Protein AF-A0A7J3CV57-F1 (afdb_monomer_lite)

Radius of gyration: 37.85 Å; chains: 1; bounding box: 70×86×144 Å

Sequence (594 aa):
MTIKAKEKAKQGALEFSAATLVAVILGALFLIFGILLLSGLLKFPLEKEKPAPLFDYTRVFPEQGRPGTIFSIRFYSTSNTSYIVHATILNETGEVGKIMLYDDGAHGDEKASDGFYANVWDSSGRGEGPYYVNINIELPQTTQSYEKAAEFEIYKENCIALIRNGKPDERIDITFLGVGYNETSSLAEDVAEYIDYYGKGGGLFSVSPYKENRERFNFYFVNESADLGCGLGYGEIASVVRCDDNKVMELASQCPSDQVIVLIKSEEFCGSASSYAKICTGKAGKDVLLHELGHTLAGLGDEYEYDKVYPGFSVVATNYQFPNCDVAQCKKWQGIEGTACFKGCGLSELFRPTKNSCIMYGYTHKFCPVCARTILNLITKYKKGKANETLMRPAPVPPTEKSYLVSLDKERNTLAFKDVFVTTASAPDRKIVRRVDYSAALLAFDGSTLYKFDFEMPDMLFPFYEEGKEKVSPFILEKSSQTIVIPYFRNAKTLEIYEKNRTILRIDLGYFAKVCGDNICEPHENWFECPADCPLAAPDNICAYLKDNVCDPDCPERDPDCMPEKSLIFGILVSGIAVLVIIVAILISRKHKI

pLDDT: mean 81.16, std 16.44, range [33.03, 97.94]

Foldseek 3Di:
DDDDDDDDDDDDDDDDDPVVVVVVVVVVVVVVVVVCVVVVVPDDPPPPDPPDFQFDAKDWPPLEFAQFWKIKIKTATPALDDWFKKKFKADPVGTPDMATWAQCCDQPQNHHSPRMTIHIDTNHPPDWDKMFIKMWTDDPPDIDIDGRRDMGGHHYLQKWWQKDLDDLLFAAEEEEEEAPDPFLVVVSVLQCLQPVLQLDNLHDLVEPPCVVQVSRYTYMYRSDHDQQQWDACPPNFRQEIDGNQLSQQVSRQQDAHPAYEYEYADQDRHWWEFCHIYAYSHDCRRLRCVQRCLCNFLVAFAQAEQCVQAPPDDDPDDPRPHLFKAAPPPPSQVPQPQFDWAAGTNHRRITGGHPQCASSNHDNSYHDSRSSVSNVVLSVVGHGGDPVPMDNHTDDDGQPFKKKWWKWKDQQHAIDTDDIIIHRGHAHSQSGDNDFQKKKFFAFPVRDTPDIHGDDFGQWMDGDDDPPDDGHHTDGCSMGMHTHIGGDAQGTFWMFMDGPNHTRDIDGCQSVHWDDDCVTHHVSDACVNPCVTNPQQDDPCDDPQDDDLRQRPNCLPRRPNSDDDPPVVVVVVVVVVVVVVVVVVVVVVVVVVD

Structure (mmCIF, N/CA/C/O backbone):
data_AF-A0A7J3CV57-F1
#
_entry.id   AF-A0A7J3CV57-F1
#
loop_
_atom_site.group_PDB
_atom_site.id
_atom_site.type_symbol
_atom_site.label_atom_id
_atom_site.label_alt_id
_atom_site.label_comp_id
_atom_site.label_asym_id
_atom_site.label_entity_id
_atom_site.label_seq_id
_atom_site.pdbx_PDB_ins_code
_atom_site.Cartn_x
_atom_site.Cartn_y
_atom_site.Cartn_z
_atom_site.occupancy
_atom_site.B_iso_or_equiv
_atom_site.auth_seq_id
_atom_site.auth_comp_id
_atom_site.auth_asym_id
_atom_site.auth_atom_id
_atom_site.pdbx_PDB_model_num
ATOM 1 N N . MET A 1 1 ? -19.614 -63.883 112.502 1.00 34.78 1 MET A N 1
ATOM 2 C CA . MET A 1 1 ? -19.776 -63.493 111.079 1.00 34.78 1 MET A CA 1
ATOM 3 C C . MET A 1 1 ? -20.580 -62.201 111.026 1.00 34.78 1 MET A C 1
ATOM 5 O O . MET A 1 1 ? -21.409 -62.075 111.911 1.00 34.78 1 MET A O 1
ATOM 9 N N . THR A 1 2 ? -20.362 -61.338 110.013 1.00 33.78 2 THR A N 1
ATOM 10 C CA . THR A 1 2 ? -21.317 -60.335 109.440 1.00 33.78 2 THR A CA 1
ATOM 11 C C . THR A 1 2 ? -22.023 -59.323 110.386 1.00 33.78 2 THR A C 1
ATOM 13 O O . THR A 1 2 ? -22.443 -59.671 111.473 1.00 33.78 2 THR A O 1
ATOM 16 N N . ILE A 1 3 ? -22.276 -58.052 110.043 1.00 36.03 3 ILE A N 1
ATOM 17 C CA . ILE A 1 3 ? -21.944 -57.228 108.863 1.00 36.03 3 ILE A CA 1
ATOM 18 C C . ILE A 1 3 ? -21.887 -55.735 109.287 1.00 36.03 3 ILE A C 1
ATOM 20 O O . ILE A 1 3 ? -22.187 -55.394 110.428 1.00 36.03 3 ILE A O 1
ATOM 24 N N . LYS A 1 4 ? -21.462 -54.846 108.379 1.00 39.69 4 LYS A N 1
ATOM 25 C CA . LYS A 1 4 ? -21.387 -53.382 108.571 1.00 39.69 4 LYS A CA 1
ATOM 26 C C . LYS A 1 4 ? -22.732 -52.746 108.971 1.00 39.69 4 LYS A C 1
ATOM 28 O O . LYS A 1 4 ? -23.745 -53.073 108.365 1.00 39.69 4 LYS A O 1
ATOM 33 N N . ALA A 1 5 ? -22.666 -51.658 109.741 1.00 36.53 5 ALA A N 1
ATOM 34 C CA . ALA A 1 5 ? -23.359 -50.410 109.397 1.00 36.53 5 ALA A CA 1
ATOM 35 C C . ALA A 1 5 ? -22.594 -49.194 109.962 1.00 36.53 5 ALA A C 1
ATOM 37 O O . ALA A 1 5 ? -22.255 -49.154 111.141 1.00 36.53 5 ALA A O 1
ATOM 38 N N . LYS A 1 6 ? -22.316 -48.200 109.111 1.00 40.84 6 LYS A N 1
ATOM 39 C CA . LYS A 1 6 ? -22.027 -46.815 109.514 1.00 40.84 6 LYS A CA 1
ATOM 40 C C . LYS A 1 6 ? -23.248 -46.002 109.119 1.00 40.84 6 LYS A C 1
ATOM 42 O O . LYS A 1 6 ? -23.700 -46.175 107.993 1.00 40.84 6 LYS A O 1
ATOM 47 N N . GLU A 1 7 ? -23.607 -44.999 109.910 1.00 36.09 7 GLU A N 1
ATOM 48 C CA . GLU A 1 7 ? -24.120 -43.768 109.315 1.00 36.09 7 GLU A CA 1
ATOM 49 C C . GLU A 1 7 ? -23.699 -42.544 110.134 1.00 36.09 7 GLU A C 1
ATOM 51 O O . GLU A 1 7 ? -23.757 -42.534 111.363 1.00 36.09 7 GLU A O 1
ATOM 56 N N . LYS A 1 8 ? -23.189 -41.525 109.439 1.00 34.38 8 LYS A N 1
ATOM 57 C CA . LYS A 1 8 ? -22.967 -40.179 109.971 1.00 34.38 8 LYS A CA 1
ATOM 58 C C . LYS A 1 8 ? -22.904 -39.229 108.782 1.00 34.38 8 LYS A C 1
ATOM 60 O O . LYS A 1 8 ? -22.087 -39.431 107.885 1.00 34.38 8 LYS A O 1
ATOM 65 N N . ALA A 1 9 ? -23.790 -38.240 108.761 1.00 43.75 9 ALA A N 1
ATOM 66 C CA . ALA A 1 9 ? -23.946 -37.341 107.624 1.00 43.75 9 ALA A CA 1
ATOM 67 C C . ALA A 1 9 ? -22.697 -36.480 107.371 1.00 43.75 9 ALA A C 1
ATOM 69 O O . ALA A 1 9 ? -21.973 -36.115 108.303 1.00 43.75 9 ALA A O 1
ATOM 70 N N . LYS A 1 10 ? -22.495 -36.088 106.110 1.00 35.84 10 LYS A N 1
ATOM 71 C CA . LYS A 1 10 ? -21.664 -34.940 105.742 1.00 35.84 10 LYS A CA 1
ATOM 72 C C . LYS A 1 10 ? -22.196 -34.306 104.459 1.00 35.84 10 LYS A C 1
ATOM 74 O O . LYS A 1 10 ? -22.587 -35.018 103.540 1.00 35.84 10 LYS A O 1
ATOM 79 N N . GLN A 1 11 ? -22.207 -32.978 104.412 1.00 42.25 11 GLN A N 1
ATOM 80 C CA . GLN A 1 11 ? -22.513 -32.221 103.198 1.00 42.25 11 GLN A CA 1
ATOM 81 C C . GLN A 1 11 ? -21.379 -32.404 102.178 1.00 42.25 11 GLN A C 1
ATOM 83 O O . GLN A 1 11 ? -20.210 -32.457 102.564 1.00 42.25 11 GLN A O 1
ATOM 88 N N . GLY A 1 12 ? -21.725 -32.476 100.893 1.00 33.03 12 GLY A N 1
ATOM 89 C CA . GLY A 1 12 ? -20.773 -32.426 99.785 1.00 33.03 12 GLY A CA 1
ATOM 90 C C . GLY A 1 12 ? -20.910 -31.107 99.032 1.00 33.03 12 GLY A C 1
ATOM 91 O O . GLY A 1 12 ? -21.997 -30.791 98.556 1.00 33.03 12 GLY A O 1
ATOM 92 N N . ALA A 1 13 ? -19.821 -30.348 98.928 1.00 37.56 13 ALA A N 1
ATOM 93 C CA . ALA A 1 13 ? -19.703 -29.262 97.960 1.00 37.56 13 ALA A CA 1
ATOM 94 C C . ALA A 1 13 ? -19.179 -29.826 96.628 1.00 37.56 13 ALA A C 1
ATOM 96 O O . ALA A 1 13 ? -18.423 -30.799 96.630 1.00 37.56 13 ALA A O 1
ATOM 97 N N . LEU A 1 14 ? -19.559 -29.220 95.500 1.00 39.41 14 LEU A N 1
ATOM 98 C CA . LEU A 1 14 ? -18.911 -29.495 94.215 1.00 39.41 14 LEU A CA 1
ATOM 99 C C . LEU A 1 14 ? -17.607 -28.695 94.133 1.00 39.41 14 LEU A C 1
ATOM 101 O O . LEU A 1 14 ? -17.642 -27.466 94.112 1.00 39.41 14 LEU A O 1
ATOM 105 N N . GLU A 1 15 ? -16.475 -29.386 94.025 1.00 40.97 15 GLU A N 1
ATOM 106 C CA . GLU A 1 15 ? -15.220 -28.773 93.590 1.00 40.97 15 GLU A CA 1
ATOM 107 C C . GLU A 1 15 ? -15.134 -28.822 92.058 1.00 40.97 15 GLU A C 1
ATOM 109 O O . GLU A 1 15 ? -15.203 -29.892 91.451 1.00 40.97 15 GLU A O 1
ATOM 114 N N . PHE A 1 16 ? -14.981 -27.658 91.424 1.00 50.66 16 PHE A N 1
ATOM 115 C CA . PHE A 1 16 ? -14.676 -27.555 89.998 1.00 50.66 16 PHE A CA 1
ATOM 116 C C . PHE A 1 16 ? -13.162 -27.492 89.782 1.00 50.66 16 PHE A C 1
ATOM 118 O O . PHE A 1 16 ? -12.453 -26.765 90.476 1.00 50.66 16 PHE A O 1
ATOM 125 N N . SER A 1 17 ? -12.666 -28.214 88.774 1.00 58.47 17 SER A N 1
ATOM 126 C CA . SER A 1 17 ? -11.265 -28.121 88.357 1.00 58.47 17 SER A CA 1
ATOM 127 C C . SER A 1 17 ? -10.952 -26.731 87.795 1.00 58.47 17 SER A C 1
ATOM 129 O O . SER A 1 17 ? -11.759 -26.144 87.068 1.00 58.47 17 SER A O 1
ATOM 131 N N . ALA A 1 18 ? -9.744 -26.226 88.063 1.00 53.53 18 ALA A N 1
ATOM 132 C CA . ALA A 1 18 ? -9.270 -24.946 87.536 1.00 53.53 18 ALA A CA 1
ATOM 133 C C . ALA A 1 18 ? -9.335 -24.877 85.996 1.00 53.53 18 ALA A C 1
ATOM 135 O O . ALA A 1 18 ? -9.648 -23.827 85.441 1.00 53.53 18 ALA A O 1
ATOM 136 N N . ALA A 1 19 ? -9.130 -26.004 85.302 1.00 51.31 19 ALA A N 1
ATOM 137 C CA . ALA A 1 19 ? -9.280 -26.083 83.848 1.00 51.31 19 ALA A CA 1
ATOM 138 C C . ALA A 1 19 ? -10.728 -25.818 83.391 1.00 51.31 19 ALA A C 1
ATOM 140 O O . ALA A 1 19 ? -10.949 -25.161 82.375 1.00 51.31 19 ALA A O 1
ATOM 141 N N . THR A 1 20 ? -11.722 -26.275 84.160 1.00 55.41 20 THR A N 1
ATOM 142 C CA . THR A 1 20 ? -13.142 -26.017 83.883 1.00 55.41 20 THR A CA 1
ATOM 143 C C . THR A 1 20 ? -13.482 -24.543 84.099 1.00 55.41 20 THR A C 1
ATOM 145 O O . THR A 1 20 ? -14.205 -23.962 83.296 1.00 55.41 20 THR A O 1
ATOM 148 N N . LEU A 1 21 ? -12.915 -23.914 85.136 1.00 54.16 21 LEU A N 1
ATOM 149 C CA . LEU A 1 21 ? -13.105 -22.487 85.404 1.00 54.16 21 LEU A CA 1
ATOM 150 C C . LEU A 1 21 ? -12.515 -21.613 84.281 1.00 54.16 21 LEU A C 1
ATOM 152 O O . LEU A 1 21 ? -13.184 -20.702 83.798 1.00 54.16 21 LEU A O 1
ATOM 156 N N . VAL A 1 22 ? -11.304 -21.931 83.809 1.00 59.38 22 VAL A N 1
ATOM 157 C CA . VAL A 1 22 ? -10.662 -21.240 82.674 1.00 59.38 22 VAL A CA 1
ATOM 158 C C . VAL A 1 22 ? -11.472 -21.402 81.383 1.00 59.38 22 VAL A C 1
ATOM 160 O O . VAL A 1 22 ? -11.681 -20.419 80.675 1.00 59.38 22 VAL A O 1
ATOM 163 N N . ALA A 1 23 ? -11.993 -22.601 81.098 1.00 55.19 23 ALA A N 1
ATOM 164 C CA . ALA A 1 23 ? -12.847 -22.836 79.931 1.00 55.19 23 ALA A CA 1
ATOM 165 C C . ALA A 1 23 ? -14.151 -22.013 79.974 1.00 55.19 23 ALA A C 1
ATOM 167 O O . ALA A 1 23 ? -14.552 -21.445 78.959 1.00 55.19 23 ALA A O 1
ATOM 168 N N . VAL A 1 24 ? -14.785 -21.893 81.148 1.00 63.53 24 VAL A N 1
ATOM 169 C CA . VAL A 1 24 ? -15.990 -21.063 81.340 1.00 63.53 24 VAL A CA 1
ATOM 170 C C . VAL A 1 24 ? -15.681 -19.572 81.164 1.00 63.53 24 VAL A C 1
ATOM 172 O O . VAL A 1 24 ? -16.445 -18.871 80.504 1.00 63.53 24 VAL A O 1
ATOM 175 N N . ILE A 1 25 ? -14.550 -19.085 81.688 1.00 66.69 25 ILE A N 1
ATOM 176 C CA . ILE A 1 25 ? -14.125 -17.681 81.537 1.00 66.69 25 ILE A CA 1
ATOM 177 C C . ILE A 1 25 ? -13.819 -17.349 80.068 1.00 66.69 25 ILE A C 1
ATOM 179 O O . ILE A 1 25 ? -14.286 -16.328 79.566 1.00 66.69 25 ILE A O 1
ATOM 183 N N . LEU A 1 26 ? -13.096 -18.218 79.352 1.00 60.81 26 LEU A N 1
ATOM 184 C CA . LEU A 1 26 ? -12.820 -18.039 77.921 1.00 60.81 26 LEU A CA 1
ATOM 185 C C . LEU A 1 26 ? -14.102 -18.091 77.078 1.00 60.81 26 LEU A C 1
ATOM 187 O O . LEU A 1 26 ? -14.280 -17.254 76.194 1.00 60.81 26 LEU A O 1
ATOM 191 N N . GLY A 1 27 ? -15.021 -19.013 77.382 1.00 66.25 27 GLY A N 1
ATOM 192 C CA . GLY A 1 27 ? -16.330 -19.085 76.729 1.00 66.25 27 GLY A CA 1
ATOM 193 C C . GLY A 1 27 ? -17.162 -17.817 76.936 1.00 66.25 27 GLY A C 1
ATOM 194 O O . GLY A 1 27 ? -17.723 -17.290 75.977 1.00 66.25 27 GLY A O 1
ATOM 195 N N . ALA A 1 28 ? -17.187 -17.276 78.159 1.00 64.81 28 ALA A N 1
ATOM 196 C CA . ALA A 1 28 ? -17.870 -16.020 78.468 1.00 64.81 28 ALA A CA 1
ATOM 197 C C . ALA A 1 28 ? -17.243 -14.816 77.741 1.00 64.81 28 ALA A C 1
ATOM 199 O O . ALA A 1 28 ? -17.972 -13.990 77.195 1.00 64.81 28 ALA A O 1
ATOM 200 N N . LEU A 1 29 ? -15.908 -14.735 77.673 1.00 66.56 29 LEU A N 1
ATOM 201 C CA . LEU A 1 29 ? -15.200 -13.685 76.931 1.00 66.56 29 LEU A CA 1
ATOM 202 C C . LEU A 1 29 ? -15.498 -13.739 75.425 1.00 66.56 29 LEU A C 1
ATOM 204 O O . LEU A 1 29 ? -15.776 -12.699 74.832 1.00 66.56 29 LEU A O 1
ATOM 208 N N . PHE A 1 30 ? -15.522 -14.931 74.818 1.00 65.25 30 PHE A N 1
ATOM 209 C CA . PHE A 1 30 ? -15.926 -15.101 73.416 1.00 65.25 30 PHE A CA 1
ATOM 210 C C . PHE A 1 30 ? -17.385 -14.695 73.171 1.00 65.25 30 PHE A C 1
ATOM 212 O O . PHE A 1 30 ? -17.677 -14.045 72.168 1.00 65.25 30 PHE A O 1
ATOM 219 N N . LEU A 1 31 ? -18.296 -15.021 74.094 1.00 63.78 31 LEU A N 1
ATOM 220 C CA . LEU A 1 31 ? -19.703 -14.616 74.010 1.00 63.78 31 LEU A CA 1
ATOM 221 C C . LEU A 1 31 ? -19.865 -13.091 74.099 1.00 63.78 31 LEU A C 1
ATOM 223 O O . LEU A 1 31 ? -20.579 -12.504 73.291 1.00 63.78 31 LEU A O 1
ATOM 227 N N . ILE A 1 32 ? -19.156 -12.439 75.025 1.00 68.62 32 ILE A N 1
ATOM 228 C CA . ILE A 1 32 ? -19.140 -10.974 75.163 1.00 68.62 32 ILE A CA 1
ATOM 229 C C . ILE A 1 32 ? -18.556 -10.313 73.906 1.00 68.62 32 ILE A C 1
ATOM 231 O O . ILE A 1 32 ? -19.129 -9.349 73.404 1.00 68.62 32 ILE A O 1
ATOM 235 N N . PHE A 1 33 ? -17.464 -10.848 73.351 1.00 64.69 33 PHE A N 1
ATOM 236 C CA . PHE A 1 33 ? -16.854 -10.334 72.121 1.00 64.69 33 PHE A CA 1
ATOM 237 C C . PHE A 1 33 ? -17.787 -10.481 70.904 1.00 64.69 33 PHE A C 1
ATOM 239 O O . PHE A 1 33 ? -17.968 -9.530 70.144 1.00 64.69 33 PHE A O 1
ATOM 246 N N . GLY A 1 34 ? -18.463 -11.628 70.768 1.00 59.16 34 GLY A N 1
ATOM 247 C CA . GLY A 1 34 ? -19.486 -11.849 69.741 1.00 59.16 34 GLY A CA 1
ATOM 248 C C . GLY A 1 34 ? -20.689 -10.907 69.872 1.00 59.16 34 GLY A C 1
ATOM 249 O O . GLY A 1 34 ? -21.163 -10.374 68.871 1.00 59.16 34 GLY A O 1
ATOM 250 N N . ILE A 1 35 ? -21.144 -10.630 71.098 1.00 67.38 35 ILE A N 1
ATOM 251 C CA . ILE A 1 35 ? -22.218 -9.660 71.370 1.00 67.38 35 ILE A CA 1
ATOM 252 C C . ILE A 1 35 ? -21.769 -8.223 71.052 1.00 67.38 35 ILE A C 1
ATOM 254 O O . ILE A 1 35 ? -22.555 -7.453 70.501 1.00 67.38 35 ILE A O 1
ATOM 258 N N . LEU A 1 36 ? -20.519 -7.844 71.337 1.00 57.56 36 LEU A N 1
ATOM 259 C CA . LEU A 1 36 ? -19.973 -6.517 71.004 1.00 57.56 36 LEU A CA 1
ATOM 260 C C . LEU A 1 36 ? -19.800 -6.296 69.490 1.00 57.56 36 LEU A C 1
ATOM 262 O O . LEU A 1 36 ? -19.972 -5.170 69.020 1.00 57.56 36 LEU A O 1
ATOM 266 N N . LEU A 1 37 ? -19.524 -7.362 68.731 1.00 54.12 37 LEU A N 1
ATOM 267 C CA . LEU A 1 37 ? -19.561 -7.354 67.265 1.00 54.12 37 LEU A CA 1
ATOM 268 C C . LEU A 1 37 ? -21.001 -7.227 66.737 1.00 54.12 37 LEU A C 1
ATOM 270 O O . LEU A 1 37 ? -21.291 -6.314 65.967 1.00 54.12 37 LEU A O 1
ATOM 274 N N . LEU A 1 38 ? -21.923 -8.083 67.194 1.00 53.44 38 LEU A N 1
ATOM 275 C CA . LEU A 1 38 ? -23.324 -8.100 66.740 1.00 53.44 38 LEU A CA 1
ATOM 276 C C . LEU A 1 38 ? -24.132 -6.850 67.133 1.00 53.44 38 LEU A C 1
ATOM 278 O O . LEU A 1 38 ? -25.105 -6.520 66.463 1.00 53.44 38 LEU A O 1
ATOM 282 N N . SER A 1 39 ? -23.739 -6.143 68.196 1.00 54.03 39 SER A N 1
ATOM 283 C CA . SER A 1 39 ? -24.378 -4.888 68.630 1.00 54.03 39 SER A CA 1
ATOM 284 C C . SER A 1 39 ? -23.801 -3.626 67.974 1.00 54.03 39 SER A C 1
ATOM 286 O O . SER A 1 39 ? -24.286 -2.528 68.244 1.00 54.03 39 SER A O 1
ATOM 288 N N . GLY A 1 40 ? -22.772 -3.745 67.125 1.00 50.44 40 GLY A N 1
ATOM 289 C CA . GLY A 1 40 ? -22.186 -2.608 66.403 1.00 50.44 40 GLY A CA 1
ATOM 290 C C . GLY A 1 40 ? -21.486 -1.565 67.287 1.00 50.44 40 GLY A C 1
ATOM 291 O O . GLY A 1 40 ? -21.224 -0.452 66.825 1.00 50.44 40 GLY A O 1
ATOM 292 N N . LEU A 1 41 ? -21.188 -1.903 68.549 1.00 52.53 41 LEU A N 1
ATOM 293 C CA . LEU A 1 41 ? -20.508 -1.021 69.506 1.00 52.53 41 LEU A CA 1
ATOM 294 C C . LEU A 1 41 ? -18.989 -0.958 69.274 1.00 52.53 41 LEU A C 1
ATOM 296 O O . LEU A 1 41 ? -18.368 0.061 69.573 1.00 52.53 41 LEU A O 1
ATOM 300 N N . LEU A 1 42 ? -18.390 -1.998 68.683 1.00 43.66 42 LEU A N 1
ATOM 301 C CA . LEU A 1 42 ? -16.999 -1.984 68.217 1.00 43.66 42 LEU A CA 1
ATOM 302 C C . LEU A 1 42 ? -16.879 -1.347 66.822 1.00 43.66 42 LEU A C 1
ATOM 304 O O . LEU A 1 42 ? -16.665 -2.028 65.820 1.00 43.66 42 LEU A O 1
ATOM 308 N N . LYS A 1 43 ? -16.985 -0.016 66.758 1.00 45.38 43 LYS A N 1
ATOM 309 C CA . LYS A 1 43 ? -16.630 0.750 65.553 1.00 45.38 43 LYS A CA 1
ATOM 310 C C . LYS A 1 43 ? -15.131 1.031 65.521 1.00 45.38 43 LYS A C 1
ATOM 312 O O . LYS A 1 43 ? -14.676 2.040 66.054 1.00 45.38 43 LYS A O 1
ATOM 317 N N . PHE A 1 44 ? -14.374 0.160 64.861 1.00 46.44 44 PHE A N 1
ATOM 318 C CA . PHE A 1 44 ? -13.026 0.513 64.423 1.00 46.44 44 PHE A CA 1
ATOM 319 C C . PHE A 1 44 ? -13.117 1.601 63.343 1.00 46.44 44 PHE A C 1
ATOM 321 O O . PHE A 1 44 ? -13.837 1.404 62.359 1.00 46.44 44 PHE A O 1
ATOM 328 N N . PRO A 1 45 ? -12.400 2.731 63.477 1.00 39.66 45 PRO A N 1
ATOM 329 C CA . PRO A 1 45 ? -12.185 3.632 62.362 1.00 39.66 45 PRO A CA 1
ATOM 330 C C . PRO A 1 45 ? -11.189 2.966 61.408 1.00 39.66 45 PRO A C 1
ATOM 332 O O . PRO A 1 45 ? -9.982 3.167 61.514 1.00 39.66 45 PRO A O 1
ATOM 335 N N . LEU A 1 46 ? -11.700 2.157 60.476 1.00 39.00 46 LEU A N 1
ATOM 336 C CA . LEU A 1 46 ? -10.989 1.942 59.221 1.00 39.00 46 LEU A CA 1
ATOM 337 C C . LEU A 1 46 ? -10.969 3.293 58.512 1.00 39.00 46 LEU A C 1
ATOM 339 O O . LEU A 1 46 ? -11.973 3.735 57.948 1.00 39.00 46 LEU A O 1
ATOM 343 N N . GLU A 1 47 ? -9.834 3.973 58.625 1.00 41.41 47 GLU A N 1
ATOM 344 C CA . GLU A 1 47 ? -9.519 5.124 57.800 1.00 41.41 47 GLU A CA 1
ATOM 345 C C . GLU A 1 47 ? -9.670 4.687 56.342 1.00 41.41 47 GLU A C 1
ATOM 347 O O . GLU A 1 47 ? -9.097 3.678 55.925 1.00 41.41 47 GLU A O 1
ATOM 352 N N . LYS A 1 48 ? -10.526 5.383 55.583 1.00 43.25 48 LYS A N 1
ATOM 353 C CA . LYS A 1 48 ? -10.685 5.101 54.157 1.00 43.25 48 LYS A CA 1
ATOM 354 C C . LYS A 1 48 ? -9.406 5.543 53.459 1.00 43.25 48 LYS A C 1
ATOM 356 O O . LYS A 1 48 ? -9.321 6.683 53.000 1.00 43.25 48 LYS A O 1
ATOM 361 N N . GLU A 1 49 ? -8.444 4.630 53.352 1.00 40.88 49 GLU A N 1
ATOM 362 C CA . GLU A 1 49 ? -7.450 4.687 52.289 1.00 40.88 49 GLU A CA 1
ATOM 363 C C . GLU A 1 49 ? -8.209 4.977 50.992 1.00 40.88 49 GLU A C 1
ATOM 365 O O . GLU A 1 49 ? -9.174 4.283 50.647 1.00 40.88 49 GLU A O 1
ATOM 370 N N . LYS A 1 50 ? -7.832 6.055 50.297 1.00 38.75 50 LYS A N 1
ATOM 371 C CA . LYS A 1 50 ? -8.295 6.226 48.922 1.00 38.75 50 LYS A CA 1
ATOM 372 C C . LYS A 1 50 ? -7.782 5.001 48.164 1.00 38.75 50 LYS A C 1
ATOM 374 O O . LYS A 1 50 ? -6.571 4.775 48.228 1.00 38.75 50 LYS A O 1
ATOM 379 N N . PRO A 1 51 ? -8.642 4.224 47.480 1.00 51.78 51 PRO A N 1
ATOM 380 C CA . PRO A 1 51 ? -8.151 3.131 46.657 1.00 51.78 51 PRO A CA 1
ATOM 381 C C . PRO A 1 51 ? -7.116 3.691 45.679 1.00 51.78 51 PRO A C 1
ATOM 383 O O . PRO A 1 51 ? -7.272 4.811 45.177 1.00 51.78 51 PRO A O 1
ATOM 386 N N . ALA A 1 52 ? -6.042 2.933 45.455 1.00 52.41 52 ALA A N 1
ATOM 387 C CA . ALA A 1 52 ? -5.057 3.279 44.441 1.00 52.41 52 ALA A CA 1
ATOM 388 C C . ALA A 1 52 ? -5.775 3.493 43.091 1.00 52.41 52 ALA A C 1
ATOM 390 O O . ALA A 1 52 ? -6.775 2.816 42.832 1.00 52.41 52 ALA A O 1
ATOM 391 N N . PRO A 1 53 ? -5.330 4.447 42.253 1.00 58.81 53 PRO A N 1
ATOM 392 C CA . PRO A 1 53 ? -6.010 4.739 40.998 1.00 58.81 53 PRO A CA 1
ATOM 393 C C . PRO A 1 53 ? -6.098 3.477 40.133 1.00 58.81 53 PRO A C 1
ATOM 395 O O . PRO A 1 53 ? -5.081 2.855 39.830 1.00 58.81 53 PRO A O 1
ATOM 398 N N . LEU A 1 54 ? -7.319 3.134 39.717 1.00 69.31 54 LEU A N 1
ATOM 399 C CA . LEU A 1 54 ? -7.657 1.943 38.922 1.00 69.31 54 LEU A CA 1
ATOM 400 C C . LEU A 1 54 ? -7.246 2.060 37.441 1.00 69.31 54 LEU A C 1
ATOM 402 O O . LEU A 1 54 ? -7.763 1.342 36.593 1.00 69.31 54 LEU A O 1
ATOM 406 N N . PHE A 1 55 ? -6.340 2.984 37.129 1.00 75.56 55 PHE A N 1
ATOM 407 C CA . PHE A 1 55 ? -5.952 3.432 35.795 1.00 75.56 55 PHE A CA 1
ATOM 408 C C . PHE A 1 55 ? -4.432 3.397 35.708 1.00 75.56 55 PHE A C 1
ATOM 410 O O . PHE A 1 55 ? -3.766 3.972 36.572 1.00 75.56 55 PHE A O 1
ATOM 417 N N . ASP A 1 56 ? -3.912 2.757 34.665 1.00 81.50 56 ASP A N 1
ATOM 418 C CA . ASP A 1 56 ? -2.509 2.852 34.263 1.00 81.50 56 ASP A CA 1
ATOM 419 C C . ASP A 1 56 ? -2.382 3.854 33.102 1.00 81.50 56 ASP A C 1
ATOM 421 O O . ASP A 1 56 ? -1.848 4.952 33.274 1.00 81.50 56 ASP A O 1
ATOM 425 N N . TYR A 1 57 ? -2.976 3.538 31.944 1.00 89.00 57 TYR A N 1
ATOM 426 C CA . TYR A 1 57 ? -3.058 4.443 30.791 1.00 89.00 57 TYR A CA 1
ATOM 427 C C . TYR A 1 57 ? -4.196 4.073 29.822 1.00 89.00 57 TYR A C 1
ATOM 429 O O . TYR A 1 57 ? -4.839 3.030 29.935 1.00 89.00 57 TYR A O 1
ATOM 437 N N . THR A 1 58 ? -4.443 4.945 28.842 1.00 92.94 58 THR A N 1
ATOM 438 C CA . THR A 1 58 ? -5.341 4.713 27.695 1.00 92.94 58 THR A CA 1
ATOM 439 C C . THR A 1 58 ? -4.570 4.955 26.396 1.00 92.94 58 THR A C 1
ATOM 441 O O . THR A 1 58 ? -3.631 5.750 26.382 1.00 92.94 58 THR A O 1
ATOM 444 N N . ARG A 1 59 ? -4.927 4.269 25.306 1.00 94.44 59 ARG A N 1
ATOM 445 C CA . ARG A 1 59 ? -4.423 4.524 23.945 1.00 94.44 59 ARG A CA 1
ATOM 446 C C . ARG A 1 59 ? -5.550 4.443 22.925 1.00 94.44 59 ARG A C 1
ATOM 448 O O . ARG A 1 59 ? -6.558 3.776 23.152 1.00 94.44 59 ARG A O 1
ATOM 455 N N . VAL A 1 60 ? -5.326 5.079 21.782 1.00 95.81 60 VAL A N 1
ATOM 456 C CA . VAL A 1 60 ? -6.127 4.914 20.569 1.00 95.81 60 VAL A CA 1
ATOM 457 C C . VAL A 1 60 ? -5.200 4.399 19.471 1.00 95.81 60 VAL A C 1
ATOM 459 O O . VAL A 1 60 ? -4.060 4.849 19.377 1.00 95.81 60 VAL A O 1
ATOM 462 N N . PHE A 1 61 ? -5.652 3.425 18.682 1.00 93.25 61 PHE A N 1
ATOM 463 C CA . PHE A 1 61 ? -4.892 2.881 17.557 1.00 93.25 61 PHE A CA 1
ATOM 464 C C . PHE A 1 61 ? -5.758 2.794 16.286 1.00 93.25 61 PHE A C 1
ATOM 466 O O . PHE A 1 61 ? -6.830 2.184 16.343 1.00 93.25 61 PHE A O 1
ATOM 473 N N . PRO A 1 62 ? -5.313 3.336 15.136 1.00 92.81 62 PRO A N 1
ATOM 474 C CA . PRO A 1 62 ? -4.110 4.159 14.960 1.00 92.81 62 PRO A CA 1
ATOM 475 C C . PRO A 1 62 ? -4.217 5.500 15.713 1.00 92.81 62 PRO A C 1
ATOM 477 O O . PRO A 1 62 ? -5.310 5.935 16.060 1.00 92.81 62 PRO A O 1
ATOM 480 N N . GLU A 1 63 ? -3.088 6.162 15.976 1.00 91.75 63 GLU A N 1
ATOM 481 C CA . GLU A 1 63 ? -3.056 7.467 16.676 1.00 91.75 63 GLU A CA 1
ATOM 482 C C . GLU A 1 63 ? -3.611 8.619 15.807 1.00 91.75 63 GLU A C 1
ATOM 484 O O . GLU A 1 63 ? -3.978 9.682 16.305 1.00 91.75 63 GLU A O 1
ATOM 489 N N . GLN A 1 64 ? -3.720 8.388 14.497 1.00 90.88 64 GLN A N 1
ATOM 490 C CA . GLN A 1 64 ? -4.293 9.292 13.503 1.00 90.88 64 GLN A CA 1
ATOM 491 C C . GLN A 1 64 ? -5.043 8.482 12.434 1.00 90.88 64 GLN A C 1
ATOM 493 O O . GLN A 1 64 ? -4.672 7.346 12.140 1.00 90.88 64 GLN A O 1
ATOM 498 N N . GLY A 1 65 ? -6.079 9.047 11.818 1.00 89.44 65 GLY A N 1
ATOM 499 C CA . GLY A 1 65 ? -6.858 8.361 10.785 1.00 89.44 65 GLY A CA 1
ATOM 500 C C . GLY A 1 65 ? -7.657 9.302 9.889 1.00 89.44 65 GLY A C 1
ATOM 501 O O . GLY A 1 65 ? -7.596 10.516 10.018 1.00 89.44 65 GLY A O 1
ATOM 502 N N . ARG A 1 66 ? -8.424 8.728 8.967 1.00 89.81 66 ARG A N 1
ATOM 503 C CA . ARG A 1 66 ? -9.306 9.424 8.016 1.00 89.81 66 ARG A CA 1
ATOM 504 C C . ARG A 1 66 ? -10.765 9.301 8.486 1.00 89.81 66 ARG A C 1
ATOM 506 O O . ARG A 1 66 ? -11.066 8.440 9.319 1.00 89.81 66 ARG A O 1
ATOM 513 N N . PRO A 1 67 ? -11.711 10.105 7.974 1.00 90.00 67 PRO A N 1
ATOM 514 C CA . PRO A 1 67 ? -13.135 9.872 8.208 1.00 90.00 67 PRO A CA 1
ATOM 515 C C . PRO A 1 67 ? -13.547 8.466 7.738 1.00 90.00 67 PRO A C 1
ATOM 517 O O . PRO A 1 67 ? -13.439 8.137 6.562 1.00 90.00 67 PRO A O 1
ATOM 520 N N . GLY A 1 68 ? -14.026 7.619 8.651 1.00 89.25 68 GLY A N 1
ATOM 521 C CA . GLY A 1 68 ? -14.281 6.197 8.387 1.00 89.25 68 GLY A CA 1
ATOM 522 C C . GLY A 1 68 ? -13.156 5.241 8.802 1.00 89.25 68 GLY A C 1
ATOM 523 O O . GLY A 1 68 ? -13.259 4.043 8.524 1.00 89.25 68 GLY A O 1
ATOM 524 N N . THR A 1 69 ? -12.115 5.713 9.492 1.00 93.44 69 THR A N 1
ATOM 525 C CA . THR A 1 69 ? -11.224 4.851 10.283 1.00 93.44 69 THR A CA 1
ATOM 526 C C . THR A 1 69 ? -11.977 4.216 11.450 1.00 93.44 69 THR A C 1
ATOM 528 O O . THR A 1 69 ? -12.760 4.873 12.133 1.00 93.44 69 THR A O 1
ATOM 531 N N . ILE A 1 70 ? -11.738 2.925 11.679 1.00 93.88 70 ILE A N 1
ATOM 532 C CA . ILE A 1 70 ? -12.196 2.210 12.869 1.00 93.88 70 ILE A CA 1
ATOM 533 C C . ILE A 1 70 ? -11.045 2.233 13.875 1.00 93.88 70 ILE A C 1
ATOM 535 O O . ILE A 1 70 ? -10.052 1.522 13.714 1.00 93.88 70 ILE A O 1
ATOM 539 N N . PHE A 1 71 ? -11.172 3.096 14.878 1.00 94.56 71 PHE A N 1
ATOM 540 C CA . PHE A 1 71 ? -10.175 3.316 15.917 1.00 94.56 71 PHE A CA 1
ATOM 541 C C . PHE A 1 71 ? -10.374 2.322 17.065 1.00 94.56 71 PHE A C 1
ATOM 543 O O . PHE A 1 71 ? -11.438 2.291 17.677 1.00 94.56 71 PHE A O 1
ATOM 550 N N . SER A 1 72 ? -9.354 1.530 17.390 1.00 93.50 72 SER A N 1
ATOM 551 C CA . SER A 1 72 ? -9.328 0.694 18.594 1.00 93.50 72 SER A CA 1
ATOM 552 C C . SER A 1 72 ? -9.025 1.571 19.809 1.00 93.50 72 SER A C 1
ATOM 554 O O . SER A 1 72 ? -7.960 2.185 19.873 1.00 93.50 72 SER A O 1
ATOM 556 N N . ILE A 1 73 ? -9.951 1.633 20.767 1.00 94.81 73 ILE A N 1
ATOM 557 C CA . ILE A 1 73 ? -9.777 2.333 22.044 1.00 94.81 73 ILE A CA 1
ATOM 558 C C . ILE A 1 73 ? -9.397 1.296 23.100 1.00 94.81 73 ILE A C 1
ATOM 560 O O . ILE A 1 73 ? -10.074 0.281 23.258 1.00 94.81 73 ILE A O 1
ATOM 564 N N . ARG A 1 74 ? -8.286 1.543 23.799 1.00 93.62 74 ARG A N 1
ATOM 565 C CA . ARG A 1 74 ? -7.625 0.582 24.690 1.00 93.62 74 ARG A CA 1
ATOM 566 C C . ARG A 1 74 ? -7.360 1.216 26.045 1.00 93.62 74 ARG A C 1
ATOM 568 O O . ARG A 1 74 ? -6.671 2.231 26.113 1.00 93.62 74 ARG A O 1
ATOM 575 N N . PHE A 1 75 ? -7.867 0.620 27.114 1.00 92.81 75 PHE A N 1
ATOM 576 C CA . PHE A 1 75 ? -7.698 1.075 28.492 1.00 92.81 75 PHE A CA 1
ATOM 577 C C . PHE A 1 75 ? -7.028 -0.021 29.327 1.00 92.81 75 PHE A C 1
ATOM 579 O O . PHE A 1 75 ? -7.424 -1.177 29.258 1.00 92.81 75 PHE A O 1
ATOM 586 N N . TYR A 1 76 ? -6.030 0.341 30.130 1.00 90.75 76 TYR A N 1
ATOM 587 C CA . TYR A 1 76 ? -5.337 -0.590 31.019 1.00 90.75 76 TYR A CA 1
ATOM 588 C C . TYR A 1 76 ? -5.627 -0.232 32.476 1.00 90.75 76 TYR A C 1
ATOM 590 O O . TYR A 1 76 ? -5.306 0.869 32.940 1.00 90.75 76 TYR A O 1
ATOM 598 N N . SER A 1 77 ? -6.238 -1.172 33.198 1.00 85.81 77 SER A N 1
ATOM 599 C CA . SER A 1 77 ? -6.508 -1.052 34.626 1.00 85.81 77 SER A CA 1
ATOM 600 C C . SER A 1 77 ? -5.384 -1.655 35.464 1.00 85.81 77 SER A C 1
ATOM 602 O O . SER A 1 77 ? -4.763 -2.651 35.105 1.00 85.81 77 SER A O 1
ATOM 604 N N . THR A 1 78 ? -5.167 -1.088 36.648 1.00 80.75 78 THR A N 1
ATOM 605 C CA . THR A 1 78 ? -4.263 -1.636 37.671 1.00 80.75 78 THR A CA 1
ATOM 606 C C . THR A 1 78 ? -4.904 -2.767 38.494 1.00 80.75 78 THR A C 1
ATOM 608 O O . THR A 1 78 ? -4.316 -3.214 39.482 1.00 80.75 78 THR A O 1
ATOM 611 N N . SER A 1 79 ? -6.109 -3.230 38.131 1.00 69.44 79 SER A N 1
ATOM 612 C CA . SER A 1 79 ? -6.840 -4.277 38.850 1.00 69.44 79 SER A CA 1
ATOM 613 C C . SER A 1 79 ? -7.590 -5.236 37.920 1.00 69.44 79 SER A C 1
ATOM 615 O O . SER A 1 79 ? -8.448 -4.816 37.152 1.00 69.44 79 SER A O 1
ATOM 617 N N . ASN A 1 80 ? -7.348 -6.541 38.083 1.00 64.81 80 ASN A N 1
ATOM 618 C CA . ASN A 1 80 ? -8.044 -7.660 37.420 1.00 64.81 80 ASN A CA 1
ATOM 619 C C . ASN A 1 80 ? -9.488 -7.877 37.926 1.00 64.81 80 ASN A C 1
ATOM 621 O O . ASN A 1 80 ? -9.915 -9.007 38.169 1.00 64.81 80 ASN A O 1
ATOM 625 N N . THR A 1 81 ? -10.228 -6.800 38.180 1.00 65.50 81 THR A N 1
ATOM 626 C CA . THR A 1 81 ? -11.647 -6.867 38.538 1.00 65.50 81 THR A CA 1
ATOM 627 C C . THR A 1 81 ? -12.469 -6.339 37.378 1.00 65.50 81 THR A C 1
ATOM 629 O O . THR A 1 81 ? -12.221 -5.236 36.904 1.00 65.50 81 THR A O 1
ATOM 632 N N . SER A 1 82 ? -13.439 -7.138 36.927 1.00 68.56 82 SER A N 1
ATOM 633 C CA . SER A 1 82 ? -14.374 -6.734 35.879 1.00 68.56 82 SER A CA 1
ATOM 634 C C . SER A 1 82 ? -15.190 -5.527 36.353 1.00 68.56 82 SER A C 1
ATOM 636 O O . SER A 1 82 ? -15.949 -5.612 37.325 1.00 68.56 82 SER A O 1
ATOM 638 N N . TYR A 1 83 ? -14.992 -4.398 35.679 1.00 78.12 83 TYR A N 1
ATOM 639 C CA . TYR A 1 83 ? -15.735 -3.156 35.842 1.00 78.12 83 TYR A CA 1
ATOM 640 C C . TYR A 1 83 ? -16.505 -2.850 34.559 1.00 78.12 83 TYR A C 1
ATOM 642 O O . TYR A 1 83 ? -16.074 -3.208 33.466 1.00 78.12 83 TYR A O 1
ATOM 650 N N . ILE A 1 84 ? -17.603 -2.102 34.673 1.00 81.81 84 ILE A N 1
ATOM 651 C CA . ILE A 1 84 ? -18.209 -1.472 33.497 1.00 81.81 84 ILE A CA 1
ATOM 652 C C . ILE A 1 84 ? -17.342 -0.259 33.152 1.00 81.81 84 ILE A C 1
ATOM 654 O O . ILE A 1 84 ? -17.278 0.706 33.920 1.00 81.81 84 ILE A O 1
ATOM 658 N N . VAL A 1 85 ? -16.645 -0.327 32.019 1.00 88.56 85 VAL A N 1
ATOM 659 C CA . VAL A 1 85 ? -15.773 0.743 31.523 1.00 88.56 85 VAL A CA 1
ATOM 660 C C . VAL A 1 85 ? -16.385 1.351 30.270 1.00 88.56 85 VAL A C 1
ATOM 662 O O . VAL A 1 85 ? -16.713 0.655 29.315 1.00 88.56 85 VAL A O 1
ATOM 665 N N . HIS A 1 86 ? -16.502 2.673 30.256 1.00 89.94 86 HIS A N 1
ATOM 666 C CA . HIS A 1 86 ? -17.004 3.438 29.128 1.00 89.94 86 HIS A CA 1
ATOM 667 C C . HIS A 1 86 ? -15.953 4.400 28.586 1.00 89.94 86 HIS A C 1
ATOM 669 O O . HIS A 1 86 ? -15.391 5.195 29.341 1.00 89.94 86 HIS A O 1
ATOM 675 N N . ALA A 1 87 ? -15.772 4.401 27.268 1.00 94.44 87 ALA A N 1
ATOM 676 C CA . ALA A 1 87 ? -15.040 5.442 26.561 1.00 94.44 87 ALA A CA 1
ATOM 677 C C . ALA A 1 87 ? -16.032 6.438 25.947 1.00 94.44 87 ALA A C 1
ATOM 679 O O . ALA A 1 87 ? -16.867 6.064 25.126 1.00 94.44 87 ALA A O 1
ATOM 680 N N . THR A 1 88 ? -15.934 7.708 26.335 1.00 96.31 88 THR A N 1
ATOM 681 C CA . THR A 1 88 ? -16.635 8.824 25.686 1.00 96.31 88 THR A CA 1
ATOM 682 C C . THR A 1 88 ? -15.662 9.515 24.738 1.00 96.31 88 THR A C 1
ATOM 684 O O . THR A 1 88 ? -14.574 9.908 25.155 1.00 96.31 88 THR A O 1
ATOM 687 N N . ILE A 1 89 ? -16.047 9.667 23.473 1.00 97.25 89 ILE A N 1
ATOM 688 C CA . ILE A 1 89 ? -15.262 10.308 22.419 1.00 97.25 89 ILE A CA 1
ATOM 689 C C . ILE A 1 89 ? -15.775 11.739 22.233 1.00 97.25 89 ILE A C 1
ATOM 691 O O . ILE A 1 89 ? -16.978 11.959 22.066 1.00 97.25 89 ILE A O 1
ATOM 695 N N . LEU A 1 90 ? -14.866 12.713 22.237 1.00 97.12 90 LEU A N 1
ATOM 696 C CA . LEU A 1 90 ? -15.162 14.142 22.124 1.00 97.12 90 LEU A CA 1
ATOM 697 C C . LEU A 1 90 ? -14.321 14.806 21.028 1.00 97.12 90 LEU A C 1
ATOM 699 O O . LEU A 1 90 ? -13.231 14.340 20.712 1.00 97.12 90 LEU A O 1
ATOM 703 N N . ASN A 1 91 ? -14.793 15.935 20.506 1.00 95.00 91 ASN A N 1
ATOM 704 C CA . ASN A 1 91 ? -14.006 16.886 19.713 1.00 95.00 91 ASN A CA 1
ATOM 705 C C . ASN A 1 91 ? -14.245 18.325 20.214 1.00 95.00 91 ASN A C 1
ATOM 707 O O . ASN A 1 91 ? -14.869 18.527 21.257 1.00 95.00 91 ASN A O 1
ATOM 711 N N . GLU A 1 92 ? -13.786 19.338 19.473 1.00 91.56 92 GLU A N 1
ATOM 712 C CA . GLU A 1 92 ? -13.978 20.759 19.827 1.00 91.56 92 GLU A CA 1
ATOM 713 C C . GLU A 1 92 ? -15.448 21.181 20.036 1.00 91.56 92 GLU A C 1
ATOM 715 O O . GLU A 1 92 ? -15.712 22.167 20.723 1.00 91.56 92 GLU A O 1
ATOM 720 N N . THR A 1 93 ? -16.413 20.448 19.466 1.00 91.75 93 THR A N 1
ATOM 721 C CA . THR A 1 93 ? -17.853 20.745 19.584 1.00 91.75 93 THR A CA 1
ATOM 722 C C . THR A 1 93 ? -18.551 20.028 20.745 1.00 91.75 93 THR A C 1
ATOM 724 O O . THR A 1 93 ? -19.686 20.379 21.070 1.00 91.75 93 THR A O 1
ATOM 727 N N . GLY A 1 94 ? -17.884 19.069 21.398 1.00 93.12 94 GLY A N 1
ATOM 728 C CA . GLY A 1 94 ? -18.417 18.284 22.516 1.00 93.12 94 GLY A CA 1
ATOM 729 C C . GLY A 1 94 ? -18.331 16.772 22.294 1.00 93.12 94 GLY A C 1
ATOM 730 O O . GLY A 1 94 ? -17.499 16.288 21.529 1.00 93.12 94 GLY A O 1
ATOM 731 N N . GLU A 1 95 ? -19.186 16.020 22.989 1.00 95.38 95 GLU A N 1
ATOM 732 C CA . GLU A 1 95 ? -19.312 14.565 22.837 1.00 95.38 95 GLU A CA 1
ATOM 733 C C . GLU A 1 95 ? -19.852 14.194 21.446 1.00 95.38 95 GLU A C 1
ATOM 735 O O . GLU A 1 95 ? -20.870 14.721 20.994 1.00 95.38 95 GLU A O 1
ATOM 740 N N . VAL A 1 96 ? -19.174 13.259 20.775 1.00 93.88 96 VAL A N 1
ATOM 741 C CA . VAL A 1 96 ? -19.551 12.740 19.450 1.00 93.88 96 VAL A CA 1
ATOM 742 C C . VAL A 1 96 ? -19.985 11.271 19.483 1.00 93.88 96 VAL A C 1
ATOM 744 O O . VAL A 1 96 ? -20.640 10.808 18.544 1.00 93.88 96 VAL A O 1
ATOM 747 N N . GLY A 1 97 ? -19.654 10.537 20.545 1.00 88.81 97 GLY A N 1
ATOM 748 C CA . GLY A 1 97 ? -20.092 9.161 20.768 1.00 88.81 97 GLY A CA 1
ATOM 749 C C . GLY A 1 97 ? -19.599 8.606 22.102 1.00 88.81 97 GLY A C 1
ATOM 750 O O . GLY A 1 97 ? -18.691 9.160 22.716 1.00 88.81 97 GLY A O 1
ATOM 751 N N . LYS A 1 98 ? -20.180 7.484 22.525 1.00 88.19 98 LYS A N 1
ATOM 752 C CA . LYS A 1 98 ? -19.805 6.746 23.733 1.00 88.19 98 LYS A CA 1
ATOM 753 C C . LYS A 1 98 ? -19.906 5.249 23.441 1.00 88.19 98 LYS A C 1
ATOM 755 O O . LYS A 1 98 ? -20.893 4.831 22.844 1.00 88.19 98 LYS A O 1
ATOM 760 N N . ILE A 1 99 ? -18.917 4.470 23.870 1.00 85.06 99 ILE A N 1
ATOM 761 C CA . ILE A 1 99 ? -18.880 3.001 23.752 1.00 85.06 99 ILE A CA 1
ATOM 762 C C . ILE A 1 99 ? -18.613 2.358 25.123 1.00 85.06 99 ILE A C 1
ATOM 764 O O . ILE A 1 99 ? -18.208 3.042 26.072 1.00 85.06 99 ILE A O 1
ATOM 768 N N . MET A 1 100 ? -18.855 1.054 25.257 1.00 85.06 100 MET A N 1
ATOM 769 C CA . MET A 1 100 ? -18.325 0.238 26.359 1.00 85.06 100 MET A CA 1
ATOM 770 C C . MET A 1 100 ? -16.989 -0.393 25.929 1.00 85.06 100 MET A C 1
ATOM 772 O O . MET A 1 100 ? -16.743 -0.534 24.732 1.00 85.06 100 MET A O 1
ATOM 776 N N . LEU A 1 101 ? -16.109 -0.712 26.880 1.00 86.56 101 LEU A N 1
ATOM 777 C CA . LEU A 1 101 ? -14.869 -1.465 26.657 1.00 86.56 101 LEU A CA 1
ATOM 778 C C . LEU A 1 101 ? -14.923 -2.791 27.433 1.00 86.56 101 LEU A C 1
ATOM 780 O O . LEU A 1 101 ? -15.463 -2.817 28.541 1.00 86.56 101 LEU A O 1
ATOM 784 N N . TYR A 1 102 ? -14.321 -3.848 26.884 1.00 83.94 102 TYR A N 1
ATOM 785 C CA . TYR A 1 102 ? -14.421 -5.224 27.386 1.00 83.94 102 TYR A CA 1
ATOM 786 C C . TYR A 1 102 ? -13.056 -5.834 27.724 1.00 83.94 102 TYR A C 1
ATOM 788 O O . TYR A 1 102 ? -12.081 -5.553 27.035 1.00 83.94 102 TYR A O 1
ATOM 796 N N . ASP A 1 103 ? -13.031 -6.632 28.796 1.00 84.00 103 ASP A N 1
ATOM 797 C CA . ASP A 1 103 ? -11.909 -7.431 29.334 1.00 84.00 103 ASP A CA 1
ATOM 798 C C . ASP A 1 103 ? -12.380 -8.906 29.355 1.00 84.00 103 ASP A C 1
ATOM 800 O O . ASP A 1 103 ? -12.566 -9.531 30.409 1.00 84.00 103 ASP A O 1
ATOM 804 N N . ASP A 1 104 ? -12.736 -9.410 28.168 1.00 75.88 104 ASP A N 1
ATOM 805 C CA . ASP A 1 104 ? -13.513 -10.629 27.902 1.00 75.88 104 ASP A CA 1
ATOM 806 C C . ASP A 1 104 ? -12.829 -11.653 26.974 1.00 75.88 104 ASP A C 1
ATOM 808 O O . ASP A 1 104 ? -13.311 -12.783 26.850 1.00 75.88 104 ASP A O 1
ATOM 812 N N . GLY A 1 105 ? -11.669 -11.328 26.397 1.00 73.81 105 GLY A N 1
ATOM 813 C CA . GLY A 1 105 ? -10.951 -12.180 25.442 1.00 73.81 105 GLY A CA 1
ATOM 814 C C . GLY A 1 105 ? -11.332 -11.932 23.980 1.00 73.81 105 GLY A C 1
ATOM 815 O O . GLY A 1 105 ? -10.839 -12.642 23.098 1.00 73.81 105 GLY A O 1
ATOM 816 N N . ALA A 1 106 ? -12.218 -10.969 23.720 1.00 71.06 106 ALA A N 1
ATOM 817 C CA . ALA A 1 106 ? -12.652 -10.527 22.404 1.00 71.06 106 ALA A CA 1
ATOM 818 C C . ALA A 1 106 ? -12.352 -9.022 22.242 1.00 71.06 106 ALA A C 1
ATOM 820 O O . ALA A 1 106 ? -11.384 -8.517 22.803 1.00 71.06 106 ALA A O 1
ATOM 821 N N . HIS A 1 107 ? -13.086 -8.314 21.373 1.00 74.75 107 HIS A N 1
ATOM 822 C CA . HIS A 1 107 ? -13.079 -6.841 21.218 1.00 74.75 107 HIS A CA 1
ATOM 823 C C . HIS A 1 107 ? -11.716 -6.126 20.979 1.00 74.75 107 HIS A C 1
ATOM 825 O O . HIS A 1 107 ? -11.671 -4.903 20.822 1.00 74.75 107 HIS A O 1
ATOM 831 N N . GLY A 1 108 ? -10.612 -6.873 20.862 1.00 78.06 108 GLY A N 1
ATOM 832 C CA . GLY A 1 108 ? -9.239 -6.386 20.714 1.00 78.06 108 GLY A CA 1
ATOM 833 C C . GLY A 1 108 ? -8.348 -6.482 21.968 1.00 78.06 108 GLY A C 1
ATOM 834 O O . GLY A 1 108 ? -7.281 -5.865 21.952 1.00 78.06 108 GLY A O 1
ATOM 835 N N . ASP A 1 109 ? -8.749 -7.212 23.022 1.00 79.31 109 ASP A N 1
ATOM 836 C CA . ASP A 1 109 ? -8.027 -7.318 24.313 1.00 79.31 109 ASP A CA 1
ATOM 837 C C . ASP A 1 109 ? -7.032 -8.507 24.433 1.00 79.31 109 ASP A C 1
ATOM 839 O O . ASP A 1 109 ? -6.175 -8.541 25.314 1.00 79.31 109 ASP A O 1
ATOM 843 N N . GLU A 1 110 ? -7.123 -9.488 23.530 1.00 78.81 110 GLU A N 1
ATOM 844 C CA . GLU A 1 110 ? -6.443 -10.798 23.553 1.00 78.81 110 GLU A CA 1
ATOM 845 C C . GLU A 1 110 ? -6.815 -11.778 24.692 1.00 78.81 110 GLU A C 1
ATOM 847 O O . GLU A 1 110 ? -6.660 -12.988 24.489 1.00 78.81 110 GLU A O 1
ATOM 852 N N . LYS A 1 111 ? -7.215 -11.324 25.891 1.00 83.69 111 LYS A N 1
ATOM 853 C CA . LYS A 1 111 ? -7.424 -12.177 27.083 1.00 83.69 111 LYS A CA 1
ATOM 854 C C . LYS A 1 111 ? -8.459 -11.616 28.063 1.00 83.69 111 LYS A C 1
ATOM 856 O O . LYS A 1 111 ? -8.318 -10.505 28.547 1.00 83.69 111 LYS A O 1
ATOM 861 N N . ALA A 1 112 ? -9.372 -12.487 28.495 1.00 83.94 112 ALA A N 1
ATOM 862 C CA . ALA A 1 112 ? -10.376 -12.187 29.512 1.00 83.94 112 ALA A CA 1
ATOM 863 C C . ALA A 1 112 ? -9.804 -11.994 30.930 1.00 83.94 112 ALA A C 1
ATOM 865 O O . ALA A 1 112 ? -9.034 -12.831 31.417 1.00 83.94 112 ALA A O 1
ATOM 866 N N . SER A 1 113 ? -10.322 -10.990 31.641 1.00 82.31 113 SER A N 1
ATOM 867 C CA . SER A 1 113 ? -10.030 -10.671 33.049 1.00 82.31 113 SER A CA 1
ATOM 868 C C . SER A 1 113 ? -8.544 -10.422 33.364 1.00 82.31 113 SER A C 1
ATOM 870 O O . SER A 1 113 ? -8.090 -10.653 34.495 1.00 82.31 113 SER A O 1
ATOM 872 N N . ASP A 1 114 ? -7.769 -9.956 32.382 1.00 84.44 114 ASP A N 1
ATOM 873 C CA . ASP A 1 114 ? -6.348 -9.624 32.545 1.00 84.44 114 ASP A CA 1
ATOM 874 C C . ASP A 1 114 ? -6.106 -8.142 32.910 1.00 84.44 114 ASP A C 1
ATOM 876 O O . ASP A 1 114 ? -5.036 -7.804 33.426 1.00 84.44 114 ASP A O 1
ATOM 880 N N . GLY A 1 115 ? -7.159 -7.315 32.837 1.00 85.50 115 GLY A N 1
ATOM 881 C CA . GLY A 1 115 ? -7.165 -5.893 33.193 1.00 85.50 115 GLY A CA 1
ATOM 882 C C . GLY A 1 115 ? -6.971 -4.959 31.994 1.00 85.50 115 GLY A C 1
ATOM 883 O O . GLY A 1 115 ? -7.027 -3.734 32.155 1.00 85.50 115 GLY A O 1
ATOM 884 N N . PHE A 1 116 ? -6.754 -5.515 30.802 1.00 89.31 116 PHE A N 1
ATOM 885 C CA . PHE A 1 116 ? -6.793 -4.807 29.529 1.00 89.31 116 PHE A CA 1
ATOM 886 C C . PHE A 1 116 ? -8.233 -4.785 28.996 1.00 89.31 116 PHE A C 1
ATOM 888 O O . PHE A 1 116 ? -8.832 -5.819 28.744 1.00 89.31 116 PHE A O 1
ATOM 895 N N . TYR A 1 117 ? -8.775 -3.583 28.812 1.00 90.31 117 TYR A N 1
ATOM 896 C CA . TYR A 1 117 ? -10.090 -3.344 28.232 1.00 90.31 117 TYR A CA 1
ATOM 897 C C . TYR A 1 117 ? -9.959 -2.792 26.808 1.00 90.31 117 TYR A C 1
ATOM 899 O O . TYR A 1 117 ? -9.257 -1.795 26.593 1.00 90.31 117 TYR A O 1
ATOM 907 N N . ALA A 1 118 ? -10.677 -3.365 25.844 1.00 90.44 118 ALA A N 1
ATOM 908 C CA . ALA A 1 118 ? -10.695 -2.908 24.454 1.00 90.44 118 ALA A CA 1
ATOM 909 C C . ALA A 1 118 ? -12.114 -2.809 23.875 1.00 90.44 118 ALA A C 1
ATOM 911 O O . ALA A 1 118 ? -13.025 -3.519 24.294 1.00 90.44 118 ALA A O 1
ATOM 912 N N . ASN A 1 119 ? -12.290 -1.911 22.902 1.00 89.00 119 ASN A N 1
ATOM 913 C CA . ASN A 1 119 ? -13.345 -1.967 21.884 1.00 89.00 119 ASN A CA 1
ATOM 914 C C . ASN A 1 119 ? -12.951 -1.063 20.693 1.00 89.00 119 ASN A C 1
ATOM 916 O O . ASN A 1 119 ? -11.840 -0.517 20.651 1.00 89.00 119 ASN A O 1
ATOM 920 N N . VAL A 1 120 ? -13.842 -0.878 19.720 1.00 90.56 120 VAL A N 1
ATOM 921 C CA . VAL A 1 120 ? -13.627 -0.063 18.516 1.00 90.56 120 VAL A CA 1
ATOM 922 C C . VAL A 1 120 ? -14.648 1.069 18.358 1.00 90.56 120 VAL A C 1
ATOM 924 O O . VAL A 1 120 ? -15.782 0.982 18.817 1.00 90.56 120 VAL A O 1
ATOM 927 N N . TRP A 1 121 ? -14.253 2.142 17.668 1.00 90.88 121 TRP A N 1
ATOM 928 C CA . TRP A 1 121 ? -15.117 3.268 17.306 1.00 90.88 121 TRP A CA 1
ATOM 929 C C . TRP A 1 121 ? -14.975 3.624 15.821 1.00 90.88 121 TRP A C 1
ATOM 931 O O . TRP A 1 121 ? -13.879 3.921 15.344 1.00 90.88 121 TRP A O 1
ATOM 941 N N . ASP A 1 122 ? -16.086 3.604 15.082 1.00 90.94 122 ASP A N 1
ATOM 942 C CA . ASP A 1 122 ? -16.122 3.917 13.650 1.00 90.94 122 ASP A CA 1
ATOM 943 C C . ASP A 1 122 ? -16.295 5.431 13.414 1.00 90.94 122 ASP A C 1
ATOM 945 O O . ASP A 1 122 ? -17.340 6.014 13.714 1.00 90.94 122 ASP A O 1
ATOM 949 N N . SER A 1 123 ? -15.277 6.083 12.844 1.00 92.12 123 SER A N 1
ATOM 950 C CA . SER A 1 123 ? -15.293 7.524 12.562 1.00 92.12 123 SER A CA 1
ATOM 951 C C . SER A 1 123 ? -16.041 7.908 11.274 1.00 92.12 123 SER A C 1
ATOM 953 O O . SER A 1 123 ? -15.918 9.035 10.782 1.00 92.12 123 SER A O 1
ATOM 955 N N . SER A 1 124 ? -16.830 6.998 10.693 1.00 87.56 124 SER A N 1
ATOM 956 C CA . SER A 1 124 ? -17.674 7.295 9.533 1.00 87.56 124 SER A CA 1
ATOM 957 C C . SER A 1 124 ? -18.598 8.497 9.789 1.00 87.56 124 SER A C 1
ATOM 959 O O . SER A 1 124 ? -19.311 8.572 10.788 1.00 87.56 124 SER A O 1
ATOM 961 N N . GLY A 1 125 ? -18.575 9.464 8.865 1.00 86.94 125 GLY A N 1
ATOM 962 C CA . GLY A 1 125 ? -19.367 10.698 8.955 1.00 86.94 125 GLY A CA 1
ATOM 963 C C . GLY A 1 125 ? -18.853 11.740 9.959 1.00 86.94 125 GLY A C 1
ATOM 964 O O . GLY A 1 125 ? -19.556 12.716 10.216 1.00 86.94 125 GLY A O 1
ATOM 965 N N . ARG A 1 126 ? -17.657 11.559 10.537 1.00 91.31 126 ARG A N 1
ATOM 966 C CA . ARG A 1 126 ? -17.033 12.522 11.461 1.00 91.31 126 ARG A CA 1
ATOM 967 C C . ARG A 1 126 ? -16.130 13.512 10.718 1.00 91.31 126 ARG A C 1
ATOM 969 O O . ARG A 1 126 ? -15.675 13.240 9.610 1.00 91.31 126 ARG A O 1
ATOM 976 N N . GLY A 1 127 ? -15.938 14.690 11.310 1.00 90.56 127 GLY A N 1
ATOM 977 C CA . GLY A 1 127 ? -15.172 15.788 10.713 1.00 90.56 127 GLY A CA 1
ATOM 978 C C . GLY A 1 127 ? -13.670 15.705 10.986 1.00 90.56 127 GLY A C 1
ATOM 979 O O . GLY A 1 127 ? -13.240 15.003 11.899 1.00 90.56 127 GLY A O 1
ATOM 980 N N . GLU A 1 128 ? -12.899 16.465 10.213 1.00 93.44 128 GLU A N 1
ATOM 981 C CA . GLU A 1 128 ? -11.460 16.688 10.412 1.00 93.44 128 GLU A CA 1
ATOM 982 C C . GLU A 1 128 ? -11.173 17.402 11.754 1.00 93.44 128 GLU A C 1
ATOM 984 O O . GLU A 1 128 ? -11.994 18.204 12.209 1.00 93.44 128 GLU A O 1
ATOM 989 N N . GLY A 1 129 ? -10.014 17.140 12.369 1.00 94.44 129 GLY A N 1
ATOM 990 C CA . GLY A 1 129 ? -9.529 17.800 13.592 1.00 94.44 129 GLY A CA 1
ATOM 991 C C . GLY A 1 129 ? -9.112 16.843 14.724 1.00 94.44 129 GLY A C 1
ATOM 992 O O . GLY A 1 129 ? -9.137 15.622 14.542 1.00 94.44 129 GLY A O 1
ATOM 993 N N . PRO A 1 130 ? -8.728 17.383 15.899 1.00 96.75 130 PRO A N 1
ATOM 994 C CA . PRO A 1 130 ? -8.345 16.599 17.072 1.00 96.75 130 PRO A CA 1
ATOM 995 C C . PRO A 1 130 ? -9.561 16.044 17.832 1.00 96.75 130 PRO A C 1
ATOM 997 O O . PRO A 1 130 ? -10.587 16.713 17.997 1.00 96.75 130 PRO A O 1
ATOM 1000 N N . TYR A 1 131 ? -9.410 14.824 18.343 1.00 97.62 131 TYR A N 1
ATOM 1001 C CA . TYR A 1 131 ? -10.396 14.098 19.140 1.00 97.62 131 TYR A CA 1
ATOM 1002 C C . TYR A 1 131 ? -9.785 13.619 20.460 1.00 97.62 131 TYR A C 1
ATOM 1004 O O . TYR A 1 131 ? -8.591 13.347 20.566 1.00 97.62 131 TYR A O 1
ATOM 1012 N N . TYR A 1 132 ? -10.632 13.496 21.477 1.00 97.19 132 TYR A N 1
ATOM 1013 C CA . TYR A 1 132 ? -10.263 13.128 22.842 1.00 97.19 132 TYR A CA 1
ATOM 1014 C C . TYR A 1 132 ? -11.078 11.932 23.315 1.00 97.19 132 TYR A C 1
ATOM 1016 O O . TYR A 1 132 ? -12.259 11.819 22.990 1.00 97.19 132 TYR A O 1
ATOM 1024 N N . VAL A 1 133 ? -10.467 11.078 24.135 1.00 97.69 133 VAL A N 1
ATOM 1025 C CA . VAL A 1 133 ? -11.161 10.000 24.846 1.00 97.69 133 VAL A CA 1
ATOM 1026 C C . VAL A 1 133 ? -11.181 10.306 26.339 1.00 97.69 133 VAL A C 1
ATOM 1028 O O . VAL A 1 133 ? -10.127 10.469 26.955 1.00 97.69 133 VAL A O 1
ATOM 1031 N N . ASN A 1 134 ? -12.374 10.328 26.926 1.00 96.69 134 ASN A N 1
ATOM 1032 C CA . ASN A 1 134 ? -12.576 10.286 28.371 1.00 96.69 134 ASN A CA 1
ATOM 1033 C C . ASN A 1 134 ? -12.927 8.851 28.785 1.00 96.69 134 ASN A C 1
ATOM 1035 O O . ASN A 1 134 ? -13.809 8.243 28.177 1.00 96.69 134 ASN A O 1
ATOM 1039 N N . ILE A 1 135 ? -12.295 8.323 29.836 1.00 95.38 135 ILE A N 1
ATOM 1040 C CA . ILE A 1 135 ? -12.635 7.004 30.400 1.00 95.38 135 ILE A CA 1
ATOM 1041 C C . ILE A 1 135 ? -13.488 7.180 31.657 1.00 95.38 135 ILE A C 1
ATOM 1043 O O . ILE A 1 135 ? -13.133 7.942 32.553 1.00 95.38 135 ILE A O 1
ATOM 1047 N N . ASN A 1 136 ? -14.600 6.454 31.740 1.00 91.94 136 ASN A N 1
ATOM 1048 C CA . ASN A 1 136 ? -15.509 6.426 32.881 1.00 91.94 136 ASN A CA 1
ATOM 1049 C C . ASN A 1 136 ? -15.647 4.985 33.384 1.00 91.94 136 ASN A C 1
ATOM 1051 O O . ASN A 1 136 ? -16.133 4.127 32.654 1.00 91.94 136 ASN A O 1
ATOM 1055 N N . ILE A 1 137 ? -15.230 4.726 34.623 1.00 89.69 137 ILE A N 1
ATOM 1056 C CA . ILE A 1 137 ? -15.309 3.411 35.273 1.00 89.69 137 ILE A CA 1
ATOM 1057 C C . ILE A 1 137 ? -16.463 3.440 36.276 1.00 89.69 137 ILE A C 1
ATOM 1059 O O . ILE A 1 137 ? -16.472 4.282 37.178 1.00 89.69 137 ILE A O 1
ATOM 1063 N N . GLU A 1 138 ? -17.435 2.540 36.149 1.00 85.50 138 GLU A N 1
ATOM 1064 C CA . GLU A 1 138 ? -18.539 2.436 37.106 1.00 85.50 138 GLU A CA 1
ATOM 1065 C C . GLU A 1 138 ? -18.167 1.493 38.258 1.00 85.50 138 GLU A C 1
ATOM 1067 O O . GLU A 1 138 ? -17.933 0.299 38.073 1.00 85.50 138 GLU A O 1
ATOM 1072 N N . LEU A 1 139 ? -18.110 2.042 39.475 1.00 80.81 139 LEU A N 1
ATOM 1073 C CA . LEU A 1 139 ? -17.854 1.301 40.710 1.00 80.81 139 LEU A CA 1
ATOM 1074 C C . LEU A 1 139 ? -19.161 1.211 41.523 1.00 80.81 139 LEU A C 1
ATOM 1076 O O . LEU A 1 139 ? -19.986 2.124 41.439 1.00 80.81 139 LEU A O 1
ATOM 1080 N N . PRO A 1 140 ? -19.350 0.208 42.408 1.00 76.88 140 PRO A N 1
ATOM 1081 C CA . PRO A 1 140 ? -20.632 -0.045 43.095 1.00 76.88 140 PRO A CA 1
ATOM 1082 C C . PRO A 1 140 ? -21.213 1.083 43.976 1.00 76.88 140 PRO A C 1
ATOM 1084 O O . PRO A 1 140 ? -22.255 0.893 44.603 1.00 76.88 140 PRO A O 1
ATOM 1087 N N . GLN A 1 141 ? -20.518 2.219 44.114 1.00 78.69 141 GLN A N 1
ATOM 1088 C CA . GLN A 1 141 ? -20.919 3.381 44.921 1.00 78.69 141 GLN A CA 1
ATOM 1089 C C . GLN A 1 141 ? -20.563 4.741 44.274 1.00 78.69 141 GLN A C 1
ATOM 1091 O O . GLN A 1 141 ? -20.859 5.775 44.870 1.00 78.69 141 GLN A O 1
ATOM 1096 N N . THR A 1 142 ? -19.894 4.770 43.111 1.00 84.31 142 THR A N 1
ATOM 1097 C CA . THR A 1 142 ? -19.449 5.999 42.420 1.00 84.31 142 THR A CA 1
ATOM 1098 C C . THR A 1 142 ? -18.973 5.678 41.003 1.00 84.31 142 THR A C 1
ATOM 1100 O O . THR A 1 142 ? -18.417 4.610 40.775 1.00 84.31 142 THR A O 1
ATOM 1103 N N . THR A 1 143 ? -19.076 6.622 40.072 1.00 85.69 143 THR A N 1
ATOM 1104 C CA . THR A 1 143 ? -18.266 6.596 38.842 1.00 85.69 143 THR A CA 1
ATOM 1105 C C . THR A 1 143 ? -16.884 7.189 39.140 1.00 85.69 143 THR A C 1
ATOM 1107 O O . THR A 1 143 ? -16.763 8.056 40.013 1.00 85.69 143 THR A O 1
ATOM 1110 N N . GLN A 1 144 ? -15.846 6.740 38.437 1.00 88.25 144 GLN A N 1
ATOM 1111 C CA . GLN A 1 144 ? -14.526 7.371 38.408 1.00 88.25 144 GLN A CA 1
ATOM 1112 C C . GLN A 1 144 ? -14.184 7.771 36.967 1.00 88.25 144 GLN A C 1
ATOM 1114 O O . GLN A 1 144 ? -14.142 6.920 36.083 1.00 88.25 144 GLN A O 1
ATOM 1119 N N . SER A 1 145 ? -13.953 9.065 36.744 1.00 90.75 145 SER A N 1
ATOM 1120 C CA . SER A 1 145 ? -13.782 9.657 35.411 1.00 90.75 145 SER A CA 1
ATOM 1121 C C . SER A 1 145 ? -12.360 10.174 35.190 1.00 90.75 145 SER A C 1
ATOM 1123 O O . SER A 1 145 ? -11.766 10.785 36.082 1.00 90.75 145 SER A O 1
ATOM 1125 N N . TYR A 1 146 ? -11.848 9.960 33.982 1.00 92.38 146 TYR A N 1
ATOM 1126 C CA . TYR A 1 146 ? -10.528 10.365 33.509 1.00 92.38 146 TYR A CA 1
ATOM 1127 C C . TYR A 1 146 ? -10.692 11.188 32.227 1.00 92.38 146 TYR A C 1
ATOM 1129 O O . TYR A 1 146 ? -10.887 10.640 31.143 1.00 92.38 146 TYR A O 1
ATOM 1137 N N . GLU A 1 147 ? -10.645 12.511 32.373 1.00 94.06 147 GLU A N 1
ATOM 1138 C CA . GLU A 1 147 ? -10.762 13.477 31.275 1.00 94.06 147 GLU A CA 1
ATOM 1139 C C . GLU A 1 147 ? -9.496 13.493 30.406 1.00 94.06 147 GLU A C 1
ATOM 1141 O O . GLU A 1 147 ? -8.389 13.543 30.943 1.00 94.06 147 GLU A O 1
ATOM 1146 N N . LYS A 1 148 ? -9.655 13.496 29.074 1.00 92.56 148 LYS A N 1
ATOM 1147 C CA . LYS A 1 148 ? -8.563 13.459 28.080 1.00 92.56 148 LYS A CA 1
ATOM 1148 C C . LYS A 1 148 ? -7.517 12.370 28.370 1.00 92.56 148 LYS A C 1
ATOM 1150 O O . LYS A 1 148 ? -6.314 12.612 28.325 1.00 92.56 148 LYS A O 1
ATOM 1155 N N . ALA A 1 149 ? -7.994 11.161 28.659 1.00 94.75 149 ALA A N 1
ATOM 1156 C CA . ALA A 1 149 ? -7.170 9.979 28.895 1.00 94.75 149 ALA A CA 1
ATOM 1157 C C . ALA A 1 149 ? -6.343 9.561 27.662 1.00 94.75 149 ALA A C 1
ATOM 1159 O O . ALA A 1 149 ? -5.276 8.968 27.819 1.00 94.75 149 ALA A O 1
ATOM 1160 N N . ALA A 1 150 ? -6.820 9.887 26.456 1.00 96.62 150 ALA A N 1
ATOM 1161 C CA . ALA A 1 150 ? -6.062 9.834 25.207 1.00 96.62 150 ALA A CA 1
ATOM 1162 C C . ALA A 1 150 ? -6.511 10.946 24.234 1.00 96.62 150 ALA A C 1
ATOM 1164 O O . ALA A 1 150 ? -7.601 11.508 24.376 1.00 96.62 150 ALA A O 1
ATOM 1165 N N . GLU A 1 151 ? -5.674 11.233 23.237 1.00 96.62 151 GLU A N 1
ATOM 1166 C CA . GLU A 1 151 ? -5.905 12.162 22.121 1.00 96.62 151 GLU A CA 1
ATOM 1167 C C . GLU A 1 151 ? -5.543 11.449 20.806 1.00 96.62 151 GLU A C 1
ATOM 1169 O O . GLU A 1 151 ? -4.656 10.595 20.801 1.00 96.62 151 GLU A O 1
ATOM 1174 N N . PHE A 1 152 ? -6.258 11.753 19.722 1.00 96.75 152 PHE A N 1
ATOM 1175 C CA . PHE A 1 152 ? -6.027 11.211 18.376 1.00 96.75 152 PHE A CA 1
ATOM 1176 C C . PHE A 1 152 ? -6.541 12.186 17.305 1.00 96.75 152 PHE A C 1
ATOM 1178 O O . PHE A 1 152 ? -7.379 13.040 17.600 1.00 96.75 152 PHE A O 1
ATOM 1185 N N . GLU A 1 153 ? -6.068 12.078 16.062 1.00 95.12 153 GLU A N 1
ATOM 1186 C CA . GLU A 1 153 ? -6.445 13.008 14.980 1.00 95.12 153 GLU A CA 1
ATOM 1187 C C . GLU A 1 153 ? -7.275 12.344 13.868 1.00 95.12 153 GLU A C 1
ATOM 1189 O O . GLU A 1 153 ? -7.003 11.216 13.452 1.00 95.12 153 GLU A O 1
ATOM 1194 N N . ILE A 1 154 ? -8.264 13.074 13.336 1.00 94.50 154 ILE A N 1
ATOM 1195 C CA . ILE A 1 154 ? -8.889 12.761 12.045 1.00 94.50 154 ILE A CA 1
ATOM 1196 C C . ILE A 1 154 ? -8.399 13.770 11.000 1.00 94.50 154 ILE A C 1
ATOM 1198 O O . ILE A 1 154 ? -8.782 14.939 11.030 1.00 94.50 154 ILE A O 1
ATOM 1202 N N . TYR A 1 155 ? -7.583 13.308 10.055 1.00 89.00 155 TYR A N 1
ATOM 1203 C CA . TYR A 1 155 ? -7.006 14.103 8.972 1.00 89.00 155 TYR A CA 1
ATOM 1204 C C . TYR A 1 155 ? -7.721 13.873 7.632 1.00 89.00 155 TYR A C 1
ATOM 1206 O O . TYR A 1 155 ? -8.452 12.901 7.430 1.00 89.00 155 TYR A O 1
ATOM 1214 N N . LYS A 1 156 ? -7.514 14.797 6.688 1.00 84.62 156 LYS A N 1
ATOM 1215 C CA . LYS A 1 156 ? -8.140 14.770 5.360 1.00 84.62 156 LYS A CA 1
ATOM 1216 C C . LYS A 1 156 ? -7.396 13.858 4.384 1.00 84.62 156 LYS A C 1
ATOM 1218 O O . LYS A 1 156 ? -6.173 13.883 4.310 1.00 84.62 156 LYS A O 1
ATOM 1223 N N . GLU A 1 157 ? -8.137 13.147 3.542 1.00 83.00 157 GLU A N 1
ATOM 1224 C CA . GLU A 1 157 ? -7.574 12.450 2.384 1.00 83.00 157 GLU A CA 1
ATOM 1225 C C . GLU A 1 157 ? -7.008 13.443 1.354 1.00 83.00 157 GLU A C 1
ATOM 1227 O O . GLU A 1 157 ? -7.729 14.261 0.777 1.00 83.00 157 GLU A O 1
ATOM 1232 N N . ASN A 1 158 ? -5.710 13.324 1.086 1.00 88.69 158 ASN A N 1
ATOM 1233 C CA . ASN A 1 158 ? -4.934 14.168 0.182 1.00 88.69 158 ASN A CA 1
ATOM 1234 C C . ASN A 1 158 ? -4.687 13.509 -1.192 1.00 88.69 158 ASN A C 1
ATOM 1236 O O . ASN A 1 158 ? -3.860 13.997 -1.962 1.00 88.69 158 ASN A O 1
ATOM 1240 N N . CYS A 1 159 ? -5.381 12.414 -1.539 1.00 92.56 159 CYS A N 1
ATOM 1241 C CA . CYS A 1 159 ? -5.193 11.752 -2.836 1.00 92.56 159 CYS A CA 1
ATOM 1242 C C . CYS A 1 159 ? -5.712 12.582 -4.021 1.00 92.56 159 CYS A C 1
ATOM 1244 O O . CYS A 1 159 ? -6.913 12.842 -4.155 1.00 92.56 159 CYS A O 1
ATOM 1246 N N . ILE A 1 160 ? -4.808 12.912 -4.944 1.00 92.81 160 ILE A N 1
ATOM 1247 C CA . ILE A 1 160 ? -5.085 13.633 -6.184 1.00 92.81 160 ILE A CA 1
ATOM 1248 C C . ILE A 1 160 ? -4.766 12.741 -7.388 1.00 92.81 160 ILE A C 1
ATOM 1250 O O . ILE A 1 160 ? -3.632 12.306 -7.578 1.00 92.81 160 ILE A O 1
ATOM 1254 N N . ALA A 1 161 ? -5.742 12.537 -8.274 1.00 92.62 161 ALA A N 1
ATOM 1255 C CA . ALA A 1 161 ? -5.477 12.037 -9.619 1.00 92.62 161 ALA A CA 1
ATOM 1256 C C . ALA A 1 161 ? -4.882 13.166 -10.472 1.00 92.62 161 ALA A C 1
ATOM 1258 O O . ALA A 1 161 ? -5.547 14.173 -10.724 1.00 92.62 161 ALA A O 1
ATOM 1259 N N . LEU A 1 162 ? -3.641 12.997 -10.933 1.00 91.88 162 LEU A N 1
ATOM 1260 C CA . LEU A 1 162 ? -2.978 13.924 -11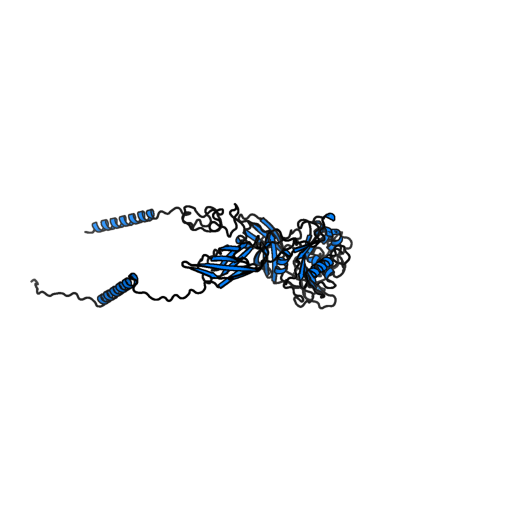.855 1.00 91.88 162 LEU A CA 1
ATOM 1261 C C . LEU A 1 162 ? -3.348 13.609 -13.311 1.00 91.88 162 LEU A C 1
ATOM 1263 O O . LEU A 1 162 ? -3.607 14.516 -14.106 1.00 91.88 162 LEU A O 1
ATOM 1267 N N . ILE A 1 163 ? -3.393 12.315 -13.650 1.00 91.38 163 ILE A N 1
ATOM 1268 C CA . ILE A 1 163 ? -3.788 11.816 -14.971 1.00 91.38 163 ILE A CA 1
ATOM 1269 C C . ILE A 1 163 ? -4.671 10.583 -14.793 1.00 91.38 163 ILE A C 1
ATOM 1271 O O . ILE A 1 163 ? -4.208 9.552 -14.312 1.00 91.38 163 ILE A O 1
ATOM 1275 N N . ARG A 1 164 ? -5.923 10.648 -15.248 1.00 90.62 164 ARG A N 1
ATOM 1276 C CA . ARG A 1 164 ? -6.848 9.507 -15.209 1.00 90.62 164 ARG A CA 1
ATOM 1277 C C . ARG A 1 164 ? -7.310 9.138 -16.615 1.00 90.62 164 ARG A C 1
ATOM 1279 O O . ARG A 1 164 ? -8.016 9.912 -17.253 1.00 90.62 164 ARG A O 1
ATOM 1286 N N . ASN A 1 165 ? -6.918 7.954 -17.090 1.00 90.12 165 ASN A N 1
ATOM 1287 C CA . ASN A 1 165 ? -7.312 7.383 -18.385 1.00 90.12 165 ASN A CA 1
ATOM 1288 C C . ASN A 1 165 ? -8.422 6.319 -18.259 1.00 90.12 165 ASN A C 1
ATOM 1290 O O . ASN A 1 165 ? -8.835 5.743 -19.270 1.00 90.12 165 ASN A O 1
ATOM 1294 N N . GLY A 1 166 ? -8.885 6.005 -17.044 1.00 87.62 166 GLY A N 1
ATOM 1295 C CA . GLY A 1 166 ? -9.976 5.057 -16.809 1.00 87.62 166 GLY A CA 1
ATOM 1296 C C . GLY A 1 166 ? -10.366 4.876 -15.344 1.00 87.62 166 GLY A C 1
ATOM 1297 O O . GLY A 1 166 ? -10.077 5.710 -14.482 1.00 87.62 166 GLY A O 1
ATOM 1298 N N . LYS A 1 167 ? -11.032 3.756 -15.058 1.00 88.00 167 LYS A N 1
ATOM 1299 C CA . LYS A 1 167 ? -11.177 3.253 -13.689 1.00 88.00 167 LYS A CA 1
ATOM 1300 C C . LYS A 1 167 ? -9.897 2.529 -13.234 1.00 88.00 167 LYS A C 1
ATOM 1302 O O . LYS A 1 167 ? -9.204 2.005 -14.110 1.00 88.00 167 LYS A O 1
ATOM 1307 N N . PRO A 1 168 ? -9.648 2.444 -11.915 1.00 88.81 168 PRO A N 1
ATOM 1308 C CA . PRO A 1 168 ? -8.633 1.574 -11.321 1.00 88.81 168 PRO A CA 1
ATOM 1309 C C . PRO A 1 168 ? -8.638 0.144 -11.866 1.00 88.81 168 PRO A C 1
ATOM 1311 O O . PRO A 1 168 ? -7.687 -0.285 -12.505 1.00 88.81 168 PRO A O 1
ATOM 1314 N N . ASP A 1 169 ? -9.782 -0.550 -11.794 1.00 86.75 169 ASP A N 1
ATOM 1315 C CA . ASP A 1 169 ? -9.940 -1.961 -12.190 1.00 86.75 169 ASP A CA 1
ATOM 1316 C C . ASP A 1 169 ? -9.645 -2.274 -13.675 1.00 86.75 169 ASP A C 1
ATOM 1318 O O . ASP A 1 169 ? -9.678 -3.435 -14.100 1.00 86.75 169 ASP A O 1
ATOM 1322 N N . GLU A 1 170 ? -9.339 -1.255 -14.476 1.00 90.38 170 GLU A N 1
ATOM 1323 C CA . GLU A 1 170 ? -9.062 -1.350 -15.898 1.00 90.38 170 GLU A CA 1
ATOM 1324 C C . GLU A 1 170 ? -7.715 -0.758 -16.356 1.00 90.38 170 GLU A C 1
ATOM 1326 O O . GLU A 1 170 ? -7.444 -0.787 -17.567 1.00 90.38 170 GLU A O 1
ATOM 1331 N N . ARG A 1 171 ? -6.911 -0.168 -15.465 1.00 92.94 171 ARG A N 1
ATOM 1332 C CA . ARG A 1 171 ? -5.645 0.527 -15.773 1.00 92.94 171 ARG A CA 1
ATOM 1333 C C . ARG A 1 171 ? -4.566 0.110 -14.770 1.00 92.94 171 ARG A C 1
ATOM 1335 O O . ARG A 1 171 ? -4.902 -0.398 -13.718 1.00 92.94 171 ARG A O 1
ATOM 1342 N N . ILE A 1 172 ? -3.296 0.331 -15.105 1.00 95.44 172 ILE A N 1
ATOM 1343 C CA . ILE A 1 172 ? -2.211 0.241 -14.121 1.00 95.44 172 ILE A CA 1
ATOM 1344 C C . ILE A 1 172 ? -2.211 1.539 -13.321 1.00 95.44 172 ILE A C 1
ATOM 1346 O O . ILE A 1 172 ? -1.971 2.604 -13.900 1.00 95.44 172 ILE A O 1
ATOM 1350 N N . ASP A 1 173 ? -2.465 1.461 -12.022 1.00 95.62 173 ASP A N 1
ATOM 1351 C CA . ASP A 1 173 ? -2.476 2.637 -11.154 1.00 95.62 173 ASP A CA 1
ATOM 1352 C C . ASP A 1 173 ? -1.104 2.863 -10.505 1.00 95.62 173 ASP A C 1
ATOM 1354 O O . ASP A 1 173 ? -0.559 1.975 -9.846 1.00 95.62 173 ASP A O 1
ATOM 1358 N N . ILE A 1 174 ? -0.532 4.056 -10.683 1.00 97.38 174 ILE A N 1
ATOM 1359 C CA . ILE A 1 174 ? 0.776 4.418 -10.121 1.00 97.38 174 ILE A CA 1
ATOM 1360 C C . ILE A 1 174 ? 0.633 5.646 -9.217 1.00 97.38 174 ILE A C 1
ATOM 1362 O O . ILE A 1 174 ? 0.242 6.720 -9.683 1.00 97.38 174 ILE A O 1
ATOM 1366 N N . THR A 1 175 ? 0.991 5.491 -7.941 1.00 97.50 175 THR A N 1
ATOM 1367 C CA . THR A 1 175 ? 0.912 6.541 -6.914 1.00 97.50 175 THR A CA 1
ATOM 1368 C C . THR A 1 175 ? 2.293 7.056 -6.537 1.00 97.50 175 THR A C 1
ATOM 1370 O O . THR A 1 175 ? 3.179 6.285 -6.167 1.00 97.50 175 THR A O 1
ATOM 1373 N N . PHE A 1 176 ? 2.461 8.376 -6.581 1.00 97.88 176 PHE A N 1
ATOM 1374 C CA . PHE A 1 176 ? 3.651 9.069 -6.098 1.00 97.88 176 PHE A CA 1
ATOM 1375 C C . PHE A 1 176 ? 3.449 9.622 -4.680 1.00 97.88 176 PHE A C 1
ATOM 1377 O O . PHE A 1 176 ? 2.412 10.213 -4.375 1.00 97.88 176 PHE A O 1
ATOM 1384 N N . LEU A 1 177 ? 4.467 9.478 -3.831 1.00 97.94 177 LEU A N 1
ATOM 1385 C CA . LEU A 1 177 ? 4.563 10.117 -2.516 1.00 97.94 177 LEU A CA 1
ATOM 1386 C C . LEU A 1 177 ? 5.761 11.070 -2.497 1.00 97.94 177 LEU A C 1
ATOM 1388 O O . LEU A 1 177 ? 6.837 10.702 -2.969 1.00 97.94 177 LEU A O 1
ATOM 1392 N N . GLY A 1 178 ? 5.590 12.272 -1.944 1.00 96.75 178 GLY A N 1
ATOM 1393 C CA . GLY A 1 178 ? 6.665 13.255 -1.809 1.00 96.75 178 GLY A CA 1
ATOM 1394 C C . GLY A 1 178 ? 7.370 13.192 -0.457 1.00 96.75 178 GLY A C 1
ATOM 1395 O O . GLY A 1 178 ? 6.724 13.061 0.580 1.00 96.75 178 GLY A O 1
ATOM 1396 N N . VAL A 1 179 ? 8.695 13.350 -0.468 1.00 96.81 179 VAL A N 1
ATOM 1397 C CA . VAL A 1 179 ? 9.520 13.545 0.734 1.00 96.81 179 VAL A CA 1
ATOM 1398 C C . VAL A 1 179 ? 10.500 14.696 0.498 1.00 96.81 179 VAL A C 1
ATOM 1400 O O . VAL A 1 179 ? 11.174 14.743 -0.531 1.00 96.81 179 VAL A O 1
ATOM 1403 N N . GLY A 1 180 ? 10.599 15.618 1.458 1.00 95.31 180 GLY A N 1
ATOM 1404 C CA . GLY A 1 180 ? 11.507 16.773 1.393 1.00 95.31 180 GLY A CA 1
ATOM 1405 C C . GLY A 1 180 ? 10.993 17.964 0.571 1.00 95.31 180 GLY A C 1
ATOM 1406 O O . GLY A 1 180 ? 11.775 18.853 0.240 1.00 95.31 180 GLY A O 1
ATOM 1407 N N . TYR A 1 181 ? 9.701 18.007 0.233 1.00 95.44 181 TYR A N 1
ATOM 1408 C CA . TYR A 1 181 ? 9.102 19.125 -0.500 1.00 95.44 181 TYR A CA 1
ATOM 1409 C C . TYR A 1 181 ? 8.561 20.194 0.454 1.00 95.44 181 TYR A C 1
ATOM 1411 O O . TYR A 1 181 ? 7.733 19.909 1.314 1.00 95.44 181 TYR A O 1
ATOM 1419 N N . ASN A 1 182 ? 8.966 21.449 0.242 1.00 92.50 182 ASN A N 1
ATOM 1420 C CA . ASN A 1 182 ? 8.422 22.599 0.978 1.00 92.50 182 ASN A CA 1
ATOM 1421 C C . ASN A 1 182 ? 6.998 22.975 0.528 1.00 92.50 182 ASN A C 1
ATOM 1423 O O . ASN A 1 182 ? 6.240 23.548 1.304 1.00 92.50 182 ASN A O 1
ATOM 1427 N N . GLU A 1 183 ? 6.639 22.671 -0.723 1.00 91.31 183 GLU A N 1
ATOM 1428 C CA . GLU A 1 183 ? 5.315 22.925 -1.293 1.00 91.31 183 GLU A CA 1
ATOM 1429 C C . GLU A 1 183 ? 4.867 21.741 -2.164 1.00 91.31 183 GLU A C 1
ATOM 1431 O O . GLU A 1 183 ? 5.655 21.192 -2.940 1.00 91.31 183 GLU A O 1
ATOM 1436 N N . THR A 1 184 ? 3.585 21.371 -2.094 1.00 89.88 184 THR A N 1
ATOM 1437 C CA . THR A 1 184 ? 3.027 20.254 -2.882 1.00 89.88 184 THR A CA 1
ATOM 1438 C C . THR A 1 184 ? 2.800 20.613 -4.357 1.00 89.88 184 THR A C 1
ATOM 1440 O O . THR A 1 184 ? 2.653 19.725 -5.195 1.00 89.88 184 THR A O 1
ATOM 1443 N N . SER A 1 185 ? 2.851 21.908 -4.691 1.00 92.00 185 SER A N 1
ATOM 1444 C CA . SER A 1 185 ? 2.977 22.445 -6.053 1.00 92.00 185 SER A CA 1
ATOM 1445 C C . SER A 1 185 ? 4.194 21.842 -6.768 1.00 92.00 185 SER A C 1
ATOM 1447 O O . SER A 1 185 ? 4.043 21.200 -7.804 1.00 92.00 185 SER A O 1
ATOM 1449 N N . SER A 1 186 ? 5.382 21.955 -6.163 1.00 94.56 186 SER A N 1
ATOM 1450 C CA . SER A 1 186 ? 6.631 21.414 -6.712 1.00 94.56 186 SER A CA 1
ATOM 1451 C C . SER A 1 186 ? 6.633 19.884 -6.775 1.00 94.56 186 SER A C 1
ATOM 1453 O O . SER A 1 186 ? 7.245 19.329 -7.685 1.00 94.56 186 SER A O 1
ATOM 1455 N N . LEU A 1 187 ? 5.930 19.194 -5.868 1.00 95.44 187 LEU A N 1
ATOM 1456 C CA . LEU A 1 187 ? 5.723 17.745 -5.974 1.00 95.44 187 LEU A CA 1
ATOM 1457 C C . LEU A 1 187 ? 4.896 17.400 -7.220 1.00 95.44 187 LEU A C 1
ATOM 1459 O O . LEU A 1 187 ? 5.287 16.529 -7.992 1.00 95.44 187 LEU A O 1
ATOM 1463 N N . ALA A 1 188 ? 3.778 18.093 -7.448 1.00 94.31 188 ALA A N 1
ATOM 1464 C CA . ALA A 1 188 ? 2.931 17.862 -8.618 1.00 94.31 188 ALA A CA 1
ATOM 1465 C C . ALA A 1 188 ? 3.652 18.180 -9.945 1.00 94.31 188 ALA A C 1
ATOM 1467 O O . ALA A 1 188 ? 3.437 17.485 -10.941 1.00 94.31 188 ALA A O 1
ATOM 1468 N N . GLU A 1 189 ? 4.517 19.200 -9.957 1.00 95.06 189 GLU A N 1
ATOM 1469 C CA . GLU A 1 189 ? 5.366 19.554 -11.102 1.00 95.06 189 GLU A CA 1
ATOM 1470 C C . GLU A 1 189 ? 6.432 18.486 -11.385 1.00 95.06 189 GLU A C 1
ATOM 1472 O O . GLU A 1 189 ? 6.490 17.979 -12.509 1.00 95.06 189 GLU A O 1
ATOM 1477 N N . ASP A 1 190 ? 7.210 18.073 -10.377 1.00 95.94 190 ASP A N 1
ATOM 1478 C CA . ASP A 1 190 ? 8.210 17.008 -10.523 1.00 95.94 190 ASP A CA 1
ATOM 1479 C C . ASP A 1 190 ? 7.553 15.690 -10.981 1.00 95.94 190 ASP A C 1
ATOM 1481 O O . ASP A 1 190 ? 8.029 15.044 -11.915 1.00 95.94 190 ASP A O 1
ATOM 1485 N N . VAL A 1 191 ? 6.422 15.296 -10.380 1.00 96.75 191 VAL A N 1
ATOM 1486 C CA . VAL A 1 191 ? 5.679 14.083 -10.767 1.00 96.75 191 VAL A CA 1
ATOM 1487 C C . VAL A 1 191 ? 5.213 14.164 -12.227 1.00 96.75 191 VAL A C 1
ATOM 1489 O O . VAL A 1 191 ? 5.356 13.192 -12.974 1.00 96.75 191 VAL A O 1
ATOM 1492 N N . ALA A 1 192 ? 4.724 15.322 -12.684 1.00 95.88 192 ALA A N 1
ATOM 1493 C CA . ALA A 1 192 ? 4.370 15.525 -14.089 1.00 95.88 192 ALA A CA 1
ATOM 1494 C C . ALA A 1 192 ? 5.588 15.415 -15.031 1.00 95.88 192 ALA A C 1
ATOM 1496 O O . ALA A 1 192 ? 5.469 14.844 -16.122 1.00 95.88 192 ALA A O 1
ATOM 1497 N N . GLU A 1 193 ? 6.760 15.911 -14.616 1.00 95.75 193 GLU A N 1
ATOM 1498 C CA . GLU A 1 193 ? 8.008 15.808 -15.383 1.00 95.75 193 GLU A CA 1
ATOM 1499 C C . GLU A 1 193 ? 8.541 14.365 -15.450 1.00 95.75 193 GLU A C 1
ATOM 1501 O O . GLU A 1 193 ? 9.040 13.934 -16.492 1.00 95.75 193 GLU A O 1
ATOM 1506 N N . TYR A 1 194 ? 8.404 13.596 -14.368 1.00 97.19 194 TYR A N 1
ATOM 1507 C CA . TYR A 1 194 ? 8.843 12.199 -14.296 1.00 97.19 194 TYR A CA 1
ATOM 1508 C C . TYR A 1 194 ? 7.922 11.250 -15.079 1.00 97.19 194 TYR A C 1
ATOM 1510 O O . TYR A 1 194 ? 8.405 10.291 -15.688 1.00 97.19 194 TYR A O 1
ATOM 1518 N N . ILE A 1 195 ? 6.618 11.542 -15.156 1.00 96.94 195 ILE A N 1
ATOM 1519 C CA . ILE A 1 195 ? 5.687 10.836 -16.054 1.00 96.94 195 ILE A CA 1
ATOM 1520 C C . ILE A 1 195 ? 5.976 11.178 -17.527 1.00 96.94 195 ILE A C 1
ATOM 1522 O O . ILE A 1 195 ? 5.933 10.288 -18.379 1.00 96.94 195 ILE A O 1
ATOM 1526 N N . ASP A 1 196 ? 6.274 12.450 -17.834 1.00 96.06 196 ASP A N 1
ATOM 1527 C CA . ASP A 1 196 ? 6.559 12.955 -19.189 1.00 96.06 196 ASP A CA 1
ATOM 1528 C C . ASP A 1 196 ? 5.515 12.492 -20.219 1.00 96.06 196 ASP A C 1
ATOM 1530 O O . ASP A 1 196 ? 5.831 11.844 -21.218 1.00 96.06 196 ASP A O 1
ATOM 1534 N N . TYR A 1 197 ? 4.232 12.786 -19.970 1.00 93.69 197 TYR A N 1
ATOM 1535 C CA . TYR A 1 197 ? 3.124 12.131 -20.686 1.00 93.69 197 TYR A CA 1
ATOM 1536 C C . TYR A 1 197 ? 3.200 12.238 -22.225 1.00 93.69 197 TYR A C 1
ATOM 1538 O O . TYR A 1 197 ? 2.722 11.366 -22.959 1.00 93.69 197 TYR A O 1
ATOM 1546 N N . TYR A 1 198 ? 3.808 13.316 -22.725 1.00 91.81 198 TYR A N 1
ATOM 1547 C CA . TYR A 1 198 ? 3.965 13.593 -24.153 1.00 91.81 198 TYR A CA 1
ATOM 1548 C C . TYR A 1 198 ? 5.271 13.059 -24.767 1.00 91.81 198 TYR A C 1
ATOM 1550 O O . TYR A 1 198 ? 5.442 13.189 -25.980 1.00 91.81 198 TYR A O 1
ATOM 1558 N N . GLY A 1 199 ? 6.161 12.457 -23.972 1.00 91.88 199 GLY A N 1
ATOM 1559 C CA . GLY A 1 199 ? 7.404 11.826 -24.419 1.00 91.88 199 GLY A CA 1
ATOM 1560 C C . GLY A 1 199 ? 8.418 12.812 -25.002 1.00 91.88 199 GLY A C 1
ATOM 1561 O O . GLY A 1 199 ? 8.857 12.636 -26.142 1.00 91.88 199 GLY A O 1
ATOM 1562 N N . LYS A 1 200 ? 8.726 13.877 -24.250 1.00 89.88 200 LYS A N 1
ATOM 1563 C CA . LYS A 1 200 ? 9.629 14.976 -24.647 1.00 89.88 200 LYS A CA 1
ATOM 1564 C C . LYS A 1 200 ? 10.739 15.272 -23.634 1.00 89.88 200 LYS A C 1
ATOM 1566 O O . LYS A 1 200 ? 11.771 15.802 -24.032 1.00 89.88 200 LYS A O 1
ATOM 1571 N N . GLY A 1 201 ? 10.509 14.997 -22.352 1.00 90.00 201 GLY A N 1
ATOM 1572 C CA . GLY A 1 201 ? 11.392 15.340 -21.233 1.00 90.00 201 GLY A CA 1
ATOM 1573 C C . GLY A 1 201 ? 12.283 14.199 -20.732 1.00 90.00 201 GLY A C 1
ATOM 1574 O O . GLY A 1 201 ? 12.952 14.377 -19.714 1.00 90.00 201 GLY A O 1
ATOM 1575 N N . GLY A 1 202 ? 12.281 13.037 -21.394 1.00 90.50 202 GLY A N 1
ATOM 1576 C CA . GLY A 1 202 ? 13.039 11.858 -20.963 1.00 90.50 202 GLY A CA 1
ATOM 1577 C C . GLY A 1 202 ? 12.475 11.187 -19.706 1.00 90.50 202 GLY A C 1
ATOM 1578 O O . GLY A 1 202 ? 13.241 10.626 -18.933 1.00 90.50 202 GLY A O 1
ATOM 1579 N N . GLY A 1 203 ? 11.165 11.291 -19.458 1.00 94.69 203 GLY A N 1
ATOM 1580 C CA . GLY A 1 203 ? 10.485 10.574 -18.371 1.00 94.69 203 GLY A CA 1
ATOM 1581 C C . GLY A 1 203 ? 9.847 9.262 -18.839 1.00 94.69 203 GLY A C 1
ATOM 1582 O O . GLY A 1 203 ? 10.136 8.760 -19.930 1.00 94.69 203 GLY A O 1
ATOM 1583 N N . LEU A 1 204 ? 8.940 8.712 -18.030 1.00 96.94 204 LEU A N 1
ATOM 1584 C CA . LEU A 1 204 ? 8.355 7.381 -18.221 1.00 96.94 204 LEU A CA 1
ATOM 1585 C C . LEU A 1 204 ? 7.780 7.158 -19.634 1.00 96.94 204 LEU A C 1
ATOM 1587 O O . LEU A 1 204 ? 8.075 6.142 -20.266 1.00 96.94 204 LEU A O 1
ATOM 1591 N N . PHE A 1 205 ? 7.008 8.109 -20.174 1.00 97.00 205 PHE A N 1
ATOM 1592 C CA . PHE A 1 205 ? 6.403 7.987 -21.512 1.00 97.00 205 PHE A CA 1
ATOM 1593 C C . PHE A 1 205 ? 7.273 8.517 -22.667 1.00 97.00 205 PHE A C 1
ATOM 1595 O O . PHE A 1 205 ? 6.833 8.502 -23.821 1.00 97.00 205 PHE A O 1
ATOM 1602 N N . SER A 1 206 ? 8.544 8.861 -22.420 1.00 96.31 206 SER A N 1
ATOM 1603 C CA . SER A 1 206 ? 9.550 8.926 -23.495 1.00 96.31 206 SER A CA 1
ATOM 1604 C C . SER A 1 206 ? 9.984 7.538 -23.988 1.00 96.31 206 SER A C 1
ATOM 1606 O O . SER A 1 206 ? 10.366 7.416 -25.160 1.00 96.31 206 SER A O 1
ATOM 1608 N N . VAL A 1 207 ? 9.876 6.499 -23.147 1.00 96.69 207 VAL A N 1
ATOM 1609 C CA . VAL A 1 207 ? 10.483 5.172 -23.361 1.00 96.69 207 VAL A CA 1
ATOM 1610 C C . VAL A 1 207 ? 9.454 4.089 -23.712 1.00 96.69 207 VAL A C 1
ATOM 1612 O O . VAL A 1 207 ? 8.416 3.939 -23.069 1.00 96.69 207 VAL A O 1
ATOM 1615 N N . SER A 1 208 ? 9.749 3.290 -24.739 1.00 96.38 208 SER A N 1
ATOM 1616 C CA . SER A 1 208 ? 8.950 2.120 -25.133 1.00 96.38 208 SER A CA 1
ATOM 1617 C C . SER A 1 208 ? 9.205 0.936 -24.177 1.00 96.38 208 SER A C 1
ATOM 1619 O O . SER A 1 208 ? 10.359 0.705 -23.809 1.00 96.38 208 SER A O 1
ATOM 1621 N N . PRO A 1 209 ? 8.185 0.148 -23.778 1.00 96.94 209 PRO A N 1
ATOM 1622 C CA . PRO A 1 209 ? 6.829 0.089 -24.338 1.00 96.94 209 PRO A CA 1
ATOM 1623 C C . PRO A 1 209 ? 5.808 1.036 -23.678 1.00 96.94 209 PRO A C 1
ATOM 1625 O O . PRO A 1 209 ? 4.631 1.004 -24.047 1.00 96.94 209 PRO A O 1
ATOM 1628 N N . TYR A 1 210 ? 6.202 1.823 -22.670 1.00 97.31 210 TYR A N 1
ATOM 1629 C CA . TYR A 1 210 ? 5.283 2.696 -21.929 1.00 97.31 210 TYR A CA 1
ATOM 1630 C C . TYR A 1 210 ? 4.707 3.802 -22.826 1.00 97.31 210 TYR A C 1
ATOM 1632 O O . TYR A 1 210 ? 3.495 4.018 -22.857 1.00 97.31 210 TYR A O 1
ATOM 1640 N N . LYS A 1 211 ? 5.572 4.424 -23.635 1.00 95.88 211 LYS A N 1
ATOM 1641 C CA . LYS A 1 211 ? 5.268 5.435 -24.658 1.00 95.88 211 LYS A CA 1
ATOM 1642 C C . LYS A 1 211 ? 4.060 5.096 -25.539 1.00 95.88 211 LYS A C 1
ATOM 1644 O O . LYS A 1 211 ? 3.170 5.925 -25.726 1.00 95.88 211 LYS A O 1
ATOM 1649 N N . GLU A 1 212 ? 3.997 3.872 -26.060 1.00 95.69 212 GLU A N 1
ATOM 1650 C CA . GLU A 1 212 ? 2.932 3.398 -26.958 1.00 95.69 212 GLU A CA 1
ATOM 1651 C C . GLU A 1 212 ? 1.647 2.985 -26.211 1.00 95.69 212 GLU A C 1
ATOM 1653 O O . GLU A 1 212 ? 0.636 2.648 -26.831 1.00 95.69 212 GLU A O 1
ATOM 1658 N N . ASN A 1 213 ? 1.684 2.985 -24.875 1.00 95.44 213 ASN A N 1
ATOM 1659 C CA . ASN A 1 213 ? 0.672 2.395 -24.001 1.00 95.44 213 ASN A CA 1
ATOM 1660 C C . ASN A 1 213 ? 0.165 3.334 -22.890 1.00 95.44 213 ASN A C 1
ATOM 1662 O O . ASN A 1 213 ? -0.618 2.893 -22.052 1.00 95.44 213 ASN A O 1
ATOM 1666 N N . ARG A 1 214 ? 0.535 4.621 -22.905 1.00 93.12 214 ARG A N 1
ATOM 1667 C CA . ARG A 1 214 ? 0.155 5.646 -21.909 1.00 93.12 214 ARG A CA 1
ATOM 1668 C C . ARG A 1 214 ? -1.318 5.661 -21.474 1.00 93.12 214 ARG A C 1
ATOM 1670 O O . ARG A 1 214 ? -1.618 5.880 -20.308 1.00 93.12 214 ARG A O 1
ATOM 1677 N N . GLU A 1 215 ? -2.240 5.366 -22.392 1.00 92.81 215 GLU A N 1
ATOM 1678 C CA . GLU A 1 215 ? -3.699 5.315 -22.170 1.00 92.81 215 GLU A CA 1
ATOM 1679 C C . GLU A 1 215 ? -4.158 4.134 -21.287 1.00 92.81 215 GLU A C 1
ATOM 1681 O O . GLU A 1 215 ? -5.353 3.976 -21.025 1.00 92.81 215 GLU A O 1
ATOM 1686 N N . ARG A 1 216 ? -3.222 3.276 -20.866 1.00 94.38 216 ARG A N 1
ATOM 1687 C CA . ARG A 1 216 ? -3.438 2.118 -19.990 1.00 94.38 216 ARG A CA 1
ATOM 1688 C C . ARG A 1 216 ? -3.057 2.374 -18.531 1.00 94.38 216 ARG A C 1
ATOM 1690 O O . ARG A 1 216 ? -3.266 1.484 -17.718 1.00 94.38 216 ARG A O 1
ATOM 1697 N N . PHE A 1 217 ? -2.522 3.549 -18.209 1.00 95.31 217 PHE A N 1
ATOM 1698 C CA . PHE A 1 217 ? -2.089 3.926 -16.863 1.00 95.31 217 PHE A CA 1
ATOM 1699 C C . PHE A 1 217 ? -2.988 5.018 -16.277 1.00 95.31 217 PHE A C 1
ATOM 1701 O O . PHE A 1 217 ? -3.473 5.876 -17.020 1.00 95.31 217 PHE A O 1
ATOM 1708 N N . ASN A 1 218 ? -3.153 5.036 -14.958 1.00 94.81 218 ASN A N 1
ATOM 1709 C CA . ASN A 1 218 ? -3.528 6.236 -14.212 1.00 94.81 218 ASN A CA 1
ATOM 1710 C C . ASN A 1 218 ? -2.337 6.668 -13.343 1.00 94.81 218 ASN A C 1
ATOM 1712 O O . ASN A 1 218 ? -1.509 5.842 -12.959 1.00 94.81 218 ASN A O 1
ATOM 1716 N N . PHE A 1 219 ? -2.273 7.958 -13.023 1.00 96.19 219 PHE A N 1
ATOM 1717 C CA . PHE A 1 219 ? -1.265 8.522 -12.134 1.00 96.19 219 PHE A CA 1
ATOM 1718 C C . PHE A 1 219 ? -1.913 9.359 -11.046 1.00 96.19 219 PHE A C 1
ATOM 1720 O O . PHE A 1 219 ? -2.664 10.303 -11.328 1.00 96.19 219 PHE A O 1
ATOM 1727 N N . TYR A 1 220 ? -1.557 9.021 -9.817 1.00 96.12 220 TYR A N 1
ATOM 1728 C CA . TYR A 1 220 ? -2.000 9.668 -8.599 1.00 96.12 220 TYR A CA 1
ATOM 1729 C C . TYR A 1 220 ? -0.793 10.206 -7.830 1.00 96.12 220 TYR A C 1
ATOM 1731 O O . TYR A 1 220 ? 0.333 9.734 -7.998 1.00 96.12 220 TYR A O 1
ATOM 1739 N N . PHE A 1 221 ? -1.030 11.176 -6.960 1.00 95.69 221 PHE A N 1
ATOM 1740 C CA . PHE A 1 221 ? -0.098 11.526 -5.899 1.00 95.69 221 PHE A CA 1
ATOM 1741 C C . PHE A 1 221 ? -0.871 11.885 -4.635 1.00 95.69 221 PHE A C 1
ATOM 1743 O O . PHE A 1 221 ? -2.001 12.375 -4.709 1.00 95.69 221 PHE A O 1
ATOM 1750 N N . VAL A 1 222 ? -0.262 11.656 -3.476 1.00 95.06 222 VAL A N 1
ATOM 1751 C CA . VAL A 1 222 ? -0.757 12.242 -2.228 1.00 95.06 222 VAL A CA 1
ATOM 1752 C C . VAL A 1 222 ? -0.210 13.668 -2.161 1.00 95.06 222 VAL A C 1
ATOM 1754 O O . VAL A 1 222 ? 0.997 13.880 -2.263 1.00 95.06 222 VAL A O 1
ATOM 1757 N N . ASN A 1 223 ? -1.099 14.658 -2.076 1.00 94.12 223 ASN A N 1
ATOM 1758 C CA . ASN A 1 223 ? -0.781 16.088 -2.089 1.00 94.12 223 ASN A CA 1
ATOM 1759 C C . ASN A 1 223 ? -0.236 16.536 -0.724 1.00 94.12 223 ASN A C 1
ATOM 1761 O O . ASN A 1 223 ? -0.879 17.279 0.012 1.00 94.12 223 ASN A O 1
ATOM 1765 N N . GLU A 1 224 ? 0.942 16.022 -0.386 1.00 91.94 224 GLU A N 1
ATOM 1766 C CA . GLU A 1 224 ? 1.548 16.073 0.941 1.00 91.94 224 GLU A CA 1
ATOM 1767 C C . GLU A 1 224 ? 3.058 15.794 0.830 1.00 91.94 224 GLU A C 1
ATOM 1769 O O . GLU A 1 224 ? 3.502 15.136 -0.113 1.00 91.94 224 GLU A O 1
ATOM 1774 N N . SER A 1 225 ? 3.855 16.267 1.790 1.00 92.00 225 SER A N 1
ATOM 1775 C CA . SER A 1 225 ? 5.265 15.878 1.937 1.00 92.00 225 SER A CA 1
ATOM 1776 C C . SER A 1 225 ? 5.484 15.304 3.331 1.00 92.00 225 SER A C 1
ATOM 1778 O O . SER A 1 225 ? 5.754 16.047 4.274 1.00 92.00 225 SER A O 1
ATOM 1780 N N . ALA A 1 226 ? 5.339 13.989 3.459 1.00 87.56 226 ALA A N 1
ATOM 1781 C CA . ALA A 1 226 ? 5.303 13.306 4.747 1.00 87.56 226 ALA A CA 1
ATOM 1782 C C . ALA A 1 226 ? 6.696 12.905 5.261 1.00 87.56 226 ALA A C 1
ATOM 1784 O O . ALA A 1 226 ? 7.604 12.594 4.483 1.00 87.56 226 ALA A O 1
ATOM 1785 N N . ASP A 1 227 ? 6.847 12.808 6.587 1.00 92.25 227 ASP A N 1
ATOM 1786 C CA . ASP A 1 227 ? 7.945 12.038 7.180 1.00 92.25 227 ASP A CA 1
ATOM 1787 C C . ASP A 1 227 ? 7.654 10.537 7.047 1.00 92.25 227 ASP A C 1
ATOM 1789 O O . ASP A 1 227 ? 7.065 9.909 7.929 1.00 92.25 227 ASP A O 1
ATOM 1793 N N . LEU A 1 228 ? 8.112 9.955 5.942 1.00 94.44 228 LEU A N 1
ATOM 1794 C CA . LEU A 1 228 ? 8.080 8.515 5.680 1.00 94.44 228 LEU A CA 1
ATOM 1795 C C . LEU A 1 228 ? 9.294 7.771 6.276 1.00 94.44 228 LEU A C 1
ATOM 1797 O O . LEU A 1 228 ? 9.580 6.645 5.876 1.00 94.44 228 LEU A O 1
ATOM 1801 N N . GLY A 1 229 ? 10.052 8.387 7.195 1.00 94.19 229 GLY A N 1
ATOM 1802 C CA . GLY A 1 229 ? 11.252 7.787 7.790 1.00 94.19 229 GLY A CA 1
ATOM 1803 C C . GLY A 1 229 ? 12.380 7.527 6.783 1.00 94.19 229 GLY A C 1
ATOM 1804 O O . GLY A 1 229 ? 13.200 6.634 6.995 1.00 94.19 229 GLY A O 1
ATOM 1805 N N . CYS A 1 230 ? 12.395 8.247 5.656 1.00 92.56 230 CYS A N 1
ATOM 1806 C CA . CYS A 1 230 ? 13.337 8.011 4.565 1.00 92.56 230 CYS A CA 1
ATOM 1807 C C . CYS A 1 230 ? 14.737 8.568 4.864 1.00 92.56 230 CYS A C 1
ATOM 1809 O O . CYS A 1 230 ? 14.910 9.771 5.054 1.00 92.56 230 CYS A O 1
ATOM 1811 N N . GLY A 1 231 ? 15.748 7.699 4.822 1.00 90.00 231 GLY A N 1
ATOM 1812 C CA . GLY A 1 231 ? 17.164 8.039 4.939 1.00 90.00 231 GLY A CA 1
ATOM 1813 C C . GLY A 1 231 ? 17.985 7.541 3.747 1.00 90.00 231 GLY A C 1
ATOM 1814 O O . GLY A 1 231 ? 17.747 6.447 3.229 1.00 90.00 231 GLY A O 1
ATOM 1815 N N . LEU A 1 232 ? 18.961 8.353 3.332 1.00 87.50 232 LEU A N 1
ATOM 1816 C CA . LEU A 1 232 ? 20.015 7.987 2.381 1.00 87.50 232 LEU A CA 1
ATOM 1817 C C . LEU A 1 232 ? 21.209 7.368 3.133 1.00 87.50 232 LEU A C 1
ATOM 1819 O O . LEU A 1 232 ? 21.333 7.530 4.348 1.00 87.50 232 LEU A O 1
ATOM 1823 N N . GLY A 1 233 ? 22.125 6.706 2.420 1.00 78.81 233 GLY A N 1
ATOM 1824 C CA . GLY A 1 233 ? 23.357 6.181 3.023 1.00 78.81 233 GLY A CA 1
ATOM 1825 C C . GLY A 1 233 ? 23.201 4.846 3.754 1.00 78.81 233 GLY A C 1
ATOM 1826 O O . GLY A 1 233 ? 24.046 4.514 4.590 1.00 78.81 233 GLY A O 1
ATOM 1827 N N . TYR A 1 234 ? 22.129 4.087 3.496 1.00 79.62 234 TYR A N 1
ATOM 1828 C CA . TYR A 1 234 ? 21.876 2.842 4.224 1.00 79.62 234 TYR A CA 1
ATOM 1829 C C . TYR A 1 234 ? 23.030 1.840 4.047 1.00 79.62 234 TYR A C 1
ATOM 1831 O O . TYR A 1 234 ? 23.464 1.560 2.930 1.00 79.62 234 TYR A O 1
ATOM 1839 N N . GLY A 1 235 ? 23.534 1.323 5.173 1.00 69.12 235 GLY A N 1
ATOM 1840 C CA . GLY A 1 235 ? 24.656 0.381 5.216 1.00 69.12 235 GLY A CA 1
ATOM 1841 C C . GLY A 1 235 ? 25.942 0.904 4.568 1.00 69.12 235 GLY A C 1
ATOM 1842 O O . GLY A 1 235 ? 26.620 0.146 3.887 1.00 69.12 235 GLY A O 1
ATOM 1843 N N . GLU A 1 236 ? 26.248 2.191 4.774 1.00 69.31 236 GLU A N 1
ATOM 1844 C CA . GLU A 1 236 ? 27.423 2.912 4.243 1.00 69.31 236 GLU A CA 1
ATOM 1845 C C . GLU A 1 236 ? 27.361 3.234 2.734 1.00 69.31 236 GLU A C 1
ATOM 1847 O O . GLU A 1 236 ? 28.295 3.813 2.180 1.00 69.31 236 GLU A O 1
ATOM 1852 N N . ILE A 1 237 ? 26.235 2.956 2.063 1.00 72.44 237 ILE A N 1
ATOM 1853 C CA . ILE A 1 237 ? 26.079 3.180 0.621 1.00 72.44 237 ILE A CA 1
ATOM 1854 C C . ILE A 1 237 ? 25.234 4.427 0.351 1.00 72.44 237 ILE A C 1
ATOM 1856 O O . ILE A 1 237 ? 24.008 4.401 0.449 1.00 72.44 237 ILE A O 1
ATOM 1860 N N . ALA A 1 238 ? 25.899 5.522 -0.033 1.00 77.62 238 ALA A N 1
ATOM 1861 C CA . ALA A 1 238 ? 25.294 6.846 -0.230 1.00 77.62 238 ALA A CA 1
ATOM 1862 C C . ALA A 1 238 ? 24.027 6.850 -1.112 1.00 77.62 238 ALA A C 1
ATOM 1864 O O . ALA A 1 238 ? 23.062 7.538 -0.784 1.00 77.62 238 ALA A O 1
ATOM 1865 N N . SER A 1 239 ? 24.010 6.058 -2.190 1.00 79.88 239 SER A N 1
ATOM 1866 C CA . SER A 1 239 ? 22.896 5.987 -3.145 1.00 79.88 239 SER A CA 1
ATOM 1867 C C . SER A 1 239 ? 21.667 5.222 -2.643 1.00 79.88 239 SER A C 1
ATOM 1869 O O . SER A 1 239 ? 20.613 5.306 -3.271 1.00 79.88 239 SER A O 1
ATOM 1871 N N . VAL A 1 240 ? 21.756 4.487 -1.529 1.00 83.56 240 VAL A N 1
ATOM 1872 C CA . VAL A 1 240 ? 20.654 3.638 -1.059 1.00 83.56 240 VAL A CA 1
ATOM 1873 C C . VAL A 1 240 ? 19.695 4.409 -0.174 1.00 83.56 240 VAL A C 1
ATOM 1875 O O . VAL A 1 240 ? 20.060 4.887 0.902 1.00 83.56 240 VAL A O 1
ATOM 1878 N N . VAL A 1 241 ? 18.433 4.421 -0.599 1.00 88.69 241 VAL A N 1
ATOM 1879 C CA . VAL A 1 241 ? 17.297 4.855 0.213 1.00 88.69 241 VAL A CA 1
ATOM 1880 C C . VAL A 1 241 ? 16.728 3.679 1.003 1.00 88.69 241 VAL A C 1
ATOM 1882 O O . VAL A 1 241 ? 16.440 2.621 0.433 1.00 88.69 241 VAL A O 1
ATOM 1885 N N . ARG A 1 242 ? 16.452 3.900 2.289 1.00 89.31 242 ARG A N 1
ATOM 1886 C CA . ARG A 1 242 ? 15.505 3.103 3.084 1.00 89.31 242 ARG A CA 1
ATOM 1887 C C . ARG A 1 242 ? 14.466 4.039 3.704 1.00 89.31 242 ARG A C 1
ATOM 1889 O O . ARG A 1 242 ? 14.838 5.114 4.149 1.00 89.31 242 ARG A O 1
ATOM 1896 N N . CYS A 1 243 ? 13.204 3.622 3.745 1.00 92.19 243 CYS A N 1
ATOM 1897 C CA . CYS A 1 243 ? 12.100 4.327 4.407 1.00 92.19 243 CYS A CA 1
ATOM 1898 C C . CYS A 1 243 ? 11.418 3.394 5.422 1.00 92.19 243 CYS A C 1
ATOM 1900 O O . CYS A 1 243 ? 11.783 2.218 5.520 1.00 92.19 243 CYS A O 1
ATOM 1902 N N . ASP A 1 244 ? 10.428 3.903 6.153 1.00 92.00 244 ASP A N 1
ATOM 1903 C CA . ASP A 1 244 ? 9.488 3.080 6.912 1.00 92.00 244 ASP A CA 1
ATOM 1904 C C . ASP A 1 244 ? 8.443 2.490 5.948 1.00 92.00 244 ASP A C 1
ATOM 1906 O O . ASP A 1 244 ? 7.594 3.199 5.401 1.00 92.00 244 ASP A O 1
ATOM 1910 N N . ASP A 1 245 ? 8.541 1.182 5.704 1.00 89.69 245 ASP A N 1
ATOM 1911 C CA . ASP A 1 245 ? 7.693 0.476 4.741 1.00 89.69 245 ASP A CA 1
ATOM 1912 C C . ASP A 1 245 ? 6.203 0.470 5.150 1.00 89.69 245 ASP A C 1
ATOM 1914 O O . ASP A 1 245 ? 5.338 0.406 4.274 1.00 89.69 245 ASP A O 1
ATOM 1918 N N . ASN A 1 246 ? 5.880 0.599 6.445 1.00 89.00 246 ASN A N 1
ATOM 1919 C CA . ASN A 1 246 ? 4.496 0.682 6.916 1.00 89.00 246 ASN A CA 1
ATOM 1920 C C . ASN A 1 246 ? 3.932 2.085 6.653 1.00 89.00 246 ASN A C 1
ATOM 1922 O O . ASN A 1 246 ? 2.880 2.200 6.023 1.00 89.00 246 ASN A O 1
ATOM 1926 N N . LYS A 1 247 ? 4.660 3.151 7.032 1.00 92.44 247 LYS A N 1
ATOM 1927 C CA . LYS A 1 247 ? 4.257 4.545 6.742 1.00 92.44 247 LYS A CA 1
ATOM 1928 C C . LYS A 1 247 ? 4.030 4.777 5.245 1.00 92.44 247 LYS A C 1
ATOM 1930 O O . LYS A 1 247 ? 3.048 5.411 4.861 1.00 92.44 247 LYS A O 1
ATOM 1935 N N . VAL A 1 248 ? 4.921 4.259 4.390 1.00 94.62 248 VAL A N 1
ATOM 1936 C CA . VAL A 1 248 ? 4.792 4.368 2.925 1.00 94.62 248 VAL A CA 1
ATOM 1937 C C . VAL A 1 248 ? 3.493 3.725 2.438 1.00 94.62 248 VAL A C 1
ATOM 1939 O O . VAL A 1 248 ? 2.747 4.350 1.684 1.00 94.62 248 VAL A O 1
ATOM 1942 N N . MET A 1 249 ? 3.208 2.489 2.857 1.00 92.56 249 MET A N 1
ATOM 1943 C CA . MET A 1 249 ? 2.029 1.755 2.391 1.00 92.56 249 MET A CA 1
ATOM 1944 C C . MET A 1 249 ? 0.723 2.307 2.981 1.00 92.56 249 MET A C 1
ATOM 1946 O O . MET A 1 249 ? -0.284 2.364 2.271 1.00 92.56 249 MET A O 1
ATOM 1950 N N . GLU A 1 250 ? 0.732 2.786 4.229 1.00 91.50 250 GLU A N 1
ATOM 1951 C CA . GLU A 1 250 ? -0.404 3.502 4.816 1.00 91.50 250 GLU A CA 1
ATOM 1952 C C . GLU A 1 250 ? -0.717 4.777 4.025 1.00 91.50 250 GLU A C 1
ATOM 1954 O O . GLU A 1 250 ? -1.873 4.981 3.640 1.00 91.50 250 GLU A O 1
ATOM 1959 N N . LEU A 1 251 ? 0.282 5.621 3.744 1.00 93.12 251 LEU A N 1
ATOM 1960 C CA . LEU A 1 251 ? 0.056 6.876 3.028 1.00 93.12 251 LEU A CA 1
ATOM 1961 C C . LEU A 1 251 ? -0.389 6.619 1.580 1.00 93.12 251 LEU A C 1
ATOM 1963 O O . LEU A 1 251 ? -1.369 7.208 1.125 1.00 93.12 251 LEU A O 1
ATOM 1967 N N . ALA A 1 252 ? 0.255 5.675 0.885 1.00 94.19 252 ALA A N 1
ATOM 1968 C CA . ALA A 1 252 ? -0.119 5.279 -0.473 1.00 94.19 252 ALA A CA 1
ATOM 1969 C C . ALA A 1 252 ? -1.547 4.725 -0.580 1.00 94.19 252 ALA A C 1
ATOM 1971 O O . ALA A 1 252 ? -2.194 4.934 -1.604 1.00 94.19 252 ALA A O 1
ATOM 1972 N N . SER A 1 253 ? -2.071 4.077 0.469 1.00 92.94 253 SER A N 1
ATOM 1973 C CA . SER A 1 253 ? -3.435 3.521 0.470 1.00 92.94 253 SER A CA 1
ATOM 1974 C C . SER A 1 253 ? -4.543 4.563 0.247 1.00 92.94 253 SER A C 1
ATOM 1976 O O . SER A 1 253 ? -5.660 4.194 -0.117 1.00 92.94 253 SER A O 1
ATOM 1978 N N . GLN A 1 254 ? -4.251 5.861 0.405 1.00 91.81 254 GLN A N 1
ATOM 1979 C CA . GLN A 1 254 ? -5.168 6.940 0.019 1.00 91.81 254 GLN A CA 1
ATOM 1980 C C . GLN A 1 254 ? -5.501 6.936 -1.482 1.00 91.81 254 GLN A C 1
ATOM 1982 O O . GLN A 1 254 ? -6.548 7.449 -1.868 1.00 91.81 254 GLN A O 1
ATOM 1987 N N . CYS A 1 255 ? -4.641 6.365 -2.328 1.00 92.94 255 CYS A N 1
ATOM 1988 C CA . CYS A 1 255 ? -4.808 6.335 -3.776 1.00 92.94 255 CYS A CA 1
ATOM 1989 C C . CYS A 1 255 ? -4.866 4.899 -4.324 1.00 92.94 255 CYS A C 1
ATOM 1991 O O . CYS A 1 255 ? -4.159 4.020 -3.819 1.00 92.94 255 CYS A O 1
ATOM 1993 N N . PRO A 1 256 ? -5.632 4.647 -5.403 1.00 93.06 256 PRO A N 1
ATOM 1994 C CA . PRO A 1 256 ? -5.506 3.420 -6.187 1.00 93.06 256 PRO A CA 1
ATOM 1995 C C . PRO A 1 256 ? -4.048 3.210 -6.607 1.00 93.06 256 PRO A C 1
ATOM 1997 O O . PRO A 1 256 ? -3.422 4.127 -7.137 1.00 93.06 256 PRO A O 1
ATOM 2000 N N . SER A 1 257 ? -3.489 2.038 -6.298 1.00 93.31 257 SER A N 1
ATOM 2001 C CA . SER A 1 257 ? -2.046 1.789 -6.386 1.00 93.31 257 SER A CA 1
ATOM 2002 C C . SER A 1 257 ? -1.745 0.323 -6.713 1.00 93.31 257 SER A C 1
ATOM 2004 O O . SER A 1 257 ? -1.752 -0.526 -5.825 1.00 93.31 257 SER A O 1
ATOM 2006 N N . ASP A 1 258 ? -1.403 0.029 -7.967 1.00 94.12 258 ASP A N 1
ATOM 2007 C CA . ASP A 1 258 ? -0.654 -1.186 -8.325 1.00 94.12 258 ASP A CA 1
ATOM 2008 C C . ASP A 1 258 ? 0.848 -1.015 -8.058 1.00 94.12 258 ASP A C 1
ATOM 2010 O O . ASP A 1 258 ? 1.582 -1.991 -7.893 1.00 94.12 258 ASP A O 1
ATOM 2014 N N . GLN A 1 259 ? 1.320 0.234 -8.079 1.00 94.69 259 GLN A N 1
ATOM 2015 C CA . GLN A 1 259 ? 2.707 0.634 -7.869 1.00 94.69 259 GLN A CA 1
ATOM 2016 C C . GLN A 1 259 ? 2.771 1.891 -7.005 1.00 94.69 259 GLN A C 1
ATOM 2018 O O . GLN A 1 259 ? 1.982 2.820 -7.186 1.00 94.69 259 GLN A O 1
ATOM 2023 N N . VAL A 1 260 ? 3.773 1.945 -6.130 1.00 96.56 260 VAL A N 1
ATOM 2024 C CA . VAL A 1 260 ? 4.100 3.125 -5.325 1.00 96.56 260 VAL A CA 1
ATOM 2025 C C . VAL A 1 260 ? 5.513 3.591 -5.675 1.00 96.56 260 VAL A C 1
ATOM 2027 O O . VAL A 1 260 ? 6.423 2.774 -5.851 1.00 96.56 260 VAL A O 1
ATOM 2030 N N . ILE A 1 261 ? 5.690 4.905 -5.790 1.00 97.75 261 ILE A N 1
ATOM 2031 C CA . ILE A 1 261 ? 6.976 5.565 -6.023 1.00 97.75 261 ILE A CA 1
ATOM 2032 C C . ILE A 1 261 ? 7.154 6.641 -4.950 1.00 97.75 261 ILE A C 1
ATOM 2034 O O . ILE A 1 261 ? 6.381 7.594 -4.890 1.00 97.75 261 ILE A O 1
ATOM 2038 N N . VAL A 1 262 ? 8.188 6.515 -4.122 1.00 97.56 262 VAL A N 1
ATOM 2039 C CA . VAL A 1 262 ? 8.612 7.577 -3.203 1.00 97.56 262 VAL A CA 1
ATOM 2040 C C . VAL A 1 262 ? 9.622 8.462 -3.927 1.00 97.56 262 VAL A C 1
ATOM 2042 O O . VAL A 1 262 ? 10.703 8.004 -4.307 1.00 97.56 262 VAL A O 1
ATOM 2045 N N . LEU A 1 263 ? 9.255 9.725 -4.128 1.00 96.94 263 LEU A N 1
ATOM 2046 C CA . LEU A 1 263 ? 10.059 10.742 -4.793 1.00 96.94 263 LEU A CA 1
ATOM 2047 C C . LEU A 1 263 ? 10.666 11.671 -3.735 1.00 96.94 263 LEU A C 1
ATOM 2049 O O . LEU A 1 263 ? 9.951 12.349 -2.995 1.00 96.94 263 LEU A O 1
ATOM 2053 N N . ILE A 1 264 ? 11.995 11.669 -3.641 1.00 96.25 264 ILE A N 1
ATOM 2054 C CA . ILE A 1 264 ? 12.758 12.392 -2.620 1.00 96.25 264 ILE A CA 1
ATOM 2055 C C . ILE A 1 264 ? 13.385 13.631 -3.255 1.00 96.25 264 ILE A C 1
ATOM 2057 O O . ILE A 1 264 ? 14.211 13.514 -4.165 1.00 96.25 264 ILE A O 1
ATOM 2061 N N . LYS A 1 265 ? 13.026 14.819 -2.753 1.00 95.25 265 LYS A N 1
ATOM 2062 C CA . LYS A 1 265 ? 13.553 16.098 -3.241 1.00 95.25 265 LYS A CA 1
ATOM 2063 C C . LYS A 1 265 ? 15.014 16.268 -2.817 1.00 95.25 265 LYS A C 1
ATOM 2065 O O . LYS A 1 265 ? 15.325 16.726 -1.721 1.00 95.25 265 LYS A O 1
ATOM 2070 N N . SER A 1 266 ? 15.914 15.852 -3.699 1.00 92.75 266 SER A N 1
ATOM 2071 C CA . SER A 1 266 ? 17.364 15.891 -3.529 1.00 92.75 266 SER A CA 1
ATOM 2072 C C . SER A 1 266 ? 18.064 15.932 -4.889 1.00 92.75 266 SER A C 1
ATOM 2074 O O . SER A 1 266 ? 17.608 15.313 -5.852 1.00 92.75 266 SER A O 1
ATOM 2076 N N . GLU A 1 267 ? 19.187 16.647 -4.957 1.00 89.88 267 GLU A N 1
ATOM 2077 C CA . GLU A 1 267 ? 20.090 16.667 -6.119 1.00 89.88 267 GLU A CA 1
ATOM 2078 C C . GLU A 1 267 ? 21.055 15.468 -6.140 1.00 89.88 267 GLU A C 1
ATOM 2080 O O . GLU A 1 267 ? 21.692 15.211 -7.164 1.00 89.88 267 GLU A O 1
ATOM 2085 N N . GLU A 1 268 ? 21.169 14.740 -5.022 1.00 87.31 268 GLU A N 1
ATOM 2086 C CA . GLU A 1 268 ? 22.046 13.575 -4.895 1.00 87.31 268 GLU A CA 1
ATOM 2087 C C . GLU A 1 268 ? 21.622 12.422 -5.807 1.00 87.31 268 GLU A C 1
ATOM 2089 O O . GLU A 1 268 ? 20.453 12.260 -6.172 1.00 87.31 268 GLU A O 1
ATOM 2094 N N . PHE A 1 269 ? 22.588 11.569 -6.144 1.00 85.44 269 PHE A N 1
ATOM 2095 C CA . PHE A 1 269 ? 22.297 10.315 -6.822 1.00 85.44 269 PHE A CA 1
ATOM 2096 C C . PHE A 1 269 ? 21.783 9.274 -5.815 1.00 85.44 269 PHE A C 1
ATOM 2098 O O . PHE A 1 269 ? 22.566 8.752 -5.021 1.00 85.44 269 PHE A O 1
ATOM 2105 N N . CYS A 1 270 ? 20.483 8.951 -5.848 1.00 87.81 270 CYS A N 1
ATOM 2106 C CA . CYS A 1 270 ? 19.917 7.869 -5.039 1.00 87.81 270 CYS A CA 1
ATOM 2107 C C . CYS A 1 270 ? 18.772 7.097 -5.720 1.00 87.81 270 CYS A C 1
ATOM 2109 O O . CYS A 1 270 ? 17.991 7.666 -6.491 1.00 87.81 270 CYS A O 1
ATOM 2111 N N . GLY A 1 271 ? 18.671 5.805 -5.391 1.00 88.62 271 GLY A N 1
ATOM 2112 C CA . GLY A 1 271 ? 17.671 4.859 -5.889 1.00 88.62 271 GLY A CA 1
ATOM 2113 C C . GLY A 1 271 ? 17.612 3.579 -5.044 1.00 88.62 271 GLY A C 1
ATOM 2114 O O . GLY A 1 271 ? 18.645 3.125 -4.543 1.00 88.62 271 GLY A O 1
ATOM 2115 N N . SER A 1 272 ? 16.414 3.021 -4.842 1.00 87.56 272 SER A N 1
ATOM 2116 C CA . SER A 1 272 ? 16.240 1.611 -4.456 1.00 87.56 272 SER A CA 1
ATOM 2117 C C . SER A 1 272 ? 14.833 1.063 -4.754 1.00 87.56 272 SER A C 1
ATOM 2119 O O . SER A 1 272 ? 13.821 1.742 -4.553 1.00 87.56 272 SER A O 1
ATOM 2121 N N . ALA A 1 273 ? 14.742 -0.210 -5.144 1.00 87.88 273 ALA A N 1
ATOM 2122 C CA . ALA A 1 273 ? 13.488 -0.960 -5.249 1.00 87.88 273 ALA A CA 1
ATOM 2123 C C . ALA A 1 273 ? 13.341 -2.032 -4.158 1.00 87.88 273 ALA A C 1
ATOM 2125 O O . ALA A 1 273 ? 14.301 -2.679 -3.740 1.00 87.88 273 ALA A O 1
ATOM 2126 N N . SER A 1 274 ? 12.095 -2.267 -3.739 1.00 82.88 274 SER A N 1
ATOM 2127 C CA . SER A 1 274 ? 11.697 -3.456 -2.974 1.00 82.88 274 SER A CA 1
ATOM 2128 C C . SER A 1 274 ? 10.263 -3.882 -3.348 1.00 82.88 274 SER A C 1
ATOM 2130 O O . SER A 1 274 ? 10.009 -4.331 -4.473 1.00 82.88 274 SER A O 1
ATOM 2132 N N . SER A 1 275 ? 9.297 -3.699 -2.445 1.00 84.31 275 SER A N 1
ATOM 2133 C CA . SER A 1 275 ? 7.858 -3.760 -2.753 1.00 84.31 275 SER A CA 1
ATOM 2134 C C . SER A 1 275 ? 7.378 -2.520 -3.523 1.00 84.31 275 SER A C 1
ATOM 2136 O O . SER A 1 275 ? 6.369 -2.578 -4.214 1.00 84.31 275 SER A O 1
ATOM 2138 N N . TYR A 1 276 ? 8.125 -1.418 -3.430 1.00 91.88 276 TYR A N 1
ATOM 2139 C CA . TYR A 1 276 ? 7.885 -0.137 -4.098 1.00 91.88 276 TYR A CA 1
ATOM 2140 C C . TYR A 1 276 ? 9.226 0.535 -4.441 1.00 91.88 276 TYR A C 1
ATOM 2142 O O . TYR A 1 276 ? 10.277 0.124 -3.932 1.00 91.88 276 TYR A O 1
ATOM 2150 N N . ALA A 1 277 ? 9.196 1.544 -5.315 1.00 94.00 277 ALA A N 1
ATOM 2151 C CA . ALA A 1 277 ? 10.387 2.249 -5.790 1.00 94.00 277 ALA A CA 1
ATOM 2152 C C . ALA A 1 277 ? 10.668 3.505 -4.948 1.00 94.00 277 ALA A C 1
ATOM 2154 O O . ALA A 1 277 ? 9.741 4.184 -4.509 1.00 94.00 277 ALA A O 1
ATOM 2155 N N . LYS A 1 278 ? 11.945 3.828 -4.745 1.00 94.25 278 LYS A N 1
ATOM 2156 C CA . LYS A 1 278 ? 12.444 5.035 -4.070 1.00 94.25 278 LYS A CA 1
ATOM 2157 C C . LYS A 1 278 ? 13.481 5.701 -4.963 1.00 94.25 278 LYS A C 1
ATOM 2159 O O . LYS A 1 278 ? 14.396 5.019 -5.413 1.00 94.25 278 LYS A O 1
ATOM 2164 N N . ILE A 1 279 ? 13.353 7.002 -5.217 1.00 94.81 279 ILE A N 1
ATOM 2165 C CA . ILE A 1 279 ? 14.236 7.739 -6.137 1.00 94.81 279 ILE A CA 1
ATOM 2166 C C . ILE A 1 279 ? 14.504 9.175 -5.673 1.00 94.81 279 ILE A C 1
ATOM 2168 O O . ILE A 1 279 ? 13.612 9.843 -5.151 1.00 94.81 279 ILE A O 1
ATOM 2172 N N . CYS A 1 280 ? 15.719 9.669 -5.918 1.00 94.69 280 CYS A N 1
ATOM 2173 C CA . CYS A 1 280 ? 16.042 11.093 -5.803 1.00 94.69 280 CYS A CA 1
ATOM 2174 C C . CYS A 1 280 ? 15.641 11.861 -7.073 1.00 94.69 280 CYS A C 1
ATOM 2176 O O . CYS A 1 280 ? 15.773 11.352 -8.185 1.00 94.69 280 CYS A O 1
ATOM 2178 N N . THR A 1 281 ? 15.225 13.120 -6.915 1.00 94.62 281 THR A N 1
ATOM 2179 C CA . THR A 1 281 ? 14.840 14.017 -8.024 1.00 94.62 281 THR A CA 1
ATOM 2180 C C . THR A 1 281 ? 15.987 14.455 -8.943 1.00 94.62 281 THR A C 1
ATOM 2182 O O . THR A 1 281 ? 15.717 15.019 -10.004 1.00 94.62 28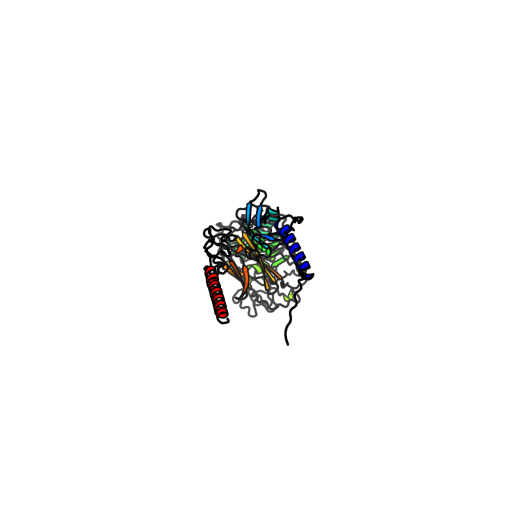1 THR A O 1
ATOM 2185 N N . GLY A 1 282 ? 17.244 14.230 -8.541 1.00 88.31 282 GLY A N 1
ATOM 2186 C CA . GLY A 1 282 ? 18.451 14.696 -9.225 1.00 88.31 282 GLY A CA 1
ATOM 2187 C C . GLY A 1 282 ? 18.625 14.187 -10.663 1.00 88.31 282 GLY A C 1
ATOM 2188 O O . GLY A 1 282 ? 17.845 13.400 -11.191 1.00 88.31 282 GLY A O 1
ATOM 2189 N N . LYS A 1 283 ? 19.698 14.632 -11.326 1.00 84.19 283 LYS A N 1
ATOM 2190 C CA . LYS A 1 283 ? 19.871 14.578 -12.799 1.00 84.19 283 LYS A CA 1
ATOM 2191 C C . LYS A 1 283 ? 19.666 13.215 -13.479 1.00 84.19 283 LYS A C 1
ATOM 2193 O O . LYS A 1 283 ? 19.301 13.196 -14.650 1.00 84.19 283 LYS A O 1
ATOM 2198 N N . ALA A 1 284 ? 19.918 12.102 -12.788 1.00 87.38 284 ALA A N 1
ATOM 2199 C CA . ALA A 1 284 ? 19.731 10.747 -13.321 1.00 87.38 284 ALA A CA 1
ATOM 2200 C C . ALA A 1 284 ? 18.377 10.111 -12.943 1.00 87.38 284 ALA A C 1
ATOM 2202 O O . ALA A 1 284 ? 18.047 9.038 -13.445 1.00 87.38 284 ALA A O 1
ATOM 2203 N N . GLY A 1 285 ? 17.583 10.749 -12.077 1.00 91.38 285 GLY A N 1
ATOM 2204 C CA . GLY A 1 285 ? 16.430 10.149 -11.403 1.00 91.38 285 GLY A CA 1
ATOM 2205 C C . GLY A 1 285 ? 15.355 9.590 -12.335 1.00 91.38 285 GLY A C 1
ATOM 2206 O O . GLY A 1 285 ? 14.689 8.627 -11.973 1.00 91.38 285 GLY A O 1
ATOM 2207 N N . LYS A 1 286 ? 15.211 10.105 -13.564 1.00 93.88 286 LYS A N 1
ATOM 2208 C CA . LYS A 1 286 ? 14.279 9.549 -14.566 1.00 93.88 286 LYS A CA 1
ATOM 2209 C C . LYS A 1 286 ? 14.744 8.209 -15.149 1.00 93.88 286 LYS A C 1
ATOM 2211 O O . LYS A 1 286 ? 13.918 7.332 -15.389 1.00 93.88 286 LYS A O 1
ATOM 2216 N N . ASP A 1 287 ? 16.050 8.026 -15.343 1.00 92.94 287 ASP A N 1
ATOM 2217 C CA . ASP A 1 287 ? 16.622 6.726 -15.721 1.00 92.94 287 ASP A CA 1
ATOM 2218 C C . ASP A 1 287 ? 16.589 5.749 -14.537 1.00 92.94 287 ASP A C 1
ATOM 2220 O O . ASP A 1 287 ? 16.298 4.568 -14.732 1.00 92.94 287 ASP A O 1
ATOM 2224 N N . VAL A 1 288 ? 16.796 6.244 -13.310 1.00 92.56 288 VAL A N 1
ATOM 2225 C CA . VAL A 1 288 ? 16.601 5.450 -12.086 1.00 92.56 288 VAL A CA 1
ATOM 2226 C C . VAL A 1 288 ? 15.133 5.025 -11.957 1.00 92.56 288 VAL A C 1
ATOM 2228 O O . VAL A 1 288 ? 14.877 3.841 -11.793 1.00 92.56 288 VAL A O 1
ATOM 2231 N N . LEU A 1 289 ? 14.151 5.915 -12.159 1.00 94.81 289 LEU A N 1
ATOM 2232 C CA . LEU A 1 289 ? 12.723 5.559 -12.184 1.00 94.81 289 LEU A CA 1
ATOM 2233 C C . LEU A 1 289 ? 12.445 4.411 -13.162 1.00 94.81 289 LEU A C 1
ATOM 2235 O O . LEU A 1 289 ? 11.756 3.457 -12.815 1.00 94.81 289 LEU A O 1
ATOM 2239 N N . LEU A 1 290 ? 12.978 4.489 -14.384 1.00 95.69 290 LEU A N 1
ATOM 2240 C CA . LEU A 1 290 ? 12.799 3.445 -15.395 1.00 95.69 290 LEU A CA 1
ATOM 2241 C C . LEU A 1 290 ? 13.425 2.105 -14.969 1.00 95.69 290 LEU A C 1
ATOM 2243 O O . LEU A 1 290 ? 12.850 1.055 -15.255 1.00 95.69 290 LEU A O 1
ATOM 2247 N N . HIS A 1 291 ? 14.567 2.134 -14.283 1.00 94.19 291 HIS A N 1
ATOM 2248 C CA . HIS A 1 291 ? 15.230 0.953 -13.731 1.00 94.19 291 HIS A CA 1
ATOM 2249 C C . HIS A 1 291 ? 14.438 0.342 -12.562 1.00 94.19 291 HIS A C 1
ATOM 2251 O O . HIS A 1 291 ? 14.020 -0.813 -12.638 1.00 94.19 291 HIS A O 1
ATOM 2257 N N . GLU A 1 292 ? 14.147 1.133 -11.526 1.00 93.50 292 GLU A N 1
ATOM 2258 C CA . GLU A 1 292 ? 13.468 0.680 -10.306 1.00 93.50 292 GLU A CA 1
ATOM 2259 C C . GLU A 1 292 ? 12.038 0.203 -10.604 1.00 93.50 292 GLU A C 1
ATOM 2261 O O . GLU A 1 292 ? 11.624 -0.857 -10.135 1.00 93.50 292 GLU A O 1
ATOM 2266 N N . LEU A 1 293 ? 11.304 0.900 -11.485 1.00 94.56 293 LEU A N 1
ATOM 2267 C CA . LEU A 1 293 ? 9.996 0.446 -11.976 1.00 94.56 293 LEU A CA 1
ATOM 2268 C C . LEU A 1 293 ? 10.110 -0.854 -12.795 1.00 94.56 293 LEU A C 1
ATOM 2270 O O . LEU A 1 293 ? 9.179 -1.657 -12.824 1.00 94.56 293 LEU A O 1
ATOM 2274 N N . GLY A 1 294 ? 11.258 -1.114 -13.427 1.00 94.62 294 GLY A N 1
ATOM 2275 C CA . GLY A 1 294 ? 11.571 -2.407 -14.037 1.00 94.62 294 GLY A CA 1
ATOM 2276 C C . GLY A 1 294 ? 11.536 -3.556 -13.021 1.00 94.62 294 GLY A C 1
ATOM 2277 O O . GLY A 1 294 ? 10.957 -4.610 -13.308 1.00 94.62 294 GLY A O 1
ATOM 2278 N N . HIS A 1 295 ? 12.066 -3.335 -11.815 1.00 91.25 295 HIS A N 1
ATOM 2279 C CA . HIS A 1 295 ? 11.956 -4.279 -10.703 1.00 91.25 295 HIS A CA 1
ATOM 2280 C C . HIS A 1 295 ? 10.535 -4.325 -10.118 1.00 91.25 295 HIS A C 1
ATOM 2282 O O . HIS A 1 295 ? 10.001 -5.421 -9.929 1.00 91.25 295 HIS A O 1
ATOM 2288 N N . THR A 1 296 ? 9.908 -3.177 -9.822 1.00 91.06 296 THR A N 1
ATOM 2289 C CA . THR A 1 296 ? 8.651 -3.118 -9.042 1.00 91.06 296 THR A CA 1
ATOM 2290 C C . THR A 1 296 ? 7.392 -3.440 -9.835 1.00 91.06 296 THR A C 1
ATOM 2292 O O . THR A 1 296 ? 6.463 -4.019 -9.272 1.00 91.06 296 THR A O 1
ATOM 2295 N N . LEU A 1 297 ? 7.365 -3.141 -11.137 1.00 93.12 297 LEU A N 1
ATOM 2296 C CA . LEU A 1 297 ? 6.235 -3.456 -12.012 1.00 93.12 297 LEU A CA 1
ATOM 2297 C C . LEU A 1 297 ? 6.428 -4.820 -12.676 1.00 93.12 297 LEU A C 1
ATOM 2299 O O . LEU A 1 297 ? 5.562 -5.686 -12.597 1.00 93.12 297 LEU A O 1
ATOM 2303 N N . ALA A 1 298 ? 7.567 -5.016 -13.344 1.00 92.94 298 ALA A N 1
ATOM 2304 C CA . ALA A 1 298 ? 7.772 -6.135 -14.266 1.00 92.94 298 ALA A CA 1
ATOM 2305 C C . ALA A 1 298 ? 8.632 -7.285 -13.711 1.00 92.94 298 ALA A C 1
ATOM 2307 O O . ALA A 1 298 ? 8.828 -8.279 -14.414 1.00 92.94 298 ALA A O 1
ATOM 2308 N N . GLY A 1 299 ? 9.136 -7.174 -12.475 1.00 90.94 299 GLY A N 1
ATOM 2309 C CA . GLY A 1 299 ? 9.938 -8.222 -11.832 1.00 90.94 299 GLY A CA 1
ATOM 2310 C C . GLY A 1 299 ? 11.262 -8.509 -12.544 1.00 90.94 299 GLY A C 1
ATOM 2311 O O . GLY A 1 299 ? 11.764 -9.631 -12.469 1.00 90.94 299 GLY A O 1
ATOM 2312 N N . LEU A 1 300 ? 11.799 -7.532 -13.281 1.00 92.81 300 LEU A N 1
ATOM 2313 C CA . LEU A 1 300 ? 13.087 -7.655 -13.959 1.00 92.81 300 LEU A CA 1
ATOM 2314 C C . LEU A 1 300 ? 14.218 -7.751 -12.928 1.00 92.81 300 LEU A C 1
ATOM 2316 O O . LEU A 1 300 ? 14.137 -7.161 -11.853 1.00 92.81 300 LEU A O 1
ATOM 2320 N N . GLY A 1 301 ? 15.269 -8.489 -13.269 1.00 89.94 301 GLY A N 1
ATOM 2321 C CA . GLY A 1 301 ? 16.533 -8.499 -12.533 1.00 89.94 301 GLY A CA 1
ATOM 2322 C C . GLY A 1 301 ? 17.564 -7.606 -13.210 1.00 89.94 301 GLY A C 1
ATOM 2323 O O . GLY A 1 301 ? 17.382 -7.187 -14.358 1.00 89.94 301 GLY A O 1
ATOM 2324 N N . ASP A 1 302 ? 18.664 -7.346 -12.520 1.00 89.62 302 ASP A N 1
ATOM 2325 C CA . ASP A 1 302 ? 19.793 -6.613 -13.084 1.00 89.62 302 ASP A CA 1
ATOM 2326 C C . ASP A 1 302 ? 20.479 -7.391 -14.211 1.00 89.62 302 ASP A C 1
ATOM 2328 O O . ASP A 1 302 ? 20.655 -8.605 -14.157 1.00 89.62 302 ASP A O 1
ATOM 2332 N N . GLU A 1 303 ? 20.917 -6.675 -15.243 1.00 92.69 303 GLU A N 1
ATOM 2333 C CA . GLU A 1 303 ? 21.756 -7.225 -16.310 1.00 92.69 303 GLU A CA 1
ATOM 2334 C C . GLU A 1 303 ? 23.261 -7.034 -16.017 1.00 92.69 303 GLU A C 1
ATOM 2336 O O . GLU A 1 303 ? 24.091 -7.661 -16.679 1.00 92.69 303 GLU A O 1
ATOM 2341 N N . TYR A 1 304 ? 23.647 -6.213 -15.031 1.00 87.38 304 TYR A N 1
ATOM 2342 C CA . TYR A 1 304 ? 25.035 -6.158 -14.546 1.00 87.38 304 TYR A CA 1
ATOM 2343 C C . TYR A 1 304 ? 25.360 -7.341 -13.613 1.00 87.38 304 TYR A C 1
ATOM 2345 O O . TYR A 1 304 ? 24.477 -8.077 -13.182 1.00 87.38 304 TYR A O 1
ATOM 2353 N N . GLU A 1 305 ? 26.647 -7.581 -13.349 1.00 84.19 305 GLU A N 1
ATOM 2354 C CA . GLU A 1 305 ? 27.125 -8.738 -12.575 1.00 84.19 305 GLU A CA 1
ATOM 2355 C C . GLU A 1 305 ? 27.453 -8.332 -11.134 1.00 84.19 305 GLU A C 1
ATOM 2357 O O . GLU A 1 305 ? 28.427 -7.618 -10.887 1.00 84.19 305 GLU A O 1
ATOM 2362 N N . TYR A 1 306 ? 26.646 -8.802 -10.185 1.00 77.00 306 TYR A N 1
ATOM 2363 C CA . TYR A 1 306 ? 26.736 -8.484 -8.765 1.00 77.00 306 TYR A CA 1
ATOM 2364 C C . TYR A 1 306 ? 28.113 -8.801 -8.173 1.00 77.00 306 TYR A C 1
ATOM 2366 O O . TYR A 1 306 ? 28.661 -7.963 -7.475 1.00 77.00 306 TYR A O 1
ATOM 2374 N N . ASP A 1 307 ? 28.740 -9.932 -8.505 1.00 73.69 307 ASP A N 1
ATOM 2375 C CA . ASP A 1 307 ? 30.086 -10.283 -8.012 1.00 73.69 307 ASP A CA 1
ATOM 2376 C C . ASP A 1 307 ? 31.200 -9.337 -8.513 1.00 73.69 307 ASP A C 1
ATOM 2378 O O . ASP A 1 307 ? 32.257 -9.216 -7.889 1.00 73.69 307 ASP A O 1
ATOM 2382 N N . LYS A 1 308 ? 30.964 -8.621 -9.621 1.00 74.81 308 LYS A N 1
ATOM 2383 C CA . LYS A 1 308 ? 31.873 -7.599 -10.165 1.00 74.81 308 LYS A CA 1
ATOM 2384 C C . LYS A 1 308 ? 31.607 -6.207 -9.612 1.00 74.81 308 LYS A C 1
ATOM 2386 O O . LYS A 1 308 ? 32.525 -5.384 -9.647 1.00 74.81 308 LYS A O 1
ATOM 2391 N N . VAL A 1 309 ? 30.393 -5.926 -9.147 1.00 71.44 309 VAL A N 1
ATOM 2392 C CA . VAL A 1 309 ? 29.990 -4.623 -8.592 1.00 71.44 309 VAL A CA 1
ATOM 2393 C C . VAL A 1 309 ? 30.078 -4.613 -7.058 1.00 71.44 309 VAL A C 1
ATOM 2395 O O . VAL A 1 309 ? 30.377 -3.576 -6.474 1.00 71.44 309 VAL A O 1
ATOM 2398 N N . TYR A 1 310 ? 29.934 -5.775 -6.420 1.00 69.56 310 TYR A N 1
ATOM 2399 C CA . TYR A 1 310 ? 29.770 -5.964 -4.981 1.00 69.56 310 TYR A CA 1
ATOM 2400 C C . TYR A 1 310 ? 30.719 -7.080 -4.462 1.00 69.56 310 TYR A C 1
ATOM 2402 O O . TYR A 1 310 ? 30.476 -8.268 -4.705 1.00 69.56 310 TYR A O 1
ATOM 2410 N N . PRO A 1 311 ? 31.841 -6.766 -3.783 1.00 63.34 311 PRO A N 1
ATOM 2411 C CA . PRO A 1 311 ? 32.901 -7.740 -3.529 1.00 63.34 311 PRO A CA 1
ATOM 2412 C C . PRO A 1 311 ? 32.534 -8.690 -2.385 1.00 63.34 311 PRO A C 1
ATOM 2414 O O . PRO A 1 311 ? 32.121 -8.258 -1.315 1.00 63.34 311 PRO A O 1
ATOM 2417 N N . GLY A 1 312 ? 32.736 -9.993 -2.586 1.00 54.12 312 GLY A N 1
ATOM 2418 C CA . GLY A 1 312 ? 32.427 -11.013 -1.574 1.00 54.12 312 GLY A CA 1
ATOM 2419 C C . GLY A 1 312 ? 30.963 -11.466 -1.542 1.00 54.12 312 GLY A C 1
ATOM 2420 O O . GLY A 1 312 ? 30.635 -12.360 -0.765 1.00 54.12 312 GLY A O 1
ATOM 2421 N N . PHE A 1 313 ? 30.098 -10.923 -2.404 1.00 58.03 313 PHE A N 1
ATOM 2422 C CA . PHE A 1 313 ? 28.714 -11.372 -2.542 1.00 58.03 313 PHE A CA 1
ATOM 2423 C C . PHE A 1 313 ? 28.632 -12.740 -3.241 1.00 58.03 313 PHE A C 1
ATOM 2425 O O . PHE A 1 313 ? 28.547 -12.836 -4.465 1.00 58.03 313 PHE A O 1
ATOM 2432 N N . SER A 1 314 ? 28.652 -13.817 -2.453 1.00 52.00 314 SER A N 1
ATOM 2433 C CA . SER A 1 314 ? 28.242 -15.148 -2.900 1.00 52.00 314 SER A CA 1
ATOM 2434 C C . SER A 1 314 ? 26.757 -15.351 -2.602 1.00 52.00 314 SER A C 1
ATOM 2436 O O . SER A 1 314 ? 26.323 -15.368 -1.450 1.00 52.00 314 SER A O 1
ATOM 2438 N N . VAL A 1 315 ? 25.947 -15.504 -3.650 1.00 54.72 315 VAL A N 1
ATOM 2439 C CA . VAL A 1 315 ? 24.503 -15.676 -3.474 1.00 54.72 315 VAL A CA 1
ATOM 2440 C C . VAL A 1 315 ? 24.201 -17.086 -2.984 1.00 54.72 315 VAL A C 1
ATOM 2442 O O . VAL A 1 315 ? 24.398 -18.072 -3.694 1.00 54.72 315 VAL A O 1
ATOM 2445 N N . VAL A 1 316 ? 23.668 -17.175 -1.763 1.00 47.16 316 VAL A N 1
ATOM 2446 C CA . VAL A 1 316 ? 22.900 -18.341 -1.312 1.00 47.16 316 VAL A CA 1
ATOM 2447 C C . VAL A 1 316 ? 21.720 -18.467 -2.268 1.00 47.16 316 VAL A C 1
ATOM 2449 O O . VAL A 1 316 ? 20.821 -17.640 -2.199 1.00 47.16 316 VAL A O 1
ATOM 2452 N N . ALA A 1 317 ? 21.771 -19.439 -3.185 1.00 42.59 317 ALA A N 1
ATOM 2453 C CA . ALA A 1 317 ? 20.922 -19.522 -4.378 1.00 42.59 317 ALA A CA 1
ATOM 2454 C C . ALA A 1 317 ? 19.433 -19.226 -4.103 1.00 42.59 317 ALA A C 1
ATOM 2456 O O . ALA A 1 317 ? 18.658 -20.100 -3.709 1.00 42.59 317 ALA A O 1
ATOM 2457 N N . THR A 1 318 ? 19.040 -17.971 -4.318 1.00 50.50 318 THR A N 1
ATOM 2458 C CA . THR A 1 318 ? 17.679 -17.485 -4.131 1.00 50.50 318 THR A CA 1
ATOM 2459 C C . THR A 1 318 ? 16.858 -17.808 -5.377 1.00 50.50 318 THR A C 1
ATOM 2461 O O . THR A 1 318 ? 17.313 -17.635 -6.505 1.00 50.50 318 THR A O 1
ATOM 2464 N N . ASN A 1 319 ? 15.624 -18.285 -5.197 1.00 56.19 319 ASN A N 1
ATOM 2465 C CA . ASN A 1 319 ? 14.795 -18.825 -6.286 1.00 56.19 319 ASN A CA 1
ATOM 2466 C C . ASN A 1 319 ? 14.183 -17.750 -7.222 1.00 56.19 319 ASN A C 1
ATOM 2468 O O . ASN A 1 319 ? 13.121 -17.977 -7.803 1.00 56.19 319 ASN A O 1
ATOM 2472 N N . TYR A 1 320 ? 14.816 -16.581 -7.383 1.00 63.56 320 TYR A N 1
ATOM 2473 C CA . TYR A 1 320 ? 14.339 -15.537 -8.295 1.00 63.56 320 TYR A CA 1
ATOM 2474 C C . TYR A 1 320 ? 14.441 -16.005 -9.749 1.00 63.56 320 TYR A C 1
ATOM 2476 O O . TYR A 1 320 ? 15.523 -16.270 -10.269 1.00 63.56 320 TYR A O 1
ATOM 2484 N N . GLN A 1 321 ? 13.306 -16.048 -10.445 1.00 79.38 321 GLN A N 1
ATOM 2485 C CA . GLN A 1 321 ? 13.250 -16.365 -11.871 1.00 79.38 321 GLN A CA 1
ATOM 2486 C C . GLN A 1 321 ? 13.018 -15.105 -12.711 1.00 79.38 321 GLN A C 1
ATOM 2488 O O . GLN A 1 321 ? 12.060 -15.041 -13.478 1.00 79.38 321 GLN A O 1
ATOM 2493 N N . PHE A 1 322 ? 13.915 -14.119 -12.593 1.00 89.44 322 PHE A N 1
ATOM 2494 C CA . PHE A 1 322 ? 13.850 -12.860 -13.347 1.00 89.44 322 PHE A CA 1
ATOM 2495 C C . PHE A 1 322 ? 13.547 -13.102 -14.845 1.00 89.44 322 PHE A C 1
ATOM 2497 O O . PHE A 1 322 ? 14.195 -13.958 -15.460 1.00 89.44 322 PHE A O 1
ATOM 2504 N N . PRO A 1 323 ? 12.590 -12.395 -15.477 1.00 92.75 323 PRO A N 1
ATOM 2505 C CA . PRO A 1 323 ? 12.208 -12.653 -16.871 1.00 92.75 323 PRO A CA 1
ATOM 2506 C C . PRO A 1 323 ? 13.328 -12.410 -17.895 1.00 92.75 323 PRO A C 1
ATOM 2508 O O . PRO A 1 323 ? 13.330 -13.023 -18.961 1.00 92.75 323 PRO A O 1
ATOM 2511 N N . ASN A 1 324 ? 14.277 -11.529 -17.573 1.00 95.50 324 ASN A N 1
ATOM 2512 C CA . ASN A 1 324 ? 15.399 -11.117 -18.422 1.00 95.50 324 ASN A CA 1
ATOM 2513 C C . ASN A 1 324 ? 16.745 -11.784 -18.085 1.00 95.50 324 ASN A C 1
ATOM 2515 O O . ASN A 1 324 ? 17.704 -11.570 -18.821 1.00 95.50 324 ASN A O 1
ATOM 2519 N N . CYS A 1 325 ? 16.810 -12.620 -17.044 1.00 93.56 325 CYS A N 1
ATOM 2520 C CA . CYS A 1 325 ? 17.980 -13.449 -16.742 1.00 93.56 325 CYS A CA 1
ATOM 2521 C C . CYS A 1 325 ? 17.660 -14.928 -16.967 1.00 93.56 325 CYS A C 1
ATOM 2523 O O . CYS A 1 325 ? 16.594 -15.398 -16.575 1.00 93.56 325 CYS A O 1
ATOM 2525 N N . ASP A 1 326 ? 18.566 -15.688 -17.575 1.00 93.56 326 ASP A N 1
ATOM 2526 C CA . ASP A 1 326 ? 18.363 -17.118 -17.840 1.00 93.56 326 ASP A CA 1
ATOM 2527 C C . ASP A 1 326 ? 19.641 -17.935 -17.631 1.00 93.56 326 ASP A C 1
ATOM 2529 O O . ASP A 1 326 ? 20.736 -17.392 -17.498 1.00 93.56 326 ASP A O 1
ATOM 2533 N N . VAL A 1 327 ? 19.507 -19.257 -17.612 1.00 91.56 327 VAL A N 1
ATOM 2534 C CA . VAL A 1 327 ? 20.644 -20.182 -17.643 1.00 91.56 327 VAL A CA 1
ATOM 2535 C C . VAL A 1 327 ? 21.228 -20.301 -19.060 1.00 91.56 327 VAL A C 1
ATOM 2537 O O . VAL A 1 327 ? 20.681 -19.793 -20.044 1.00 91.56 327 VAL A O 1
ATOM 2540 N N . ALA A 1 328 ? 22.350 -21.015 -19.186 1.00 89.69 328 ALA A N 1
ATOM 2541 C CA . ALA A 1 328 ? 22.964 -21.314 -20.477 1.00 89.69 328 ALA A CA 1
ATOM 2542 C C . ALA A 1 328 ? 21.949 -21.898 -21.487 1.00 89.69 328 ALA A C 1
ATOM 2544 O O . ALA A 1 328 ? 21.055 -22.660 -21.123 1.00 89.69 328 ALA A O 1
ATOM 2545 N N . GLN A 1 329 ? 22.140 -21.582 -22.775 1.00 91.38 329 GLN A N 1
ATOM 2546 C CA . GLN A 1 329 ? 21.191 -21.777 -23.895 1.00 91.38 329 GLN A CA 1
ATOM 2547 C C . GLN A 1 329 ? 20.062 -20.731 -23.997 1.00 91.38 329 GLN A C 1
ATOM 2549 O O . GLN A 1 329 ? 19.410 -20.698 -25.044 1.00 91.38 329 GLN A O 1
ATOM 2554 N N . CYS A 1 330 ? 19.859 -19.873 -22.986 1.00 94.81 330 CYS A N 1
ATOM 2555 C CA . CYS A 1 330 ? 18.980 -18.694 -23.035 1.00 94.81 330 CYS A CA 1
ATOM 2556 C C . CYS A 1 330 ? 17.594 -18.961 -23.660 1.00 94.81 330 CYS A C 1
ATOM 2558 O O . CYS A 1 330 ? 17.174 -18.313 -24.622 1.00 94.81 330 CYS A O 1
ATOM 2560 N N . LYS A 1 331 ? 16.895 -19.972 -23.137 1.00 95.50 331 LYS A N 1
ATOM 2561 C CA . LYS A 1 331 ? 15.605 -20.461 -23.641 1.00 95.50 331 LYS A CA 1
ATOM 2562 C C . LYS A 1 331 ? 14.485 -19.431 -23.497 1.00 95.50 331 LYS A C 1
ATOM 2564 O O . LYS A 1 331 ? 13.628 -19.378 -24.377 1.00 95.50 331 LYS A O 1
ATOM 2569 N N . LYS A 1 332 ? 14.515 -18.585 -22.458 1.00 94.69 332 LYS A N 1
ATOM 2570 C CA . LYS A 1 332 ? 13.488 -17.558 -22.185 1.00 94.69 332 LYS A CA 1
ATOM 2571 C C . LYS A 1 332 ? 13.244 -16.584 -23.348 1.00 94.69 332 LYS A C 1
ATOM 2573 O O . LYS A 1 332 ? 12.142 -16.054 -23.464 1.00 94.69 332 LYS A O 1
ATOM 2578 N N . TRP A 1 333 ? 14.232 -16.362 -24.221 1.00 95.38 333 TRP A N 1
ATOM 2579 C CA . TRP A 1 333 ? 14.129 -15.439 -25.361 1.00 95.38 333 TRP A CA 1
ATOM 2580 C C . TRP A 1 333 ? 14.524 -16.037 -26.717 1.00 95.38 333 TRP A C 1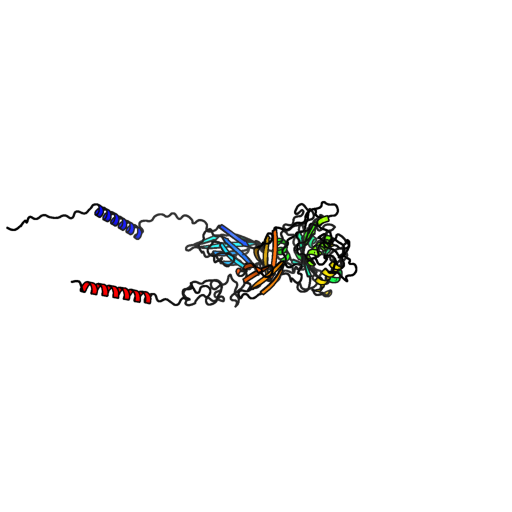
ATOM 2582 O O . TRP A 1 333 ? 14.829 -15.305 -27.661 1.00 95.38 333 TRP A O 1
ATOM 2592 N N . GLN A 1 334 ? 14.451 -17.363 -26.867 1.00 94.06 334 GLN A N 1
ATOM 2593 C CA . GLN A 1 334 ? 14.588 -17.983 -28.187 1.00 94.06 334 GLN A CA 1
ATOM 2594 C C . GLN A 1 334 ? 13.519 -17.441 -29.153 1.00 94.06 334 GLN A C 1
ATOM 2596 O O . GLN A 1 334 ? 12.332 -17.384 -28.834 1.00 94.06 334 GLN A O 1
ATOM 2601 N N . GLY A 1 335 ? 13.962 -17.000 -30.334 1.00 92.56 335 GLY A N 1
ATOM 2602 C CA . GLY A 1 335 ? 13.104 -16.361 -31.337 1.00 92.56 335 GLY A CA 1
ATOM 2603 C C . GLY A 1 335 ? 12.792 -14.876 -31.098 1.00 92.56 335 GLY A C 1
ATOM 2604 O O . GLY A 1 335 ? 11.982 -14.327 -31.839 1.00 92.56 335 GLY A O 1
ATOM 2605 N N . ILE A 1 336 ? 13.404 -14.206 -30.110 1.00 95.75 336 ILE A N 1
ATOM 2606 C CA . ILE A 1 336 ? 13.297 -12.743 -29.955 1.00 95.75 336 ILE A CA 1
ATOM 2607 C C . ILE A 1 336 ? 14.446 -12.060 -30.710 1.00 95.75 336 ILE A C 1
ATOM 2609 O O . ILE A 1 336 ? 15.621 -12.269 -30.403 1.00 95.75 336 ILE A O 1
ATOM 2613 N N . GLU A 1 337 ? 14.109 -11.228 -31.694 1.00 95.75 337 GLU A N 1
ATOM 2614 C CA . GLU A 1 337 ? 15.086 -10.471 -32.483 1.00 95.75 337 GLU A CA 1
ATOM 2615 C C . GLU A 1 337 ? 15.900 -9.491 -31.615 1.00 95.75 337 GLU A C 1
ATOM 2617 O O . GLU A 1 337 ? 15.423 -8.972 -30.604 1.00 95.75 337 GLU A O 1
ATOM 2622 N N . GLY A 1 338 ? 17.161 -9.257 -31.991 1.00 94.19 338 GLY A N 1
ATOM 2623 C CA . GLY A 1 338 ? 18.071 -8.375 -31.253 1.00 94.19 338 GLY A CA 1
ATOM 2624 C C . GLY A 1 338 ? 18.601 -8.951 -29.933 1.00 94.19 338 GLY A C 1
ATOM 2625 O O . GLY A 1 338 ? 19.243 -8.222 -29.177 1.00 94.19 338 GLY A O 1
ATOM 2626 N N . THR A 1 339 ? 18.359 -10.236 -29.648 1.00 96.94 339 THR A N 1
ATOM 2627 C CA . THR A 1 339 ? 18.857 -10.925 -28.447 1.00 96.94 339 THR A CA 1
ATOM 2628 C C . THR A 1 339 ? 19.962 -11.935 -28.771 1.00 96.94 339 THR A C 1
ATOM 2630 O O . THR A 1 339 ? 20.039 -12.476 -29.873 1.00 96.94 339 THR A O 1
ATOM 2633 N N . ALA A 1 340 ? 20.830 -12.195 -27.794 1.00 95.88 340 ALA A N 1
ATOM 2634 C CA . ALA A 1 340 ? 21.777 -13.309 -27.789 1.00 95.88 340 ALA A CA 1
ATOM 2635 C C . ALA A 1 340 ? 21.939 -13.838 -26.348 1.00 95.88 340 ALA A C 1
ATOM 2637 O O . ALA A 1 340 ? 21.067 -13.622 -25.512 1.00 95.88 340 ALA A O 1
ATOM 2638 N N . CYS A 1 341 ? 23.021 -14.560 -26.049 1.00 96.00 341 CYS A N 1
ATOM 2639 C CA . CYS A 1 341 ? 23.245 -15.190 -24.745 1.00 96.00 341 CYS A CA 1
ATOM 2640 C C . CYS A 1 341 ? 24.579 -14.704 -24.153 1.00 96.00 341 CYS A C 1
ATOM 2642 O O . CYS A 1 341 ? 25.623 -15.321 -24.365 1.00 96.00 341 CYS A O 1
ATOM 2644 N N . PHE A 1 342 ? 24.564 -13.555 -23.469 1.00 96.00 342 PHE A N 1
ATOM 2645 C CA . PHE A 1 342 ? 25.759 -12.953 -22.861 1.00 96.00 342 PHE A CA 1
ATOM 2646 C C . PHE A 1 342 ? 25.872 -13.372 -21.394 1.00 96.00 342 PHE A C 1
ATOM 2648 O O . PHE A 1 342 ? 24.894 -13.262 -20.666 1.00 96.00 342 PHE A O 1
ATOM 2655 N N . LYS A 1 343 ? 27.043 -13.842 -20.949 1.00 93.94 343 LYS A N 1
ATOM 2656 C CA . LYS A 1 343 ? 27.252 -14.279 -19.557 1.00 93.94 343 LYS A CA 1
ATOM 2657 C C . LYS A 1 343 ? 27.189 -13.093 -18.578 1.00 93.94 343 LYS A C 1
ATOM 2659 O O . LYS A 1 343 ? 27.753 -12.034 -18.864 1.00 93.94 343 LYS A O 1
ATOM 2664 N N . GLY A 1 344 ? 26.525 -13.309 -17.444 1.00 88.50 344 GLY A N 1
ATOM 2665 C CA . GLY A 1 344 ? 26.207 -12.344 -16.395 1.00 88.50 344 GLY A CA 1
ATOM 2666 C C . GLY A 1 344 ? 24.779 -11.801 -16.486 1.00 88.50 344 GLY A C 1
ATOM 2667 O O . GLY A 1 344 ? 24.408 -11.266 -17.530 1.00 88.50 344 GLY A O 1
ATOM 2668 N N . CYS A 1 345 ? 23.990 -11.922 -15.416 1.00 87.81 345 CYS A N 1
ATOM 2669 C CA . CYS A 1 345 ? 22.699 -11.238 -15.241 1.00 87.81 345 CYS A CA 1
ATOM 2670 C C . CYS A 1 345 ? 22.307 -11.305 -13.758 1.00 87.81 345 CYS A C 1
ATOM 2672 O O . CYS A 1 345 ? 21.776 -12.321 -13.303 1.00 87.81 345 CYS A O 1
ATOM 2674 N N . GLY A 1 346 ? 22.713 -10.297 -12.984 1.00 82.75 346 GLY A N 1
ATOM 2675 C CA . GLY A 1 346 ? 22.786 -10.348 -11.530 1.00 82.75 346 GLY A CA 1
ATOM 2676 C C . GLY A 1 346 ? 23.875 -11.327 -11.098 1.00 82.75 346 GLY A C 1
ATOM 2677 O O . GLY A 1 346 ? 24.999 -10.943 -10.787 1.00 82.75 346 GLY A O 1
ATOM 2678 N N . LEU A 1 347 ? 23.575 -12.620 -11.159 1.00 81.00 347 LEU A N 1
ATOM 2679 C CA . LEU A 1 347 ? 24.534 -13.692 -10.898 1.00 81.00 347 LEU A CA 1
ATOM 2680 C C . LEU A 1 347 ? 25.450 -13.899 -12.118 1.00 81.00 347 LEU A C 1
ATOM 2682 O O . LEU A 1 347 ? 25.017 -13.747 -13.268 1.00 81.00 347 LEU A O 1
ATOM 2686 N N . SER A 1 348 ? 26.719 -14.251 -11.898 1.00 84.38 348 SER A N 1
ATOM 2687 C CA . SER A 1 348 ? 27.688 -14.380 -12.996 1.00 84.38 348 SER A CA 1
ATOM 2688 C C . SER A 1 348 ? 27.599 -15.717 -13.737 1.00 84.38 348 SER A C 1
ATOM 2690 O O . SER A 1 348 ? 28.093 -15.821 -14.856 1.00 84.38 348 SER A O 1
ATOM 2692 N N . GLU A 1 349 ? 26.923 -16.733 -13.195 1.00 85.69 349 GLU A N 1
ATOM 2693 C CA . GLU A 1 349 ? 26.550 -17.973 -13.891 1.00 85.69 349 GLU A CA 1
ATOM 2694 C C . GLU A 1 349 ? 25.277 -17.861 -14.746 1.00 85.69 349 GLU A C 1
ATOM 2696 O O . GLU A 1 349 ? 25.076 -18.688 -15.642 1.00 85.69 349 GLU A O 1
ATOM 2701 N N . LEU A 1 350 ? 24.448 -16.839 -14.505 1.00 90.81 350 LEU A N 1
ATOM 2702 C CA . LEU A 1 350 ? 23.302 -16.504 -15.349 1.00 90.81 350 LEU A CA 1
ATOM 2703 C C . LEU A 1 350 ? 23.744 -15.770 -16.624 1.00 90.81 350 LEU A C 1
ATOM 2705 O O . LEU A 1 350 ? 24.914 -15.444 -16.826 1.00 90.81 350 LEU A O 1
ATOM 2709 N N . PHE A 1 351 ? 22.794 -15.542 -17.522 1.00 94.31 351 PHE A N 1
ATOM 2710 C CA . PHE A 1 351 ? 22.979 -14.910 -18.820 1.00 94.31 351 PHE A CA 1
ATOM 2711 C C . PHE A 1 351 ? 21.898 -13.854 -19.057 1.00 94.31 351 PHE A C 1
ATOM 2713 O O . PHE A 1 351 ? 20.788 -13.983 -18.546 1.00 94.31 351 PHE A O 1
ATOM 2720 N N . ARG A 1 352 ? 22.221 -12.841 -19.867 1.00 96.12 352 ARG A N 1
ATOM 2721 C CA . ARG A 1 352 ? 21.352 -11.724 -20.270 1.00 96.12 352 ARG A CA 1
ATOM 2722 C C . ARG A 1 352 ? 21.175 -11.644 -21.794 1.00 96.12 352 ARG A C 1
ATOM 2724 O O . ARG A 1 352 ? 22.046 -12.118 -22.538 1.00 96.12 352 ARG A O 1
ATOM 2731 N N . PRO A 1 353 ? 20.102 -11.001 -22.291 1.00 97.06 353 PRO A N 1
ATOM 2732 C CA . PRO A 1 353 ? 19.797 -10.936 -23.720 1.00 97.06 353 PRO A CA 1
ATOM 2733 C C . PRO A 1 353 ? 20.667 -9.970 -24.527 1.00 97.06 353 PRO A C 1
ATOM 2735 O O . PRO A 1 353 ? 20.811 -10.168 -25.734 1.00 97.06 353 PRO A O 1
ATOM 2738 N N . THR A 1 354 ? 21.241 -8.924 -23.917 1.00 96.50 354 THR A N 1
ATOM 2739 C CA . THR A 1 354 ? 22.062 -7.925 -24.630 1.00 96.50 354 THR A CA 1
ATOM 2740 C C . THR A 1 354 ? 23.388 -7.667 -23.929 1.00 96.50 354 THR A C 1
ATOM 2742 O O . THR A 1 354 ? 23.496 -7.826 -22.721 1.00 96.50 354 THR A O 1
ATOM 2745 N N . LYS A 1 355 ? 24.420 -7.242 -24.669 1.00 93.62 355 LYS A N 1
ATOM 2746 C CA . LYS A 1 355 ? 25.754 -7.021 -24.086 1.00 93.62 355 LYS A CA 1
ATOM 2747 C C . LYS A 1 355 ? 25.725 -6.004 -22.936 1.00 93.62 355 LYS A C 1
ATOM 2749 O O . LYS A 1 355 ? 26.333 -6.256 -21.898 1.00 93.62 355 LYS A O 1
ATOM 2754 N N . ASN A 1 356 ? 25.053 -4.876 -23.161 1.00 89.38 356 ASN A N 1
ATOM 2755 C CA . ASN A 1 356 ? 24.938 -3.722 -22.262 1.00 89.38 356 ASN A CA 1
ATOM 2756 C C . ASN A 1 356 ? 23.872 -2.713 -22.761 1.00 89.38 356 ASN A C 1
ATOM 2758 O O . ASN A 1 356 ? 24.068 -1.507 -22.663 1.00 89.38 356 ASN A O 1
ATOM 2762 N N . SER A 1 357 ? 22.795 -3.173 -23.413 1.00 92.94 357 SER A N 1
ATOM 2763 C CA . SER A 1 357 ? 21.838 -2.301 -24.128 1.00 92.94 357 SER A CA 1
ATOM 2764 C C . SER A 1 357 ? 20.446 -2.314 -23.489 1.00 92.94 357 SER A C 1
ATOM 2766 O O . SER A 1 357 ? 19.430 -2.426 -24.178 1.00 92.94 357 SER A O 1
ATOM 2768 N N . CYS A 1 358 ? 20.427 -2.210 -22.162 1.00 95.94 358 CYS A N 1
ATOM 2769 C CA . CYS A 1 358 ? 19.240 -2.231 -21.321 1.00 95.94 358 CYS A CA 1
ATOM 2770 C C . CYS A 1 358 ? 19.409 -1.273 -20.139 1.00 95.94 358 CYS A C 1
ATOM 2772 O O . CYS A 1 358 ? 20.498 -1.209 -19.571 1.00 95.94 358 CYS A O 1
ATOM 2774 N N . ILE A 1 359 ? 18.332 -0.615 -19.709 1.00 94.88 359 ILE A N 1
ATOM 2775 C CA . ILE A 1 359 ? 18.305 0.194 -18.486 1.00 94.88 359 ILE A CA 1
ATOM 2776 C C . ILE A 1 359 ? 18.632 -0.648 -17.241 1.00 94.88 359 ILE A C 1
ATOM 2778 O O . ILE A 1 359 ? 19.304 -0.159 -16.341 1.00 94.88 359 ILE A O 1
ATOM 2782 N N . MET A 1 360 ? 18.301 -1.949 -17.253 1.00 93.75 360 MET A N 1
ATOM 2783 C CA . MET A 1 360 ? 18.697 -2.912 -16.210 1.00 93.75 360 MET A CA 1
ATOM 2784 C C . MET A 1 360 ? 20.211 -3.212 -16.186 1.00 93.75 360 MET A C 1
ATOM 2786 O O . MET A 1 360 ? 20.689 -3.877 -15.276 1.00 93.75 360 MET A O 1
ATOM 2790 N N . TYR A 1 361 ? 20.983 -2.771 -17.187 1.00 91.62 361 TYR A N 1
ATOM 2791 C CA . TYR A 1 361 ? 22.454 -2.839 -17.184 1.00 91.62 361 TYR A CA 1
ATOM 2792 C C . TYR A 1 361 ? 23.089 -1.498 -16.773 1.00 91.62 361 TYR A C 1
ATOM 2794 O O . TYR A 1 361 ? 24.200 -1.475 -16.254 1.00 91.62 361 TYR A O 1
ATOM 2802 N N . GLY A 1 362 ? 22.409 -0.381 -17.049 1.00 84.88 362 GLY A N 1
ATOM 2803 C CA . GLY A 1 362 ? 22.877 0.982 -16.792 1.00 84.88 362 GLY A CA 1
ATOM 2804 C C . GLY A 1 362 ? 22.184 2.012 -17.692 1.00 84.88 362 GLY A C 1
ATOM 2805 O O . GLY A 1 362 ? 21.374 1.658 -18.553 1.00 84.88 362 GLY A O 1
ATOM 2806 N N . TYR A 1 363 ? 22.528 3.290 -17.508 1.00 78.88 363 TYR A N 1
ATOM 2807 C CA . TYR A 1 363 ? 21.883 4.474 -18.104 1.00 78.88 363 TYR A CA 1
ATOM 2808 C C . TYR A 1 363 ? 21.904 4.489 -19.647 1.00 78.88 363 TYR A C 1
ATOM 2810 O O . TYR A 1 363 ? 22.759 5.095 -20.292 1.00 78.88 363 TYR A O 1
ATOM 2818 N N . THR A 1 364 ? 20.958 3.779 -20.261 1.00 83.19 364 THR A N 1
ATOM 2819 C CA . THR A 1 364 ? 20.817 3.647 -21.724 1.00 83.19 364 THR A CA 1
ATOM 2820 C C . THR A 1 364 ? 19.465 4.141 -22.244 1.00 83.19 364 THR A C 1
ATOM 2822 O O . THR A 1 364 ? 19.186 4.000 -23.437 1.00 83.19 364 THR A O 1
ATOM 2825 N N . HIS A 1 365 ? 18.635 4.703 -21.357 1.00 89.69 365 HIS A N 1
ATOM 2826 C CA . HIS A 1 365 ? 17.306 5.266 -21.613 1.00 89.69 365 HIS A CA 1
ATOM 2827 C C . HIS A 1 365 ? 16.348 4.369 -22.430 1.00 89.69 365 HIS A C 1
ATOM 2829 O O . HIS A 1 365 ? 15.530 4.842 -23.221 1.00 89.69 365 HIS A O 1
ATOM 2835 N N . LYS A 1 366 ? 16.475 3.040 -22.292 1.00 95.06 366 LYS A N 1
ATOM 2836 C CA . LYS A 1 366 ? 15.653 2.050 -23.007 1.00 95.06 366 LYS A CA 1
ATOM 2837 C C . LYS A 1 366 ? 15.674 0.679 -22.335 1.00 95.06 366 LYS A C 1
ATOM 2839 O O . LYS A 1 366 ? 16.673 0.285 -21.741 1.00 95.06 366 LYS A O 1
ATOM 2844 N N . PHE A 1 367 ? 14.634 -0.115 -22.549 1.00 97.50 367 PHE A N 1
ATOM 2845 C CA . PHE A 1 367 ? 14.658 -1.545 -22.238 1.00 97.50 367 PHE A CA 1
ATOM 2846 C C . PHE A 1 367 ? 15.221 -2.360 -23.410 1.00 97.50 367 PHE A C 1
ATOM 2848 O O . PHE A 1 367 ? 15.057 -1.996 -24.575 1.00 97.50 367 PHE A O 1
ATOM 2855 N N . CYS A 1 368 ? 15.862 -3.493 -23.114 1.00 97.56 368 CYS A N 1
ATOM 2856 C CA . CYS A 1 368 ? 16.215 -4.480 -24.133 1.00 97.56 368 CYS A CA 1
ATOM 2857 C C . CYS A 1 368 ? 14.959 -5.205 -24.670 1.00 97.56 368 CYS A C 1
ATOM 2859 O O . CYS A 1 368 ? 13.903 -5.141 -24.031 1.00 97.56 368 CYS A O 1
ATOM 2861 N N . PRO A 1 369 ? 15.041 -5.948 -25.795 1.00 97.88 369 PRO A N 1
ATOM 2862 C CA . PRO A 1 369 ? 13.874 -6.603 -26.396 1.00 97.88 369 PRO A CA 1
ATOM 2863 C C . PRO A 1 369 ? 13.110 -7.550 -25.455 1.00 97.88 369 PRO A C 1
ATOM 2865 O O . PRO A 1 369 ? 11.890 -7.659 -25.559 1.00 97.88 369 PRO A O 1
ATOM 2868 N N . VAL A 1 370 ? 13.798 -8.210 -24.513 1.00 97.88 370 VAL A N 1
ATOM 2869 C CA . VAL A 1 370 ? 13.159 -9.103 -23.530 1.00 97.88 370 VAL A CA 1
ATOM 2870 C C . VAL A 1 370 ? 12.431 -8.301 -22.460 1.00 97.88 370 VAL A C 1
ATOM 2872 O O . VAL A 1 370 ? 11.236 -8.501 -22.273 1.00 97.88 370 VAL A O 1
ATOM 2875 N N . CYS A 1 371 ? 13.108 -7.348 -21.816 1.00 97.88 371 CYS A N 1
ATOM 2876 C CA . CYS A 1 371 ? 12.511 -6.470 -20.810 1.00 97.88 371 CYS A CA 1
ATOM 2877 C C . CYS A 1 371 ? 11.301 -5.708 -21.369 1.00 97.88 371 CYS A C 1
ATOM 2879 O O . CYS A 1 371 ? 10.230 -5.723 -20.766 1.00 97.88 371 CYS A O 1
ATOM 2881 N N . ALA A 1 372 ? 11.428 -5.134 -22.571 1.00 97.81 372 ALA A N 1
ATOM 2882 C CA . ALA A 1 372 ? 10.335 -4.452 -23.256 1.00 97.81 372 ALA A CA 1
ATOM 2883 C C . ALA A 1 372 ? 9.153 -5.394 -23.550 1.00 97.81 372 ALA A C 1
ATOM 2885 O O . ALA A 1 372 ? 8.002 -5.002 -23.367 1.00 97.81 372 ALA A O 1
ATOM 2886 N N . ARG A 1 373 ? 9.410 -6.649 -23.950 1.00 97.00 373 ARG A N 1
ATOM 2887 C CA . ARG A 1 373 ? 8.355 -7.655 -24.155 1.00 97.00 373 ARG A CA 1
ATOM 2888 C C . ARG A 1 373 ? 7.684 -8.066 -22.842 1.00 97.00 373 ARG A C 1
ATOM 2890 O O . ARG A 1 373 ? 6.465 -8.186 -22.818 1.00 97.00 373 ARG A O 1
ATOM 2897 N N . THR A 1 374 ? 8.439 -8.251 -21.760 1.00 96.31 374 THR A N 1
ATOM 2898 C CA . THR A 1 374 ? 7.905 -8.576 -20.426 1.00 96.31 374 THR A CA 1
ATOM 2899 C C . THR A 1 374 ? 6.982 -7.471 -19.917 1.00 96.31 374 THR A C 1
ATOM 2901 O O . THR A 1 374 ? 5.832 -7.747 -19.572 1.00 96.31 374 THR A O 1
ATOM 2904 N N . ILE A 1 375 ? 7.449 -6.218 -19.951 1.00 97.12 375 ILE A N 1
ATOM 2905 C CA . ILE A 1 375 ? 6.657 -5.042 -19.572 1.00 97.12 375 ILE A CA 1
ATOM 2906 C C . ILE A 1 375 ? 5.404 -4.944 -20.460 1.00 97.12 375 ILE A C 1
ATOM 2908 O O . ILE A 1 375 ? 4.299 -4.782 -19.947 1.00 97.12 375 ILE A O 1
ATOM 2912 N N . LEU A 1 376 ? 5.536 -5.113 -21.783 1.00 96.88 376 LEU A N 1
ATOM 2913 C CA . LEU A 1 376 ? 4.396 -5.072 -22.705 1.00 96.88 376 LEU A CA 1
ATOM 2914 C C . LEU A 1 376 ? 3.362 -6.171 -22.410 1.00 96.88 376 LEU A C 1
ATOM 2916 O O . LEU A 1 376 ? 2.171 -5.873 -22.385 1.00 96.88 376 LEU A O 1
ATOM 2920 N N . ASN A 1 377 ? 3.788 -7.411 -22.149 1.00 94.25 377 ASN A N 1
ATOM 2921 C CA . ASN A 1 377 ? 2.887 -8.519 -21.810 1.00 94.25 377 ASN A CA 1
ATOM 2922 C C . ASN A 1 377 ? 2.030 -8.178 -20.574 1.00 94.25 377 ASN A C 1
ATOM 2924 O O . ASN A 1 377 ? 0.812 -8.369 -20.594 1.00 94.25 377 ASN A O 1
ATOM 2928 N N . LEU A 1 378 ? 2.649 -7.623 -19.526 1.00 93.81 378 LEU A N 1
ATOM 2929 C CA . LEU A 1 378 ? 1.964 -7.155 -18.317 1.00 93.81 378 LEU A CA 1
ATOM 2930 C C . LEU A 1 378 ? 0.975 -6.027 -18.645 1.00 93.81 378 LEU A C 1
ATOM 2932 O O . LEU A 1 378 ? -0.214 -6.144 -18.351 1.00 93.81 378 LEU A O 1
ATOM 2936 N N . ILE A 1 379 ? 1.440 -4.987 -19.340 1.00 94.88 379 ILE A N 1
ATOM 2937 C CA . ILE A 1 379 ? 0.631 -3.848 -19.798 1.00 94.88 379 ILE A CA 1
ATOM 2938 C C . ILE A 1 379 ? -0.587 -4.297 -20.628 1.00 94.88 379 ILE A C 1
ATOM 2940 O O . ILE A 1 379 ? -1.659 -3.694 -20.545 1.00 94.88 379 ILE A O 1
ATOM 2944 N N . THR A 1 380 ? -0.465 -5.366 -21.422 1.00 92.44 380 THR A N 1
ATOM 2945 C CA . THR A 1 380 ? -1.576 -5.866 -22.247 1.00 92.44 380 THR A CA 1
ATOM 2946 C C . THR A 1 380 ? -2.699 -6.561 -21.476 1.00 92.44 380 THR A C 1
ATOM 2948 O O . THR A 1 380 ? -3.770 -6.711 -22.060 1.00 92.44 380 THR A O 1
ATOM 2951 N N . LYS A 1 381 ? -2.515 -6.916 -20.191 1.00 89.00 381 LYS A N 1
ATOM 2952 C CA . LYS A 1 381 ? -3.592 -7.458 -19.333 1.00 89.00 381 LYS A CA 1
ATOM 2953 C C . LYS A 1 381 ? -4.728 -6.452 -19.100 1.00 89.00 381 LYS A C 1
ATOM 2955 O O . LYS A 1 381 ? -5.886 -6.841 -18.971 1.00 89.00 381 LYS A O 1
ATOM 2960 N N . TYR A 1 382 ? -4.384 -5.169 -19.022 1.00 90.50 382 TYR A N 1
ATOM 2961 C CA . TYR A 1 382 ? -5.303 -4.075 -18.717 1.00 90.50 382 TYR A CA 1
ATOM 2962 C C . TYR A 1 382 ? -6.070 -3.624 -19.973 1.00 90.50 382 TYR A C 1
ATOM 2964 O O . TYR A 1 382 ? -5.779 -4.064 -21.091 1.00 90.50 382 TYR A O 1
ATOM 2972 N N . LYS A 1 383 ? -7.058 -2.732 -19.837 1.00 85.69 383 LYS A N 1
ATOM 2973 C CA . LYS A 1 383 ? -7.807 -2.195 -20.992 1.00 85.69 383 LYS A CA 1
ATOM 2974 C C . LYS A 1 383 ? -7.085 -0.974 -21.584 1.00 85.69 383 LYS A C 1
ATOM 2976 O O . LYS A 1 383 ? -6.143 -0.448 -20.993 1.00 85.69 383 LYS A O 1
ATOM 2981 N N . LYS A 1 384 ? -7.487 -0.539 -22.783 1.00 79.69 384 LYS A N 1
ATOM 2982 C CA . LYS A 1 384 ? -7.115 0.779 -23.330 1.00 79.69 384 LYS A CA 1
ATOM 2983 C C . LYS A 1 384 ? -8.234 1.775 -23.032 1.00 79.69 384 LYS A C 1
ATOM 2985 O O . LYS A 1 384 ? -9.402 1.411 -23.157 1.00 79.69 384 LYS A O 1
ATOM 2990 N N . GLY A 1 385 ? -7.883 3.007 -22.669 1.00 66.25 385 GLY A N 1
ATOM 2991 C CA . GLY A 1 385 ? -8.844 4.108 -22.611 1.00 66.25 385 GLY A CA 1
ATOM 2992 C C . GLY A 1 385 ? -9.271 4.614 -23.992 1.00 66.25 385 GLY A C 1
ATOM 2993 O O . GLY A 1 385 ? -8.787 4.157 -25.027 1.00 66.25 385 GLY A O 1
ATOM 2994 N N . LYS A 1 386 ? -10.168 5.604 -23.991 1.00 57.31 386 LYS A N 1
ATOM 2995 C CA . LYS A 1 386 ? -10.349 6.530 -25.115 1.00 57.31 386 LYS A CA 1
ATOM 2996 C C . LYS A 1 386 ? -9.654 7.836 -24.747 1.00 57.31 386 LYS A C 1
ATOM 2998 O O . LYS A 1 386 ? -9.904 8.348 -23.659 1.00 57.31 386 LYS A O 1
ATOM 3003 N N . ALA A 1 387 ? -8.897 8.432 -25.666 1.00 53.53 387 ALA A N 1
ATOM 3004 C CA . ALA A 1 387 ? -8.253 9.736 -25.453 1.00 53.53 387 ALA A CA 1
ATOM 3005 C C . ALA A 1 387 ? -9.236 10.875 -25.081 1.00 53.53 387 ALA A C 1
ATOM 3007 O O . ALA A 1 387 ? -8.829 11.902 -24.547 1.00 53.53 387 ALA A O 1
ATOM 3008 N N . ASN A 1 388 ? -10.535 10.691 -25.341 1.00 46.81 388 ASN A N 1
ATOM 3009 C CA . ASN A 1 388 ? -11.609 11.637 -25.026 1.00 46.81 388 ASN A CA 1
ATOM 3010 C C . ASN A 1 388 ? -12.074 11.584 -23.554 1.00 46.81 388 ASN A C 1
ATOM 3012 O O . ASN A 1 388 ? -12.792 12.480 -23.123 1.00 46.81 388 ASN A O 1
ATOM 3016 N N . GLU A 1 389 ? -11.724 10.531 -22.808 1.00 52.53 389 GLU A N 1
ATOM 3017 C CA . GLU A 1 389 ? -12.084 10.345 -21.388 1.00 52.53 389 GLU A CA 1
ATOM 3018 C C . GLU A 1 389 ? -10.907 10.681 -20.447 1.00 52.53 389 GLU A C 1
ATOM 3020 O O . GLU A 1 389 ? -11.053 10.640 -19.227 1.00 52.53 389 GLU A O 1
ATOM 3025 N N . THR A 1 390 ? -9.743 11.037 -21.004 1.00 58.84 390 THR A N 1
ATOM 3026 C CA . THR A 1 390 ? -8.525 11.368 -20.258 1.00 58.84 390 THR A CA 1
ATOM 3027 C C . THR A 1 390 ? -8.663 12.691 -19.496 1.00 58.84 390 THR A C 1
ATOM 3029 O O . THR A 1 390 ? -8.657 13.773 -20.084 1.00 58.84 390 THR A O 1
ATOM 3032 N N . LEU A 1 391 ? -8.699 12.620 -18.164 1.00 59.84 391 LEU A N 1
ATOM 3033 C CA . LEU A 1 391 ? -8.610 13.791 -17.292 1.00 59.84 391 LEU A CA 1
ATOM 3034 C C . LEU A 1 391 ? -7.134 14.114 -17.009 1.00 59.84 391 LEU A C 1
ATOM 3036 O O . LEU A 1 391 ? -6.494 13.433 -16.214 1.00 59.84 391 LEU A O 1
ATOM 3040 N N . MET A 1 392 ? -6.609 15.164 -17.652 1.00 60.44 392 MET A N 1
ATOM 3041 C CA . MET A 1 392 ? -5.308 15.793 -17.346 1.00 60.44 392 MET A CA 1
ATOM 3042 C C . MET A 1 392 ? -5.488 17.025 -16.454 1.00 60.44 392 MET A C 1
ATOM 3044 O O . MET A 1 392 ? -5.155 18.148 -16.838 1.00 60.44 392 MET A O 1
ATOM 3048 N N . ARG A 1 393 ? -6.107 16.846 -15.289 1.00 62.44 393 ARG A N 1
ATOM 3049 C CA . ARG A 1 393 ? -6.272 17.914 -14.300 1.00 62.44 393 ARG A CA 1
ATOM 3050 C C . ARG A 1 393 ? -6.200 17.297 -12.905 1.00 62.44 393 ARG A C 1
ATOM 3052 O O . ARG A 1 393 ? -6.984 16.379 -12.672 1.00 62.44 393 ARG A O 1
ATOM 3059 N N . PRO A 1 394 ? -5.355 17.827 -11.999 1.00 70.19 394 PRO A N 1
ATOM 3060 C CA . PRO A 1 394 ? -5.412 17.521 -10.575 1.00 70.19 394 PRO A CA 1
ATOM 3061 C C . PRO A 1 394 ? -6.855 17.558 -10.059 1.00 70.19 394 PRO A C 1
ATOM 3063 O O . PRO A 1 394 ? -7.515 18.599 -10.120 1.00 70.19 394 PRO A O 1
ATOM 3066 N N . ALA A 1 395 ? -7.348 16.413 -9.596 1.00 76.25 395 ALA A N 1
ATOM 3067 C CA . ALA A 1 395 ? -8.679 16.257 -9.025 1.00 76.25 395 ALA A CA 1
ATOM 3068 C C . ALA A 1 395 ? -8.631 15.283 -7.835 1.00 76.25 395 ALA A C 1
ATOM 3070 O O . ALA A 1 395 ? -8.020 14.221 -7.976 1.00 76.25 395 ALA A O 1
ATOM 3071 N N . PRO A 1 396 ? -9.277 15.590 -6.694 1.00 72.81 396 PRO A N 1
ATOM 3072 C CA . PRO A 1 396 ? -9.397 14.645 -5.589 1.00 72.81 396 PRO A CA 1
ATOM 3073 C C . PRO A 1 396 ? -10.069 13.340 -6.019 1.00 72.81 396 PRO A C 1
ATOM 3075 O O . PRO A 1 396 ? -11.128 13.359 -6.651 1.00 72.81 396 PRO A O 1
ATOM 3078 N N . VAL A 1 397 ? -9.454 12.212 -5.668 1.00 77.81 397 VAL A N 1
ATOM 3079 C CA . VAL A 1 397 ? -10.026 10.866 -5.832 1.00 77.81 397 VAL A CA 1
ATOM 3080 C C . VAL A 1 397 ? -9.750 10.074 -4.547 1.00 77.81 397 VAL A C 1
ATOM 3082 O O . VAL A 1 397 ? -8.860 9.226 -4.544 1.00 77.81 397 VAL A O 1
ATOM 3085 N N . PRO A 1 398 ? -10.457 10.383 -3.442 1.00 64.19 398 PRO A N 1
ATOM 3086 C CA . PRO A 1 398 ? -10.319 9.639 -2.193 1.00 64.19 398 PRO A CA 1
ATOM 3087 C C . PRO A 1 398 ? -10.827 8.192 -2.336 1.00 64.19 398 PRO A C 1
ATOM 3089 O O . PRO A 1 398 ? -11.628 7.907 -3.239 1.00 64.19 398 PRO A O 1
ATOM 3092 N N . PRO A 1 399 ? -10.424 7.275 -1.438 1.00 68.00 399 PRO A N 1
ATOM 3093 C CA . PRO A 1 399 ? -10.999 5.939 -1.368 1.00 68.00 399 PRO A CA 1
ATOM 3094 C C . PRO A 1 399 ? -12.460 6.013 -0.917 1.00 68.00 399 PRO A C 1
ATOM 3096 O O . PRO A 1 399 ? -12.773 6.617 0.102 1.00 68.00 399 PRO A O 1
ATOM 3099 N N . THR A 1 400 ? -13.366 5.348 -1.630 1.00 66.69 400 THR A N 1
ATOM 3100 C CA . THR A 1 400 ? -14.786 5.262 -1.234 1.00 66.69 400 THR A CA 1
ATOM 3101 C C . THR A 1 400 ? -15.110 4.023 -0.398 1.00 66.69 400 THR A C 1
ATOM 3103 O O . THR A 1 400 ? -16.270 3.791 -0.067 1.00 66.69 400 THR A O 1
ATOM 3106 N N . GLU A 1 401 ? -14.106 3.202 -0.092 1.00 82.88 401 GLU A N 1
ATOM 3107 C CA . GLU A 1 401 ? -14.250 1.891 0.541 1.00 82.88 401 GLU A CA 1
ATOM 3108 C C . GLU A 1 401 ? -13.284 1.761 1.727 1.00 82.88 401 GLU A C 1
ATOM 3110 O O . GLU A 1 401 ? -12.176 2.307 1.721 1.00 82.88 401 GLU A O 1
ATOM 3115 N N . LYS A 1 402 ? -13.717 1.031 2.761 1.00 91.06 402 LYS A N 1
ATOM 3116 C CA . LYS A 1 402 ? -12.852 0.623 3.872 1.00 91.06 402 LYS A CA 1
ATOM 3117 C C . LYS A 1 402 ? -11.921 -0.504 3.399 1.00 91.06 402 LYS A C 1
ATOM 3119 O O . LYS A 1 402 ? -12.329 -1.362 2.617 1.00 91.06 402 LYS A O 1
ATOM 3124 N N . SER A 1 403 ? -10.707 -0.550 3.934 1.00 94.88 403 SER A N 1
ATOM 3125 C CA . SER A 1 403 ? -9.784 -1.684 3.811 1.00 94.88 403 SER A CA 1
ATOM 3126 C C . SER A 1 403 ? -9.108 -1.971 5.151 1.00 94.88 403 SER A C 1
ATOM 3128 O O . SER A 1 403 ? -8.855 -1.048 5.927 1.00 94.88 403 SER A O 1
ATOM 3130 N N . TYR A 1 404 ? -8.778 -3.239 5.403 1.00 96.12 404 TYR A N 1
ATOM 3131 C CA . TYR A 1 404 ? -7.819 -3.614 6.441 1.00 96.12 404 TYR A CA 1
ATOM 3132 C C . TYR A 1 404 ? -6.410 -3.244 5.976 1.00 96.12 404 TYR A C 1
ATOM 3134 O O . TYR A 1 404 ? -6.009 -3.595 4.862 1.00 96.12 404 TYR A O 1
ATOM 3142 N N . LEU A 1 405 ? -5.651 -2.587 6.846 1.00 95.75 405 LEU A N 1
ATOM 3143 C CA . LEU A 1 405 ? -4.208 -2.409 6.728 1.00 95.75 405 LEU A CA 1
ATOM 3144 C C . LEU A 1 405 ? -3.576 -3.344 7.759 1.00 95.75 405 LEU A C 1
ATOM 3146 O O . LEU A 1 405 ? -3.673 -3.087 8.954 1.00 95.75 405 LEU A O 1
ATOM 3150 N N . VAL A 1 406 ? -2.998 -4.457 7.299 1.00 96.38 406 VAL A N 1
ATOM 3151 C CA . VAL A 1 406 ? -2.392 -5.485 8.162 1.00 96.38 406 VAL A CA 1
ATOM 3152 C C . VAL A 1 406 ? -0.878 -5.376 8.073 1.00 96.38 406 VAL A C 1
ATOM 3154 O O . VAL A 1 406 ? -0.306 -5.650 7.018 1.00 96.38 406 VAL A O 1
ATOM 3157 N N . SER A 1 407 ? -0.222 -5.003 9.165 1.00 95.19 407 SER A N 1
ATOM 3158 C CA . SER A 1 407 ? 1.235 -4.953 9.254 1.00 95.19 407 SER A CA 1
ATOM 3159 C C . SER A 1 407 ? 1.815 -6.312 9.633 1.00 95.19 407 SER A C 1
ATOM 3161 O O . SER A 1 407 ? 1.425 -6.931 10.629 1.00 95.19 407 SER A O 1
ATOM 3163 N N . LEU A 1 408 ? 2.789 -6.755 8.843 1.00 95.06 408 LEU A N 1
ATOM 3164 C CA . LEU A 1 408 ? 3.517 -8.004 9.022 1.00 95.06 408 LEU A CA 1
ATOM 3165 C C . LEU A 1 408 ? 5.012 -7.718 9.148 1.00 95.06 408 LEU A C 1
ATOM 3167 O O . LEU A 1 408 ? 5.580 -7.017 8.311 1.00 95.06 408 LEU A O 1
ATOM 3171 N N . ASP A 1 409 ? 5.648 -8.324 10.146 1.00 93.44 409 ASP A N 1
ATOM 3172 C CA . ASP A 1 409 ? 7.103 -8.326 10.299 1.00 93.44 409 ASP A CA 1
ATOM 3173 C C . ASP A 1 409 ? 7.658 -9.702 9.909 1.00 93.44 409 ASP A C 1
ATOM 3175 O O . ASP A 1 409 ? 7.090 -10.745 10.238 1.00 93.44 409 ASP A O 1
ATOM 3179 N N . LYS A 1 410 ? 8.791 -9.726 9.208 1.00 90.31 410 LYS A N 1
ATOM 3180 C CA . LYS A 1 410 ? 9.517 -10.942 8.830 1.00 90.31 410 LYS A CA 1
ATOM 3181 C C . LYS A 1 410 ? 10.910 -10.906 9.438 1.00 90.31 410 LYS A C 1
ATOM 3183 O O . LYS A 1 410 ? 11.706 -10.030 9.113 1.00 90.31 410 LYS A O 1
ATOM 3188 N N . GLU A 1 411 ? 11.227 -11.895 10.269 1.00 89.88 411 GLU A N 1
ATOM 3189 C CA . GLU A 1 411 ? 12.575 -12.127 10.789 1.00 89.88 411 GLU A CA 1
ATOM 3190 C C . GLU A 1 411 ? 13.127 -13.437 10.218 1.00 89.88 411 GLU A C 1
ATOM 3192 O O . GLU A 1 411 ? 12.702 -14.541 10.573 1.00 89.88 411 GLU A O 1
ATOM 3197 N N . ARG A 1 412 ? 14.080 -13.304 9.291 1.00 82.81 412 ARG A N 1
ATOM 3198 C CA . ARG A 1 412 ? 14.646 -14.382 8.466 1.00 82.81 412 ARG A CA 1
ATOM 3199 C C . ARG A 1 412 ? 13.557 -15.160 7.709 1.00 82.81 412 ARG A C 1
ATOM 3201 O O . ARG A 1 412 ? 13.128 -14.730 6.641 1.00 82.81 412 ARG A O 1
ATOM 3208 N N . ASN A 1 413 ? 13.104 -16.284 8.268 1.00 79.38 413 ASN A N 1
ATOM 3209 C CA . ASN A 1 413 ? 12.068 -17.156 7.696 1.00 79.38 413 ASN A CA 1
ATOM 3210 C C . ASN A 1 413 ? 10.768 -17.178 8.523 1.00 79.38 413 ASN A C 1
ATOM 3212 O O . ASN A 1 413 ? 9.812 -17.840 8.124 1.00 79.38 413 ASN A O 1
ATOM 3216 N N . THR A 1 414 ? 10.724 -16.486 9.663 1.00 88.81 414 THR A N 1
ATOM 3217 C CA . THR A 1 414 ? 9.534 -16.380 10.512 1.00 88.81 414 THR A CA 1
ATOM 3218 C C . THR A 1 414 ? 8.752 -15.135 10.112 1.00 88.81 414 THR A C 1
ATOM 3220 O O . THR A 1 414 ? 9.302 -14.037 10.137 1.00 88.81 414 THR A O 1
ATOM 3223 N N . LEU A 1 415 ? 7.479 -15.306 9.760 1.00 93.19 415 LEU A N 1
ATOM 3224 C CA . LEU A 1 415 ? 6.528 -14.211 9.566 1.00 93.19 415 LEU A CA 1
ATOM 3225 C C . LEU A 1 415 ? 5.711 -14.038 10.851 1.00 93.19 415 LEU A C 1
ATOM 3227 O O . LEU A 1 415 ? 5.247 -15.030 11.415 1.00 93.19 415 LEU A O 1
ATOM 3231 N N . ALA A 1 416 ? 5.529 -12.801 11.294 1.00 94.69 416 ALA A N 1
ATOM 3232 C CA . ALA A 1 416 ? 4.771 -12.433 12.479 1.00 94.69 416 ALA A CA 1
ATOM 3233 C C . ALA A 1 416 ? 3.700 -11.391 12.134 1.00 94.69 416 ALA A C 1
ATOM 3235 O O . ALA A 1 416 ? 3.894 -10.524 11.280 1.00 94.69 416 ALA A O 1
ATOM 3236 N N . PHE A 1 417 ? 2.572 -11.477 12.833 1.00 95.06 417 PHE A N 1
ATOM 3237 C CA . PHE A 1 417 ? 1.604 -10.391 12.913 1.00 95.06 417 PHE A CA 1
ATOM 3238 C C . PHE A 1 417 ? 2.160 -9.288 13.820 1.00 95.06 417 PHE A C 1
ATOM 3240 O O . PHE A 1 417 ? 2.747 -9.602 14.856 1.00 95.06 417 PHE A O 1
ATOM 3247 N N . LYS A 1 418 ? 1.969 -8.024 13.433 1.00 93.19 418 LYS A N 1
ATOM 3248 C CA . LYS A 1 418 ? 2.375 -6.855 14.222 1.00 93.19 418 LYS A CA 1
ATOM 3249 C C . LYS A 1 418 ? 1.163 -6.039 14.670 1.00 93.19 418 LYS A C 1
ATOM 3251 O O . LYS A 1 418 ? 0.961 -5.848 15.864 1.00 93.19 418 LYS A O 1
ATOM 3256 N N . ASP A 1 419 ? 0.364 -5.573 13.714 1.00 91.75 419 ASP A N 1
ATOM 3257 C CA . ASP A 1 419 ? -0.816 -4.743 13.954 1.00 91.75 419 ASP A CA 1
ATOM 3258 C C . ASP A 1 419 ? -1.813 -4.833 12.784 1.00 91.75 419 ASP A C 1
ATOM 3260 O O . ASP A 1 419 ? -1.463 -5.235 11.672 1.00 91.75 419 ASP A O 1
ATOM 3264 N N . VAL A 1 420 ? -3.079 -4.497 13.041 1.00 94.44 420 VAL A N 1
ATOM 3265 C CA . VAL A 1 420 ? -4.094 -4.264 12.005 1.00 94.44 420 VAL A CA 1
ATOM 3266 C C . VAL A 1 420 ? -5.043 -3.153 12.439 1.00 94.44 420 VAL A C 1
ATOM 3268 O O . VAL A 1 420 ? -5.405 -3.058 13.611 1.00 94.44 420 VAL A O 1
ATOM 3271 N N . PHE A 1 421 ? -5.476 -2.338 11.480 1.00 93.19 421 PHE A N 1
ATOM 3272 C CA . PHE A 1 421 ? -6.614 -1.432 11.623 1.00 93.19 421 PHE A CA 1
ATOM 3273 C C . PHE A 1 421 ? -7.419 -1.350 10.321 1.00 93.19 421 PHE A C 1
ATOM 3275 O O . PHE A 1 421 ? -7.002 -1.868 9.282 1.00 93.19 421 PHE A O 1
ATOM 3282 N N . VAL A 1 422 ? -8.585 -0.702 10.372 1.00 94.75 422 VAL A N 1
ATOM 3283 C CA . VAL A 1 422 ? -9.446 -0.470 9.202 1.00 94.75 422 VAL A CA 1
ATOM 3284 C C . VAL A 1 422 ? -9.557 1.025 8.937 1.00 94.75 422 VAL A C 1
ATOM 3286 O O . VAL A 1 422 ? -9.875 1.794 9.840 1.00 94.75 422 VAL A O 1
ATOM 3289 N N . THR A 1 423 ? -9.334 1.448 7.695 1.00 93.56 423 THR A N 1
ATOM 3290 C CA . THR A 1 423 ? -9.472 2.852 7.272 1.00 93.56 423 THR A CA 1
ATOM 3291 C C . THR A 1 423 ? -10.005 2.962 5.846 1.00 93.56 423 THR A C 1
ATOM 3293 O O . THR A 1 423 ? -10.064 1.958 5.134 1.00 93.56 423 THR A O 1
ATOM 3296 N N . THR A 1 424 ? -10.405 4.159 5.414 1.00 91.12 424 THR A N 1
ATOM 3297 C CA . THR A 1 424 ? -10.687 4.436 4.001 1.00 91.12 424 THR A CA 1
ATOM 3298 C C . THR A 1 424 ? -9.395 4.302 3.198 1.00 91.12 424 THR A C 1
ATOM 3300 O O . THR A 1 424 ? -8.409 5.017 3.410 1.00 91.12 424 THR A O 1
ATOM 3303 N N . ALA A 1 425 ? -9.362 3.302 2.319 1.00 91.50 425 ALA A N 1
ATOM 3304 C CA . ALA A 1 425 ? -8.152 2.897 1.618 1.00 91.50 425 ALA A CA 1
ATOM 3305 C C . ALA A 1 425 ? -8.474 2.092 0.354 1.00 91.50 425 ALA A C 1
ATOM 3307 O O . ALA A 1 425 ? -9.332 1.208 0.358 1.00 91.50 425 ALA A O 1
ATOM 3308 N N . SER A 1 426 ? -7.749 2.386 -0.724 1.00 89.75 426 SER A N 1
ATOM 3309 C CA . SER A 1 426 ? -7.880 1.720 -2.019 1.00 89.75 426 SER A CA 1
ATOM 3310 C C . SER A 1 426 ? -7.072 0.422 -2.022 1.00 89.75 426 SER A C 1
ATOM 3312 O O . SER A 1 426 ? -5.852 0.444 -2.183 1.00 89.75 426 SER A O 1
ATOM 3314 N N . ALA A 1 427 ? -7.738 -0.720 -1.846 1.00 88.50 427 ALA A N 1
ATOM 3315 C CA . ALA A 1 427 ? -7.085 -2.018 -1.988 1.00 88.50 427 ALA A CA 1
ATOM 3316 C C . ALA A 1 427 ? -6.609 -2.250 -3.444 1.00 88.50 427 ALA A C 1
ATOM 3318 O O . ALA A 1 427 ? -7.342 -1.923 -4.381 1.00 88.50 427 ALA A O 1
ATOM 3319 N N . PRO A 1 428 ? -5.406 -2.821 -3.658 1.00 87.62 428 PRO A N 1
ATOM 3320 C CA . PRO A 1 428 ? -4.863 -3.063 -4.996 1.00 87.62 428 PRO A CA 1
ATOM 3321 C C . PRO A 1 428 ? -5.658 -4.135 -5.752 1.00 87.62 428 PRO A C 1
ATOM 3323 O O . PRO A 1 428 ? -6.210 -5.057 -5.147 1.00 87.62 428 PRO A O 1
ATOM 3326 N N . ASP A 1 429 ? -5.656 -4.075 -7.089 1.00 87.50 429 ASP A N 1
ATOM 3327 C CA . ASP A 1 429 ? -6.408 -5.027 -7.923 1.00 87.50 429 ASP A CA 1
ATOM 3328 C C . ASP A 1 429 ? -5.734 -6.410 -8.051 1.00 87.50 429 ASP A C 1
ATOM 3330 O O . ASP A 1 429 ? -6.381 -7.397 -8.413 1.00 87.50 429 ASP A O 1
ATOM 3334 N N . ARG A 1 430 ? -4.434 -6.468 -7.721 1.00 87.56 430 ARG A N 1
ATOM 3335 C CA . ARG A 1 430 ? -3.560 -7.654 -7.681 1.00 87.56 430 ARG A CA 1
ATOM 3336 C C . ARG A 1 430 ? -3.451 -8.431 -9.006 1.00 87.56 430 ARG A C 1
ATOM 3338 O O . ARG A 1 430 ? -3.038 -9.590 -9.018 1.00 87.56 430 ARG A O 1
ATOM 3345 N N . LYS A 1 431 ? -3.733 -7.800 -10.155 1.00 87.81 431 LYS A N 1
ATOM 3346 C CA . LYS A 1 431 ? -3.452 -8.346 -11.502 1.00 87.81 431 LYS A CA 1
ATOM 3347 C C . LYS A 1 431 ? -1.952 -8.333 -11.830 1.00 87.81 431 LYS A C 1
ATOM 3349 O O . LYS A 1 431 ? -1.506 -9.065 -12.729 1.00 87.81 431 LYS A O 1
ATOM 3354 N N . ILE A 1 432 ? -1.165 -7.531 -11.111 1.00 85.31 432 ILE A N 1
ATOM 3355 C CA . ILE A 1 432 ? 0.302 -7.549 -11.101 1.00 85.31 432 ILE A CA 1
ATOM 3356 C C . ILE A 1 432 ? 0.784 -8.410 -9.928 1.00 85.31 432 ILE A C 1
ATOM 3358 O O . ILE A 1 432 ? 0.543 -8.103 -8.767 1.00 85.31 432 ILE A O 1
ATOM 3362 N N . VAL A 1 433 ? 1.489 -9.492 -10.261 1.00 80.06 433 VAL A N 1
ATOM 3363 C CA . VAL A 1 433 ? 2.178 -10.390 -9.324 1.00 80.06 433 VAL A CA 1
ATOM 3364 C C . VAL A 1 433 ? 3.554 -10.658 -9.929 1.00 80.06 433 VAL A C 1
ATOM 3366 O O . VAL A 1 433 ? 3.631 -11.048 -11.098 1.00 80.06 433 VAL A O 1
ATOM 3369 N N . ARG A 1 434 ? 4.627 -10.403 -9.168 1.00 80.50 434 ARG A N 1
ATOM 3370 C CA . ARG A 1 434 ? 6.021 -10.615 -9.600 1.00 80.50 434 ARG A CA 1
ATOM 3371 C C . ARG A 1 434 ? 6.568 -11.915 -9.019 1.00 80.50 434 ARG A C 1
ATOM 3373 O O . ARG A 1 434 ? 6.946 -12.810 -9.772 1.00 80.50 434 ARG A O 1
ATOM 3380 N N . ARG A 1 435 ? 6.558 -12.025 -7.688 1.00 81.62 435 ARG A N 1
ATOM 3381 C CA . ARG A 1 435 ? 6.865 -13.232 -6.914 1.00 81.62 435 ARG A CA 1
ATOM 3382 C C . ARG A 1 435 ? 5.650 -13.616 -6.061 1.00 81.62 435 ARG A C 1
ATOM 3384 O O . ARG A 1 435 ? 4.774 -12.797 -5.800 1.00 81.62 435 ARG A O 1
ATOM 3391 N N . VAL A 1 436 ? 5.607 -14.877 -5.640 1.00 85.00 436 VAL A N 1
ATOM 3392 C CA . VAL A 1 436 ? 4.682 -15.377 -4.616 1.00 85.00 436 VAL A CA 1
ATOM 3393 C C . VAL A 1 436 ? 5.529 -16.041 -3.541 1.00 85.00 436 VAL A C 1
ATOM 3395 O O . VAL A 1 436 ? 6.116 -17.095 -3.788 1.00 85.00 436 VAL A O 1
ATOM 3398 N N . ASP A 1 437 ? 5.611 -15.408 -2.373 1.00 87.00 437 ASP A N 1
ATOM 3399 C CA . ASP A 1 437 ? 6.219 -16.007 -1.177 1.00 87.00 437 ASP A CA 1
ATOM 3400 C C . ASP A 1 437 ? 5.143 -16.665 -0.313 1.00 87.00 437 ASP A C 1
ATOM 3402 O O . ASP A 1 437 ? 5.318 -17.776 0.193 1.00 87.00 437 ASP A O 1
ATOM 3406 N N . TYR A 1 438 ? 4.012 -15.966 -0.191 1.00 92.50 438 TYR A N 1
ATOM 3407 C CA . TYR A 1 438 ? 2.887 -16.331 0.649 1.00 92.50 438 TYR A CA 1
ATOM 3408 C C . TYR A 1 438 ? 1.574 -16.137 -0.110 1.00 92.50 438 TYR A C 1
ATOM 3410 O O . TYR A 1 438 ? 1.418 -15.197 -0.892 1.00 92.50 438 TYR A O 1
ATOM 3418 N N . SER A 1 439 ? 0.611 -17.000 0.191 1.00 95.12 439 SER A N 1
ATOM 3419 C CA . SER A 1 439 ? -0.796 -16.802 -0.164 1.00 95.12 439 SER A CA 1
ATOM 3420 C C . SER A 1 439 ? -1.573 -16.434 1.098 1.00 95.12 439 SER A C 1
ATOM 3422 O O . SER A 1 439 ? -1.191 -16.833 2.197 1.00 95.12 439 SER A O 1
ATOM 3424 N N . ALA A 1 440 ? -2.689 -15.728 0.965 1.00 96.44 440 ALA A N 1
ATOM 3425 C CA . ALA A 1 440 ? -3.576 -15.397 2.073 1.00 96.44 440 ALA A CA 1
ATOM 3426 C C . ALA A 1 440 ? -5.050 -15.605 1.710 1.00 96.44 440 ALA A C 1
ATOM 3428 O O . ALA A 1 440 ? -5.447 -15.480 0.547 1.00 96.44 440 ALA A O 1
ATOM 3429 N N . ALA A 1 441 ? -5.865 -15.916 2.718 1.00 97.31 441 ALA A N 1
ATOM 3430 C CA . ALA A 1 441 ? -7.311 -16.050 2.609 1.00 97.31 441 ALA A CA 1
ATOM 3431 C C . ALA A 1 441 ? -8.009 -15.308 3.750 1.00 97.31 441 ALA A C 1
ATOM 3433 O O . ALA A 1 441 ? -7.736 -15.565 4.920 1.00 97.31 441 ALA A O 1
ATOM 3434 N N . LEU A 1 442 ? -8.945 -14.433 3.395 1.00 96.81 442 LEU A N 1
ATOM 3435 C CA . LEU A 1 442 ? -9.887 -13.834 4.330 1.00 96.81 442 LEU A CA 1
ATOM 3436 C C . LEU A 1 442 ? -11.117 -14.744 4.428 1.00 96.81 442 LEU A C 1
ATOM 3438 O O . LEU A 1 442 ? -11.745 -15.051 3.408 1.00 96.81 442 LEU A O 1
ATOM 3442 N N . LEU A 1 443 ? -11.433 -15.189 5.640 1.00 93.62 443 LEU A N 1
ATOM 3443 C CA . LEU A 1 443 ? -12.506 -16.131 5.947 1.00 93.62 443 LEU A CA 1
ATOM 3444 C C . LEU A 1 443 ? -13.611 -15.459 6.766 1.00 93.62 443 LEU A C 1
ATOM 3446 O O . LEU A 1 443 ? -13.328 -14.635 7.640 1.00 93.62 443 LEU A O 1
ATOM 3450 N N . ALA A 1 444 ? -14.860 -15.835 6.504 1.00 85.38 444 ALA A N 1
ATOM 3451 C CA . ALA A 1 444 ? -16.018 -15.419 7.288 1.00 85.38 444 ALA A CA 1
ATOM 3452 C C . ALA A 1 444 ? -16.231 -16.292 8.540 1.00 85.38 444 ALA A C 1
ATOM 3454 O O . ALA A 1 444 ? -15.563 -17.311 8.723 1.00 85.38 444 ALA A O 1
ATOM 3455 N N . PHE A 1 445 ? -17.192 -15.911 9.390 1.00 78.44 445 PHE A N 1
ATOM 3456 C CA . PHE A 1 445 ? -17.566 -16.658 10.604 1.00 78.44 445 PHE A CA 1
ATOM 3457 C C . PHE A 1 445 ? -18.008 -18.111 10.329 1.00 78.44 445 PHE A C 1
ATOM 3459 O O . PHE A 1 445 ? -17.777 -18.979 11.167 1.00 78.44 445 PHE A O 1
ATOM 3466 N N . ASP A 1 446 ? -18.576 -18.401 9.153 1.00 77.06 446 ASP A N 1
ATOM 3467 C CA . ASP A 1 446 ? -18.958 -19.755 8.710 1.00 77.06 446 ASP A CA 1
ATOM 3468 C C . ASP A 1 446 ? -17.791 -20.565 8.097 1.00 77.06 446 ASP A C 1
ATOM 3470 O O . ASP A 1 446 ? -17.972 -21.705 7.665 1.00 77.06 446 ASP A O 1
ATOM 3474 N N . GLY A 1 447 ? -16.589 -19.982 8.029 1.00 81.50 447 GLY A N 1
ATOM 3475 C CA . GLY A 1 447 ? -15.411 -20.563 7.382 1.00 81.50 447 GLY A CA 1
ATOM 3476 C C . GLY A 1 447 ? -15.379 -20.428 5.853 1.00 81.50 447 GLY A C 1
ATOM 3477 O O . GLY A 1 447 ? -14.430 -20.904 5.222 1.00 81.50 447 GLY A O 1
ATOM 3478 N N . SER A 1 448 ? -16.367 -19.777 5.228 1.00 85.38 448 SER A N 1
ATOM 3479 C CA . SER A 1 448 ? -16.341 -19.496 3.789 1.00 85.38 448 SER A CA 1
ATOM 3480 C C . SER A 1 448 ? -15.229 -18.500 3.431 1.00 85.38 448 SER A C 1
ATOM 3482 O O . SER A 1 448 ? -14.838 -17.647 4.226 1.00 85.38 448 SER A O 1
ATOM 3484 N N . THR A 1 449 ? -14.666 -18.614 2.223 1.00 95.44 449 THR A N 1
ATOM 3485 C CA . THR A 1 449 ? -13.648 -17.666 1.738 1.00 95.44 449 THR A CA 1
ATOM 3486 C C . THR A 1 449 ? -14.310 -16.431 1.135 1.00 95.44 449 THR A C 1
ATOM 3488 O O . THR A 1 449 ? -14.983 -16.544 0.113 1.00 95.44 449 THR A O 1
ATOM 3491 N N . LEU A 1 450 ? -14.022 -15.260 1.701 1.00 90.19 450 LEU A N 1
ATOM 3492 C CA . LEU A 1 450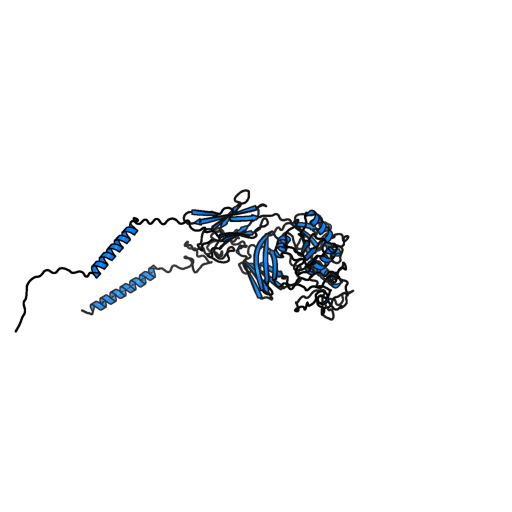 ? -14.452 -13.955 1.191 1.00 90.19 450 LEU A CA 1
ATOM 3493 C C . LEU A 1 450 ? -13.491 -13.413 0.127 1.00 90.19 450 LEU A C 1
ATOM 3495 O O . LEU A 1 450 ? -13.914 -12.923 -0.917 1.00 90.19 450 LEU A O 1
ATOM 3499 N N . TYR A 1 451 ? -12.184 -13.529 0.375 1.00 95.38 451 TYR A N 1
ATOM 3500 C CA . TYR A 1 451 ? -11.140 -13.004 -0.505 1.00 95.38 451 TYR A CA 1
ATOM 3501 C C . TYR A 1 451 ? -9.876 -13.868 -0.431 1.00 95.38 451 TYR A C 1
ATOM 3503 O O . TYR A 1 451 ? -9.578 -14.453 0.610 1.00 95.38 451 TYR A O 1
ATOM 3511 N N . LYS A 1 452 ? -9.131 -13.967 -1.537 1.00 94.81 452 LYS A N 1
ATOM 3512 C CA . LYS A 1 452 ? -7.863 -14.710 -1.639 1.00 94.81 452 LYS A CA 1
ATOM 3513 C C . LYS A 1 452 ? -6.883 -13.959 -2.528 1.00 94.81 452 LYS A C 1
ATOM 3515 O O . LYS A 1 452 ? -7.284 -13.420 -3.557 1.00 94.81 452 LYS A O 1
ATOM 3520 N N . PHE A 1 453 ? -5.615 -13.946 -2.135 1.00 93.50 453 PHE A N 1
ATOM 3521 C CA . PHE A 1 453 ? -4.549 -13.264 -2.864 1.00 93.50 453 PHE A CA 1
ATOM 3522 C C . PHE A 1 453 ? -3.169 -13.848 -2.555 1.00 93.50 453 PHE A C 1
ATOM 3524 O O . PHE A 1 453 ? -2.979 -14.503 -1.534 1.00 93.50 453 PHE A O 1
ATOM 3531 N N . ASP A 1 454 ? -2.204 -13.535 -3.414 1.00 92.31 454 ASP A N 1
ATOM 3532 C CA . ASP A 1 454 ? -0.782 -13.783 -3.188 1.00 92.31 454 ASP A CA 1
ATOM 3533 C C . ASP A 1 454 ? -0.049 -12.476 -2.842 1.00 92.31 454 ASP A C 1
ATOM 3535 O O . ASP A 1 454 ? -0.504 -11.377 -3.191 1.00 92.31 454 ASP A O 1
ATOM 3539 N N . PHE A 1 455 ? 1.085 -12.590 -2.147 1.00 89.94 455 PHE A N 1
ATOM 3540 C CA . PHE A 1 455 ? 2.002 -11.481 -1.885 1.00 89.94 455 PHE A CA 1
ATOM 3541 C C . PHE A 1 455 ? 3.459 -11.945 -1.698 1.00 89.94 455 PHE A C 1
ATOM 3543 O O . PHE A 1 455 ? 3.778 -13.138 -1.648 1.00 89.94 455 PHE A O 1
ATOM 3550 N N . GLU A 1 456 ? 4.356 -10.965 -1.619 1.00 86.75 456 GLU A N 1
ATOM 3551 C CA . GLU A 1 456 ? 5.800 -11.132 -1.461 1.00 86.75 456 GLU A CA 1
ATOM 3552 C C . GLU A 1 456 ? 6.319 -10.225 -0.337 1.00 86.75 456 GLU A C 1
ATOM 3554 O O . GLU A 1 456 ? 5.918 -9.064 -0.237 1.00 86.75 456 GLU A O 1
ATOM 3559 N N . MET A 1 457 ? 7.223 -10.743 0.498 1.00 85.81 457 MET A N 1
ATOM 3560 C CA . MET A 1 457 ? 7.863 -9.982 1.580 1.00 85.81 457 MET A CA 1
ATOM 3561 C C . MET A 1 457 ? 9.289 -9.589 1.182 1.00 85.81 457 MET A C 1
ATOM 3563 O O . MET A 1 457 ? 10.070 -10.484 0.835 1.00 85.81 457 MET A O 1
ATOM 3567 N N . PRO A 1 458 ? 9.676 -8.304 1.287 1.00 78.19 458 PRO A N 1
ATOM 3568 C CA . PRO A 1 458 ? 11.001 -7.851 0.878 1.00 78.19 458 PRO A CA 1
ATOM 3569 C C . PRO A 1 458 ? 12.099 -8.532 1.706 1.00 78.19 458 PRO A C 1
ATOM 3571 O O . PRO A 1 458 ? 12.058 -8.557 2.932 1.00 78.19 458 PRO A O 1
ATOM 3574 N N . ASP A 1 459 ? 13.073 -9.119 1.020 1.00 75.38 459 ASP A N 1
ATOM 3575 C CA . ASP A 1 459 ? 14.112 -9.996 1.579 1.00 75.38 459 ASP A CA 1
ATOM 3576 C C . ASP A 1 459 ? 15.535 -9.609 1.137 1.00 75.38 459 ASP A C 1
ATOM 3578 O O . ASP A 1 459 ? 16.519 -10.085 1.705 1.00 75.38 459 ASP A O 1
ATOM 3582 N N . MET A 1 460 ? 15.657 -8.707 0.161 1.00 72.81 460 MET A N 1
ATOM 3583 C 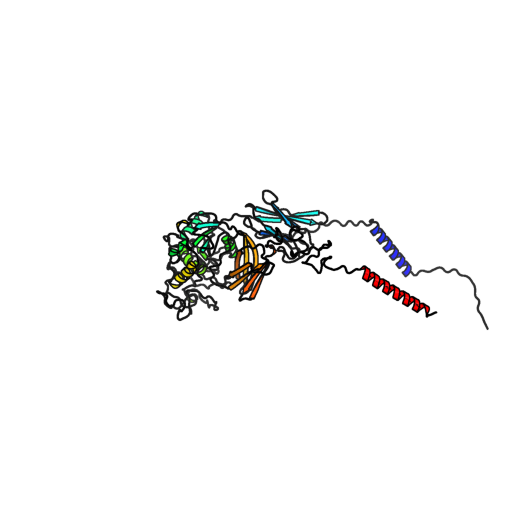CA . MET A 1 460 ? 16.928 -8.205 -0.352 1.00 72.81 460 MET A CA 1
ATOM 3584 C C . MET A 1 460 ? 16.788 -6.743 -0.792 1.00 72.81 460 MET A C 1
ATOM 3586 O O . MET A 1 460 ? 15.716 -6.334 -1.239 1.00 72.81 460 MET A O 1
ATOM 3590 N N . LEU A 1 461 ? 17.866 -5.966 -0.672 1.00 72.38 461 LEU A N 1
ATOM 3591 C CA . LEU A 1 461 ? 17.958 -4.589 -1.158 1.00 72.38 461 LEU A CA 1
ATOM 3592 C C . LEU A 1 461 ? 19.257 -4.435 -1.961 1.00 72.38 461 LEU A C 1
ATOM 3594 O O . LEU A 1 461 ? 20.352 -4.599 -1.412 1.00 72.38 461 LEU A O 1
ATOM 3598 N N . PHE A 1 462 ? 19.131 -4.143 -3.258 1.00 65.69 462 PHE A N 1
ATOM 3599 C CA . PHE A 1 462 ? 20.275 -3.942 -4.147 1.00 65.69 462 PHE A CA 1
ATOM 3600 C C . PHE A 1 462 ? 20.700 -2.466 -4.175 1.00 65.69 462 PHE A C 1
ATOM 3602 O O . PHE A 1 462 ? 19.850 -1.594 -4.360 1.00 65.69 462 PHE A O 1
ATOM 3609 N N . PRO A 1 463 ? 21.995 -2.165 -3.976 1.00 62.62 463 PRO A N 1
ATOM 3610 C CA . PRO A 1 463 ? 22.487 -0.795 -3.982 1.00 62.62 463 PRO A CA 1
ATOM 3611 C C . PRO A 1 463 ? 22.808 -0.278 -5.386 1.00 62.62 463 PRO A C 1
ATOM 3613 O O . PRO A 1 463 ? 23.768 -0.738 -6.000 1.00 62.62 463 PRO A O 1
ATOM 3616 N N . PHE A 1 464 ? 22.079 0.731 -5.875 1.00 60.25 464 PHE A N 1
ATOM 3617 C CA . PHE A 1 464 ? 22.334 1.273 -7.214 1.00 60.25 464 PHE A CA 1
ATOM 3618 C C . PHE A 1 464 ? 23.777 1.793 -7.346 1.00 60.25 464 PHE A C 1
ATOM 3620 O O . PHE A 1 464 ? 24.210 2.692 -6.616 1.00 60.25 464 PHE A O 1
ATOM 3627 N N . TYR A 1 465 ? 24.517 1.224 -8.302 1.00 60.56 465 TYR A N 1
ATOM 3628 C CA . TYR A 1 465 ? 25.930 1.510 -8.536 1.00 60.56 465 TYR A CA 1
ATOM 3629 C C . TYR A 1 465 ? 26.181 2.803 -9.329 1.00 60.56 465 TYR A C 1
ATOM 3631 O O . TYR A 1 465 ? 25.578 3.053 -10.374 1.00 60.56 465 TYR A O 1
ATOM 3639 N N . GLU A 1 466 ? 27.161 3.584 -8.873 1.00 60.12 466 GLU A N 1
ATOM 3640 C CA . GLU A 1 466 ? 27.677 4.761 -9.571 1.00 60.12 466 GLU A CA 1
ATOM 3641 C C . GLU A 1 466 ? 29.091 4.483 -10.106 1.00 60.12 466 GLU A C 1
ATOM 3643 O O . GLU A 1 466 ? 29.992 4.081 -9.362 1.00 60.12 466 GLU A O 1
ATOM 3648 N N . GLU A 1 467 ? 29.291 4.680 -11.411 1.00 58.84 467 GLU A N 1
ATOM 3649 C CA . GLU A 1 467 ? 30.527 4.289 -12.092 1.00 58.84 467 GLU A CA 1
ATOM 3650 C C . GLU A 1 467 ? 31.745 5.059 -11.557 1.00 58.84 467 GLU A C 1
ATOM 3652 O O . GLU A 1 467 ? 31.826 6.283 -11.637 1.00 58.84 467 GLU A O 1
ATOM 3657 N N . GLY A 1 468 ? 32.712 4.318 -11.008 1.00 57.72 468 GLY A N 1
ATOM 3658 C CA . GLY A 1 468 ? 33.937 4.868 -10.421 1.00 57.72 468 GLY A CA 1
ATOM 3659 C C . GLY A 1 468 ? 33.914 5.077 -8.901 1.00 57.72 468 GLY A C 1
ATOM 3660 O O . GLY A 1 468 ? 34.973 5.366 -8.344 1.00 57.72 468 GLY A O 1
ATOM 3661 N N . LYS A 1 469 ? 32.777 4.881 -8.215 1.00 61.84 469 LYS A N 1
ATOM 3662 C CA . LYS A 1 469 ? 32.730 4.819 -6.739 1.00 61.84 469 LYS A CA 1
ATOM 3663 C C . LYS A 1 469 ? 33.087 3.420 -6.210 1.00 61.84 469 LYS A C 1
ATOM 3665 O O . LYS A 1 469 ? 33.225 2.461 -6.978 1.00 61.84 469 LYS A O 1
ATOM 3670 N N . GLU A 1 470 ? 33.303 3.328 -4.894 1.00 56.06 470 GLU A N 1
ATOM 3671 C CA . GLU A 1 470 ? 33.676 2.081 -4.219 1.00 56.06 470 GLU A CA 1
ATOM 3672 C C . GLU A 1 470 ? 32.599 0.994 -4.332 1.00 56.06 470 GLU A C 1
ATOM 3674 O O . GLU A 1 470 ? 31.424 1.249 -4.599 1.00 56.06 470 GLU A O 1
ATOM 3679 N N . LYS A 1 471 ? 33.046 -0.253 -4.173 1.00 63.16 471 LYS A N 1
ATOM 3680 C CA . LYS A 1 471 ? 32.258 -1.461 -4.406 1.00 63.16 471 LYS A CA 1
ATOM 3681 C C . LYS A 1 471 ? 31.839 -2.070 -3.076 1.00 63.16 471 LYS A C 1
ATOM 3683 O O . LYS A 1 471 ? 32.684 -2.332 -2.226 1.00 63.16 471 LYS A O 1
ATOM 3688 N N . VAL A 1 472 ? 30.545 -2.318 -2.929 1.00 62.56 472 VAL A N 1
ATOM 3689 C CA . VAL A 1 472 ? 29.858 -2.463 -1.638 1.00 62.56 472 VAL A CA 1
ATOM 3690 C C . VAL A 1 472 ? 28.891 -3.648 -1.661 1.00 62.56 472 VAL A C 1
ATOM 3692 O O . VAL A 1 472 ? 28.337 -3.946 -2.709 1.00 62.56 472 VAL A O 1
ATOM 3695 N N . SER A 1 473 ? 28.703 -4.365 -0.552 1.00 60.31 473 SER A N 1
ATOM 3696 C CA . SER A 1 473 ? 27.869 -5.584 -0.538 1.00 60.31 473 SER A CA 1
ATOM 3697 C C . SER A 1 473 ? 26.359 -5.286 -0.567 1.00 60.31 473 SER A C 1
ATOM 3699 O O . SER A 1 473 ? 25.937 -4.305 0.042 1.00 60.31 473 SER A O 1
ATOM 3701 N N . PRO A 1 474 ? 25.513 -6.138 -1.183 1.00 63.78 474 PRO A N 1
ATOM 3702 C CA . PRO A 1 474 ? 24.058 -6.010 -1.117 1.00 63.78 474 PRO A CA 1
ATOM 3703 C C . PRO A 1 474 ? 23.530 -6.431 0.249 1.00 63.78 474 PRO A C 1
ATOM 3705 O O . PRO A 1 474 ? 24.118 -7.280 0.926 1.00 63.78 474 PRO A O 1
ATOM 3708 N N . PHE A 1 475 ? 22.371 -5.899 0.626 1.00 66.69 475 PHE A N 1
ATOM 3709 C CA . PHE A 1 475 ? 21.774 -6.201 1.921 1.00 66.69 475 PHE A CA 1
ATOM 3710 C C . PHE A 1 475 ? 20.780 -7.351 1.803 1.00 66.69 475 PHE A C 1
ATOM 3712 O O . PHE A 1 475 ? 19.720 -7.212 1.193 1.00 66.69 475 PHE A O 1
ATOM 3719 N N . ILE A 1 476 ? 21.101 -8.478 2.439 1.00 72.62 476 ILE A N 1
ATOM 3720 C CA . ILE A 1 476 ? 20.101 -9.486 2.799 1.00 72.62 476 ILE A CA 1
ATOM 3721 C C . ILE A 1 476 ? 19.327 -8.926 3.994 1.00 72.62 476 ILE A C 1
ATOM 3723 O O . ILE A 1 476 ? 19.918 -8.604 5.027 1.00 72.62 476 ILE A O 1
ATOM 3727 N N . LEU A 1 477 ? 18.010 -8.788 3.860 1.00 74.81 477 LEU A N 1
ATOM 3728 C CA . LEU A 1 477 ? 17.170 -8.221 4.909 1.00 74.81 477 LEU A CA 1
ATOM 3729 C C . LEU A 1 477 ? 16.822 -9.310 5.930 1.00 74.81 477 LEU A C 1
ATOM 3731 O O . LEU A 1 477 ? 15.807 -9.990 5.815 1.00 74.81 477 LEU A O 1
ATOM 3735 N N . GLU A 1 478 ? 17.666 -9.472 6.956 1.00 78.19 478 GLU A N 1
ATOM 3736 C CA . GLU A 1 478 ? 17.362 -10.368 8.085 1.00 78.19 478 GLU A CA 1
ATOM 3737 C C . GLU A 1 478 ? 16.091 -9.959 8.850 1.00 78.19 478 GLU A C 1
ATOM 3739 O O . GLU A 1 478 ? 15.459 -10.816 9.469 1.00 78.19 478 GLU A O 1
ATOM 3744 N N . LYS A 1 479 ? 15.711 -8.675 8.785 1.00 85.12 479 LYS A N 1
ATOM 3745 C CA . LYS A 1 479 ? 14.430 -8.143 9.261 1.00 85.12 479 LYS A CA 1
ATOM 3746 C C . LYS A 1 479 ? 13.820 -7.203 8.224 1.00 85.12 479 LYS A C 1
ATOM 3748 O O . LYS A 1 479 ? 14.507 -6.296 7.741 1.00 85.12 479 LYS A O 1
ATOM 3753 N N . SER A 1 480 ? 12.535 -7.377 7.939 1.00 87.00 480 SER A N 1
ATOM 3754 C CA . SER A 1 480 ? 11.741 -6.488 7.087 1.00 87.00 480 SER A CA 1
ATOM 3755 C C . SER A 1 480 ? 10.284 -6.413 7.547 1.00 87.00 480 SER A C 1
ATOM 3757 O O . SER A 1 480 ? 9.817 -7.289 8.272 1.00 87.00 480 SER A O 1
ATOM 3759 N N . SER A 1 481 ? 9.580 -5.367 7.117 1.00 88.62 481 SER A N 1
ATOM 3760 C CA . SER A 1 481 ? 8.182 -5.095 7.464 1.00 88.62 481 SER A CA 1
ATOM 3761 C C . SER A 1 481 ? 7.382 -4.797 6.195 1.00 88.62 481 SER A C 1
ATOM 3763 O O . SER A 1 481 ? 7.946 -4.355 5.192 1.00 88.62 481 SER A O 1
ATOM 3765 N N . GLN A 1 482 ? 6.076 -5.055 6.215 1.00 88.69 482 GLN A N 1
ATOM 3766 C CA . GLN A 1 482 ? 5.161 -4.681 5.137 1.00 88.69 482 GLN A CA 1
ATOM 3767 C C . GLN A 1 482 ? 3.734 -4.557 5.673 1.00 88.69 482 GLN A C 1
ATOM 3769 O O . GLN A 1 482 ? 3.223 -5.486 6.298 1.00 88.69 482 GLN A O 1
ATOM 3774 N N . THR A 1 483 ? 3.051 -3.459 5.348 1.00 93.00 483 THR A N 1
ATOM 3775 C CA . THR A 1 483 ? 1.593 -3.365 5.498 1.00 93.00 483 THR A CA 1
ATOM 3776 C C . THR A 1 483 ? 0.909 -3.832 4.213 1.00 93.00 483 THR A C 1
ATOM 3778 O O . THR A 1 483 ? 1.116 -3.254 3.144 1.00 93.00 483 THR A O 1
ATOM 3781 N N . ILE A 1 484 ? 0.081 -4.876 4.302 1.00 93.19 484 ILE A N 1
ATOM 3782 C CA . ILE A 1 48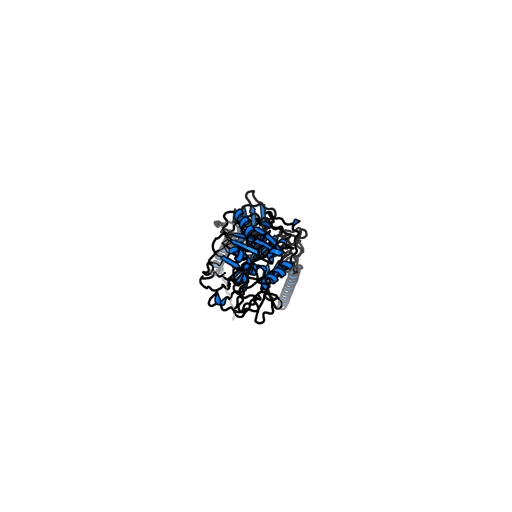4 ? -0.753 -5.357 3.194 1.00 93.19 484 ILE A CA 1
ATOM 3783 C C . ILE A 1 484 ? -2.167 -4.773 3.292 1.00 93.19 484 ILE A C 1
ATOM 3785 O O . ILE A 1 484 ? -2.817 -4.852 4.333 1.00 93.19 484 ILE A O 1
ATOM 3789 N N . VAL A 1 485 ? -2.651 -4.199 2.186 1.00 93.94 485 VAL A N 1
ATOM 3790 C CA . VAL A 1 485 ? -4.004 -3.628 2.077 1.00 93.94 485 VAL A CA 1
ATOM 3791 C C . VAL A 1 485 ? -4.971 -4.688 1.540 1.00 93.94 485 VAL A C 1
ATOM 3793 O O . VAL A 1 485 ? -4.707 -5.315 0.506 1.00 93.94 485 VAL A O 1
ATOM 3796 N N . ILE A 1 486 ? -6.082 -4.908 2.242 1.00 94.81 486 ILE A N 1
ATOM 3797 C CA . ILE A 1 486 ? -7.081 -5.949 1.953 1.00 94.81 486 ILE A CA 1
ATOM 3798 C C . ILE A 1 486 ? -8.477 -5.303 1.984 1.00 94.81 486 ILE A C 1
ATOM 3800 O O . ILE A 1 486 ? -8.754 -4.600 2.955 1.00 94.81 486 ILE A O 1
ATOM 3804 N N . PRO A 1 487 ? -9.372 -5.535 1.001 1.00 93.56 487 PRO A N 1
ATOM 3805 C CA . PRO A 1 487 ? -10.719 -4.960 1.033 1.00 93.56 487 PRO A CA 1
ATOM 3806 C C . PRO A 1 487 ? -11.462 -5.327 2.324 1.00 93.56 487 PRO A C 1
ATOM 3808 O O . PRO A 1 487 ? -11.329 -6.449 2.819 1.00 93.56 487 PRO A O 1
ATOM 3811 N N . TYR A 1 488 ? -12.240 -4.394 2.869 1.00 93.19 488 TYR A N 1
ATOM 3812 C CA . TYR A 1 488 ? -13.034 -4.633 4.072 1.00 93.19 488 TYR A CA 1
ATOM 3813 C C . TYR A 1 488 ? -14.299 -5.444 3.768 1.00 93.19 488 TYR A C 1
ATOM 3815 O O . TYR A 1 488 ? -15.025 -5.143 2.821 1.00 93.19 488 TYR A O 1
ATOM 3823 N N . PHE A 1 489 ? -14.611 -6.431 4.612 1.00 89.06 489 PHE A N 1
ATOM 3824 C CA . PHE A 1 489 ? -15.836 -7.225 4.511 1.00 89.06 489 PHE A CA 1
ATOM 3825 C C . PHE A 1 489 ? -16.532 -7.271 5.866 1.00 89.06 489 PHE A C 1
ATOM 3827 O O . PHE A 1 489 ? -15.936 -7.700 6.851 1.00 89.06 489 PHE A O 1
ATOM 3834 N N . ARG A 1 490 ? -17.820 -6.904 5.892 1.00 83.88 490 ARG A N 1
ATOM 3835 C CA . ARG A 1 490 ? -18.644 -6.905 7.111 1.00 83.88 490 ARG A CA 1
ATOM 3836 C C . ARG A 1 490 ? -18.566 -8.240 7.865 1.00 83.88 490 ARG A C 1
ATOM 3838 O O . ARG A 1 490 ? -18.373 -8.241 9.062 1.00 83.88 490 ARG A O 1
ATOM 3845 N N . ASN A 1 491 ? -18.611 -9.388 7.201 1.00 79.56 491 ASN A N 1
ATOM 3846 C CA . ASN A 1 491 ? -18.649 -10.692 7.874 1.00 79.56 491 ASN A CA 1
ATOM 3847 C C . ASN A 1 491 ? -17.288 -11.414 8.009 1.00 79.56 491 ASN A C 1
ATOM 3849 O O . ASN A 1 491 ? -17.283 -12.629 8.211 1.00 79.56 491 ASN A O 1
ATOM 3853 N N . ALA A 1 492 ? -16.143 -10.736 7.869 1.00 89.50 492 ALA A N 1
ATOM 3854 C CA . ALA A 1 492 ? -14.833 -11.386 7.997 1.00 89.50 492 ALA A CA 1
ATOM 3855 C C . ALA A 1 492 ? -14.453 -11.671 9.461 1.00 89.50 492 ALA A C 1
ATOM 3857 O O . ALA A 1 492 ? -14.487 -10.774 10.294 1.00 89.50 492 ALA A O 1
ATOM 3858 N N . LYS A 1 493 ? -14.028 -12.908 9.754 1.00 87.06 493 LYS A N 1
ATOM 3859 C CA . LYS A 1 493 ? -13.537 -13.331 11.077 1.00 87.06 493 LYS A CA 1
ATOM 3860 C C . LYS A 1 493 ? -12.023 -13.505 11.122 1.00 87.06 493 LYS A C 1
ATOM 3862 O O . LYS A 1 493 ? -11.393 -13.143 12.105 1.00 87.06 493 LYS A O 1
ATOM 3867 N N . THR A 1 494 ? -11.413 -14.094 10.093 1.00 94.12 494 THR A N 1
ATOM 3868 C CA . THR A 1 494 ? -10.011 -14.538 10.189 1.00 94.12 494 THR A CA 1
ATOM 3869 C C . THR A 1 494 ? -9.259 -14.338 8.885 1.00 94.12 494 THR A C 1
ATOM 3871 O O . THR A 1 494 ? -9.731 -14.731 7.820 1.00 94.12 494 THR A O 1
ATOM 3874 N N . LEU A 1 495 ? -8.049 -13.790 8.974 1.00 97.75 495 LEU A N 1
ATOM 3875 C CA . LEU A 1 495 ? -7.065 -13.817 7.897 1.00 97.75 495 LEU A CA 1
ATOM 3876 C C . LEU A 1 495 ? -6.084 -14.971 8.143 1.00 97.75 495 LEU A C 1
ATOM 3878 O O . LEU A 1 495 ? -5.301 -14.944 9.093 1.00 97.75 495 LEU A O 1
ATOM 3882 N N . GLU A 1 496 ? -6.123 -15.987 7.284 1.00 97.88 496 GLU A N 1
ATOM 3883 C CA . GLU A 1 496 ? -5.103 -17.038 7.235 1.00 97.88 496 GLU A CA 1
ATOM 3884 C C . GLU A 1 496 ? -4.003 -16.662 6.240 1.00 97.88 496 GLU A C 1
ATOM 3886 O O . GLU A 1 496 ? -4.296 -16.256 5.113 1.00 97.88 496 GLU A O 1
ATOM 3891 N N . ILE A 1 497 ? -2.739 -16.857 6.625 1.00 97.44 497 ILE A N 1
ATOM 3892 C CA . ILE A 1 497 ? -1.582 -16.740 5.726 1.00 97.44 497 ILE A CA 1
ATOM 3893 C C . ILE A 1 497 ? -0.906 -18.104 5.600 1.00 97.44 497 ILE A C 1
ATOM 3895 O O . ILE A 1 497 ? -0.689 -18.797 6.599 1.00 97.44 497 ILE A O 1
ATOM 3899 N N . TYR A 1 498 ? -0.552 -18.477 4.372 1.00 95.56 498 TYR A N 1
ATOM 3900 C CA . TYR A 1 498 ? 0.022 -19.769 4.021 1.00 95.56 498 TYR A CA 1
ATOM 3901 C C . TYR A 1 498 ? 1.405 -19.624 3.380 1.00 95.56 498 TYR A C 1
ATOM 3903 O O . TYR A 1 498 ? 1.586 -18.844 2.446 1.00 95.56 498 TYR A O 1
ATOM 3911 N N . GLU A 1 499 ? 2.351 -20.471 3.790 1.00 93.38 499 GLU A N 1
ATOM 3912 C CA . GLU A 1 499 ? 3.560 -20.762 3.013 1.00 93.38 499 GLU A CA 1
ATOM 3913 C C . GLU A 1 499 ? 3.439 -22.181 2.438 1.00 93.38 499 GLU A C 1
ATOM 3915 O O . GLU A 1 499 ? 3.196 -23.131 3.182 1.00 93.38 499 GLU A O 1
ATOM 3920 N N . LYS A 1 500 ? 3.602 -22.357 1.117 1.00 87.88 500 LYS A N 1
ATOM 3921 C CA . LYS A 1 500 ? 3.633 -23.685 0.455 1.00 87.88 500 LYS A CA 1
ATOM 3922 C C . LYS A 1 500 ? 2.454 -24.598 0.866 1.00 87.88 500 LYS A C 1
ATOM 3924 O O . LYS A 1 500 ? 2.640 -25.777 1.171 1.00 87.88 500 LYS A O 1
ATOM 3929 N N . ASN A 1 501 ? 1.240 -24.038 0.882 1.00 87.44 501 ASN A N 1
ATOM 3930 C CA . ASN A 1 501 ? -0.019 -24.675 1.308 1.00 87.44 501 ASN A CA 1
ATOM 3931 C C . ASN A 1 501 ? -0.089 -25.106 2.792 1.00 87.44 501 ASN A C 1
ATOM 3933 O O . ASN A 1 501 ? -0.898 -25.964 3.143 1.00 87.44 501 ASN A O 1
ATOM 3937 N N . ARG A 1 502 ? 0.731 -24.525 3.676 1.00 93.12 502 ARG A N 1
ATOM 3938 C CA . ARG A 1 502 ? 0.639 -24.690 5.136 1.00 93.12 502 ARG A CA 1
ATOM 3939 C C . ARG A 1 502 ? 0.288 -23.359 5.781 1.00 93.12 502 ARG A C 1
ATOM 3941 O O . ARG A 1 502 ? 0.995 -22.386 5.540 1.00 93.12 502 ARG A O 1
ATOM 3948 N N . THR A 1 503 ? -0.748 -23.317 6.615 1.00 95.44 503 THR A N 1
ATOM 3949 C CA . THR A 1 503 ? -1.068 -22.126 7.416 1.00 95.44 503 THR A CA 1
ATOM 3950 C C . THR A 1 503 ? 0.091 -21.841 8.371 1.00 95.44 503 THR A C 1
ATOM 3952 O O . THR A 1 503 ? 0.470 -22.711 9.154 1.00 95.44 503 THR A O 1
ATOM 3955 N N . ILE A 1 504 ? 0.666 -20.643 8.278 1.00 96.06 504 ILE A N 1
ATOM 3956 C CA . ILE A 1 504 ? 1.765 -20.168 9.136 1.00 96.06 504 ILE A CA 1
ATOM 3957 C C . ILE A 1 504 ? 1.308 -19.094 10.125 1.00 96.06 504 ILE A C 1
ATOM 3959 O O . ILE A 1 504 ? 1.931 -18.926 11.167 1.00 96.06 504 ILE A O 1
ATOM 3963 N N . LEU A 1 505 ? 0.219 -18.389 9.808 1.00 96.12 505 LEU A N 1
ATOM 3964 C CA . LEU A 1 505 ? -0.321 -17.299 10.610 1.00 96.12 505 LEU A CA 1
ATOM 3965 C C . LEU A 1 505 ? -1.851 -17.324 10.539 1.00 96.12 505 LEU A C 1
ATOM 3967 O O . LEU A 1 505 ? -2.426 -17.611 9.485 1.00 96.12 505 LEU A O 1
ATOM 3971 N N . ARG A 1 506 ? -2.491 -17.000 11.660 1.00 95.88 506 ARG A N 1
ATOM 3972 C CA . ARG A 1 506 ? -3.921 -16.702 11.769 1.00 95.88 506 ARG A CA 1
ATOM 3973 C C . ARG A 1 506 ? -4.047 -15.388 12.521 1.00 95.88 506 ARG A C 1
ATOM 3975 O O . ARG A 1 506 ? -3.477 -15.267 13.600 1.00 95.88 506 ARG A O 1
ATOM 3982 N N . ILE A 1 507 ? -4.757 -14.432 11.940 1.00 95.19 507 ILE A N 1
ATOM 3983 C CA . ILE A 1 507 ? -5.037 -13.129 12.545 1.00 95.19 507 ILE A CA 1
ATOM 3984 C C . ILE A 1 507 ? -6.550 -13.040 12.710 1.00 95.19 507 ILE A C 1
ATOM 3986 O O . ILE A 1 507 ? -7.280 -13.228 11.733 1.00 95.19 507 ILE A O 1
ATOM 3990 N N . ASP A 1 508 ? -7.009 -12.790 13.934 1.00 90.00 508 ASP A N 1
ATOM 3991 C CA . ASP A 1 508 ? -8.419 -12.511 14.194 1.00 90.00 508 ASP A CA 1
ATOM 3992 C C . ASP A 1 508 ? -8.746 -11.074 13.766 1.00 90.00 508 ASP A C 1
ATOM 3994 O O . ASP A 1 508 ? -7.998 -10.135 14.043 1.00 90.00 508 ASP A O 1
ATOM 3998 N N . LEU A 1 509 ? -9.847 -10.932 13.036 1.00 91.50 509 LEU A N 1
ATOM 3999 C CA . LEU A 1 509 ? -10.402 -9.680 12.528 1.00 91.50 509 LEU A CA 1
ATOM 4000 C C . LEU A 1 509 ? -11.878 -9.522 12.932 1.00 91.50 509 LEU A C 1
ATOM 4002 O O . LEU A 1 509 ? -12.517 -8.557 12.518 1.00 91.50 509 LEU A O 1
ATOM 4006 N N . GLY A 1 510 ? -12.422 -10.446 13.734 1.00 84.31 510 GLY A N 1
ATOM 4007 C CA . GLY A 1 510 ? -13.825 -10.490 14.135 1.00 84.31 510 GLY A CA 1
ATOM 4008 C C . GLY A 1 510 ? -14.285 -9.240 14.885 1.00 84.31 510 GLY A C 1
ATOM 4009 O O . GLY A 1 510 ? -15.385 -8.771 14.634 1.00 84.31 510 GLY A O 1
ATOM 4010 N N . TYR A 1 511 ? -13.423 -8.626 15.700 1.00 80.31 511 TYR A N 1
ATOM 4011 C CA . TYR A 1 511 ? -13.709 -7.356 16.390 1.00 80.31 511 TYR A CA 1
ATOM 4012 C C . TYR A 1 511 ? -13.727 -6.121 15.460 1.00 80.31 511 TYR A C 1
ATOM 4014 O O . TYR A 1 511 ? -14.108 -5.029 15.872 1.00 80.31 511 TYR A O 1
ATOM 4022 N N . PHE A 1 512 ? -13.320 -6.276 14.194 1.00 85.94 512 PHE A N 1
ATOM 4023 C CA . PHE A 1 512 ? -13.536 -5.289 13.129 1.00 85.94 512 PHE A CA 1
ATOM 4024 C C . PHE A 1 512 ? -14.703 -5.659 12.205 1.00 85.94 512 PHE A C 1
ATOM 4026 O O . PHE A 1 512 ? -14.972 -4.918 11.256 1.00 85.94 512 PHE A O 1
ATOM 4033 N N . ALA A 1 513 ? -15.352 -6.808 12.401 1.00 78.88 513 ALA A N 1
ATOM 4034 C CA . ALA A 1 513 ? -16.467 -7.251 11.573 1.00 78.88 513 ALA A CA 1
ATOM 4035 C C . ALA A 1 513 ? -17.706 -6.364 11.788 1.00 78.88 513 ALA A C 1
ATOM 4037 O O . ALA A 1 513 ? -17.617 -5.307 12.408 1.00 78.88 513 ALA A O 1
ATOM 4038 N N . LYS A 1 514 ? -18.836 -6.792 11.214 1.00 72.19 514 LYS A N 1
ATOM 4039 C CA . LYS A 1 514 ? -20.204 -6.276 11.287 1.00 72.19 514 LYS A CA 1
ATOM 4040 C C . LYS A 1 514 ? -21.208 -7.461 11.115 1.00 72.19 514 LYS A C 1
ATOM 4042 O O . LYS A 1 514 ? -21.452 -7.855 9.975 1.00 72.19 514 LYS A O 1
ATOM 4047 N N . VAL A 1 515 ? -21.685 -8.070 12.224 1.00 66.88 515 VAL A N 1
ATOM 4048 C CA . VAL A 1 515 ? -22.759 -9.104 12.446 1.00 66.88 515 VAL A CA 1
ATOM 4049 C C . VAL A 1 515 ? -23.392 -8.879 13.850 1.00 66.88 515 VAL A C 1
ATOM 4051 O O . VAL A 1 515 ? -22.682 -8.293 14.657 1.00 66.88 515 VAL A O 1
ATOM 4054 N N . CYS A 1 516 ? -24.631 -9.245 14.270 1.00 58.16 516 CYS A N 1
ATOM 4055 C CA . CYS A 1 516 ? -25.697 -10.164 13.799 1.00 58.16 516 CYS A CA 1
ATOM 4056 C C . CYS A 1 516 ? -27.006 -9.576 13.179 1.00 58.16 516 CYS A C 1
ATOM 4058 O O . CYS A 1 516 ? -27.463 -10.165 12.206 1.00 58.16 516 CYS A O 1
ATOM 4060 N N . GLY A 1 517 ? -27.581 -8.449 13.656 1.00 42.53 517 GLY A N 1
ATOM 4061 C CA . GLY A 1 517 ? -28.703 -7.678 13.046 1.00 42.53 517 GLY A CA 1
ATOM 4062 C C . GLY A 1 517 ? -28.709 -6.092 13.144 1.00 42.53 517 GLY A C 1
ATOM 4063 O O . GLY A 1 517 ? -28.161 -5.575 14.087 1.00 42.53 517 GLY A O 1
ATOM 4064 N N . ASP A 1 518 ? -29.260 -5.109 12.406 1.00 53.00 518 ASP A N 1
ATOM 4065 C CA . ASP A 1 518 ? -29.869 -4.744 11.101 1.00 53.00 518 ASP A CA 1
ATOM 4066 C C . ASP A 1 518 ? -30.663 -5.783 10.317 1.00 53.00 518 ASP A C 1
ATOM 4068 O O . ASP A 1 518 ? -31.128 -5.544 9.203 1.00 53.00 518 ASP A O 1
ATOM 4072 N N . ASN A 1 519 ? -30.865 -6.952 10.897 1.00 54.34 519 ASN A N 1
ATOM 4073 C CA . ASN A 1 519 ? -30.596 -8.213 10.218 1.00 54.34 519 ASN A CA 1
ATOM 4074 C C . ASN A 1 519 ? -29.094 -8.415 9.795 1.00 54.34 519 ASN A C 1
ATOM 4076 O O . ASN A 1 519 ? -28.781 -9.559 9.472 1.00 54.34 519 ASN A O 1
ATOM 4080 N N . ILE A 1 520 ? -28.161 -7.417 9.932 1.00 47.84 520 ILE A N 1
ATOM 4081 C CA . ILE A 1 520 ? -26.707 -7.564 10.311 1.00 47.84 520 ILE A CA 1
ATOM 4082 C C . ILE A 1 520 ? -26.102 -6.449 11.280 1.00 47.84 520 ILE A C 1
ATOM 4084 O O . ILE A 1 520 ? -25.848 -5.344 10.813 1.00 47.84 520 ILE A O 1
ATOM 4088 N N . CYS A 1 521 ? -25.762 -6.742 12.568 1.00 49.59 521 CYS A N 1
ATOM 4089 C CA . CYS A 1 521 ? -25.265 -5.836 13.672 1.00 49.59 521 CYS A CA 1
ATOM 4090 C C . CYS A 1 521 ? -23.764 -5.514 13.465 1.00 49.59 521 CYS A C 1
ATOM 4092 O O . CYS A 1 521 ? -23.207 -5.809 12.406 1.00 49.59 521 CYS A O 1
ATOM 4094 N N . GLU A 1 522 ? -23.078 -4.949 14.468 1.00 49.31 522 GLU A N 1
ATOM 4095 C CA . GLU A 1 522 ? -21.679 -4.514 14.431 1.00 49.31 522 GLU A CA 1
ATOM 4096 C C . GLU A 1 522 ? -20.849 -4.852 15.721 1.00 49.31 522 GLU A C 1
ATOM 4098 O O . GLU A 1 522 ? -20.954 -4.133 16.688 1.00 49.31 522 GLU A O 1
ATOM 4103 N N . PRO A 1 523 ? -19.990 -5.900 15.788 1.00 40.06 523 PRO A N 1
ATOM 4104 C CA . PRO A 1 523 ? -19.569 -6.632 16.995 1.00 40.06 523 PRO A CA 1
ATOM 4105 C C . PRO A 1 523 ? -18.377 -6.032 17.803 1.00 40.06 523 PRO A C 1
ATOM 4107 O O . PRO A 1 523 ? -17.238 -6.418 17.538 1.00 40.06 523 PRO A O 1
ATOM 4110 N N . HIS A 1 524 ? -18.416 -5.174 18.834 1.00 50.16 524 HIS A N 1
ATOM 4111 C CA . HIS A 1 524 ? -19.332 -4.271 19.582 1.00 50.16 524 HIS A CA 1
ATOM 4112 C C . HIS A 1 524 ? -20.856 -4.440 19.655 1.00 50.16 524 HIS A C 1
ATOM 4114 O O . HIS A 1 524 ? -21.546 -3.535 20.110 1.00 50.16 524 HIS A O 1
ATOM 4120 N N . GLU A 1 525 ? -21.396 -5.572 19.237 1.00 61.25 525 GLU A N 1
ATOM 4121 C CA . GLU A 1 525 ? -22.818 -5.868 19.139 1.00 61.25 525 GLU A CA 1
ATOM 4122 C C . GLU A 1 525 ? -22.985 -7.396 19.216 1.00 61.25 525 GLU A C 1
ATOM 4124 O O . GLU A 1 525 ? -22.442 -8.178 18.435 1.00 61.25 525 GLU A O 1
ATOM 4129 N N . ASN A 1 526 ? -23.700 -7.771 20.264 1.00 65.94 526 ASN A N 1
ATOM 4130 C CA . ASN A 1 526 ? -23.974 -9.076 20.863 1.00 65.94 526 ASN A CA 1
ATOM 4131 C C . ASN A 1 526 ? -25.312 -8.887 21.619 1.00 65.94 526 ASN A C 1
ATOM 4133 O O . ASN A 1 526 ? -25.872 -7.790 21.568 1.00 65.94 526 ASN A O 1
ATOM 4137 N N . TRP A 1 527 ? -25.865 -9.857 22.347 1.00 70.38 527 TRP A N 1
ATOM 4138 C CA . TRP A 1 527 ? -27.142 -9.642 23.050 1.00 70.38 527 TRP A CA 1
ATOM 4139 C C . TRP A 1 527 ? -27.094 -8.494 24.080 1.00 70.38 527 TRP A C 1
ATOM 4141 O O . TRP A 1 527 ? -28.117 -7.856 24.327 1.00 70.38 527 TRP A O 1
ATOM 4151 N N . PHE A 1 528 ? -25.936 -8.161 24.661 1.00 67.75 528 PHE A N 1
ATOM 4152 C CA . PHE A 1 528 ? -25.837 -7.030 25.591 1.00 67.75 528 PHE A CA 1
ATOM 4153 C C . PHE A 1 528 ? -25.814 -5.664 24.888 1.00 67.75 528 PHE A C 1
ATOM 4155 O O . PHE A 1 528 ? -26.425 -4.719 25.390 1.00 67.75 528 PHE A O 1
ATOM 4162 N N . GLU A 1 529 ? -25.145 -5.548 23.740 1.00 63.78 529 GLU A N 1
ATOM 4163 C CA . GLU A 1 529 ? -25.005 -4.285 22.994 1.00 63.78 529 GLU A CA 1
ATOM 4164 C C . GLU A 1 529 ? -26.079 -4.085 21.895 1.00 63.78 529 GLU A C 1
ATOM 4166 O O . GLU A 1 529 ? -26.526 -2.962 21.669 1.00 63.78 529 GLU A O 1
ATOM 4171 N N . CYS A 1 530 ? -26.575 -5.164 21.276 1.00 69.75 530 CYS A N 1
ATOM 4172 C CA . CYS A 1 530 ? -27.550 -5.193 20.170 1.00 69.75 530 CYS A CA 1
ATOM 4173 C C . CYS A 1 530 ? -28.667 -6.256 20.373 1.00 69.75 530 CYS A C 1
ATOM 4175 O O . CYS A 1 530 ? -28.942 -7.061 19.477 1.00 69.75 530 CYS A O 1
ATOM 4177 N N . PRO A 1 531 ? -29.394 -6.268 21.512 1.00 76.81 531 PRO A N 1
ATOM 4178 C CA . PRO A 1 531 ? -30.431 -7.274 21.807 1.00 76.81 531 PRO A CA 1
ATOM 4179 C C . PRO A 1 531 ? -31.601 -7.307 20.812 1.00 76.81 531 PRO A C 1
ATOM 4181 O O . PRO A 1 531 ? -32.377 -8.260 20.783 1.00 76.81 531 PRO A O 1
ATOM 4184 N N . ALA A 1 532 ? -31.777 -6.254 20.011 1.00 77.00 532 ALA A N 1
ATOM 4185 C CA . ALA A 1 532 ? -32.829 -6.193 19.001 1.00 77.00 532 ALA A CA 1
ATOM 4186 C C . ALA A 1 532 ? -32.660 -7.248 17.892 1.00 77.00 532 ALA A C 1
ATOM 4188 O O . ALA A 1 532 ? -33.630 -7.546 17.196 1.00 77.00 532 ALA A O 1
ATOM 4189 N N . ASP A 1 533 ? -31.436 -7.751 17.705 1.00 69.19 533 ASP A N 1
ATOM 4190 C CA . ASP A 1 533 ? -31.007 -8.270 16.408 1.00 69.19 533 ASP A CA 1
ATOM 4191 C C . ASP A 1 533 ? -29.772 -9.223 16.497 1.00 69.19 533 ASP A C 1
ATOM 4193 O O . ASP A 1 533 ? -29.563 -10.047 15.607 1.00 69.19 533 ASP A O 1
ATOM 4197 N N . CYS A 1 534 ? -29.028 -9.234 17.616 1.00 73.94 534 CYS A N 1
ATOM 4198 C CA . CYS A 1 534 ? -28.334 -10.418 18.157 1.00 73.94 534 CYS A CA 1
ATOM 4199 C C . CYS A 1 534 ? -29.217 -11.042 19.264 1.00 73.94 534 CYS A C 1
ATOM 4201 O O . CYS A 1 534 ? -29.065 -10.686 20.431 1.00 73.94 534 CYS A O 1
ATOM 4203 N N . PRO A 1 535 ? -30.210 -11.898 18.946 1.00 78.50 535 PRO A N 1
ATOM 4204 C CA . PRO A 1 535 ? -31.140 -12.427 19.944 1.00 78.50 535 PRO A CA 1
ATOM 4205 C C . PRO A 1 535 ? -30.510 -13.541 20.795 1.00 78.50 535 PRO A C 1
ATOM 4207 O O . PRO A 1 535 ? -30.014 -14.512 20.238 1.00 78.50 535 PRO A O 1
ATOM 4210 N N . LEU A 1 536 ? -30.687 -13.477 22.122 1.00 77.62 536 LEU A N 1
ATOM 4211 C CA . LEU A 1 536 ? -30.188 -14.403 23.169 1.00 77.62 536 LEU A CA 1
ATOM 4212 C C . LEU A 1 536 ? -30.273 -15.923 22.877 1.00 77.62 536 LEU A C 1
ATOM 4214 O O . LEU A 1 536 ? -29.559 -16.721 23.471 1.00 77.62 536 LEU A O 1
ATOM 4218 N N . ALA A 1 537 ? -31.168 -16.348 21.983 1.00 70.25 537 ALA A N 1
ATOM 4219 C CA . ALA A 1 537 ? -31.336 -17.745 21.569 1.00 70.25 537 ALA A CA 1
ATOM 4220 C C . ALA A 1 537 ? -30.484 -18.147 20.339 1.00 70.25 537 ALA A C 1
ATOM 4222 O O . ALA A 1 537 ? -30.700 -19.221 19.769 1.00 70.25 537 ALA A O 1
ATOM 4223 N N . ALA A 1 538 ? -29.577 -17.283 19.877 1.00 64.19 538 ALA A N 1
ATOM 4224 C CA . ALA A 1 538 ? -28.722 -17.470 18.706 1.00 64.19 538 ALA A CA 1
ATOM 4225 C C . ALA A 1 538 ? -27.267 -17.066 19.026 1.00 64.19 538 ALA A C 1
ATOM 4227 O O . ALA A 1 538 ? -27.076 -16.186 19.856 1.00 64.19 538 ALA A O 1
ATOM 4228 N N . PRO A 1 539 ? -26.246 -17.681 18.391 1.00 56.75 539 PRO A N 1
ATOM 4229 C CA . PRO A 1 539 ? -24.854 -17.385 18.722 1.00 56.75 539 PRO A CA 1
ATOM 4230 C C . PRO A 1 539 ? -24.439 -15.970 18.313 1.00 56.75 539 PRO A C 1
ATOM 4232 O O . PRO A 1 539 ? -24.605 -15.587 17.150 1.00 56.75 539 PRO A O 1
ATOM 4235 N N . ASP A 1 540 ? -23.835 -15.243 19.248 1.00 61.62 540 ASP A N 1
ATOM 4236 C CA . ASP A 1 540 ? -23.283 -13.898 19.059 1.00 61.62 540 ASP A CA 1
ATOM 4237 C C . ASP A 1 540 ? -21.834 -13.750 19.575 1.00 61.62 540 ASP A C 1
ATOM 4239 O O . ASP A 1 540 ? -21.200 -12.714 19.362 1.00 61.62 540 ASP A O 1
ATOM 4243 N N . ASN A 1 541 ? -21.243 -14.845 20.072 1.00 60.56 541 ASN A N 1
ATOM 4244 C CA . ASN A 1 541 ? -19.919 -14.985 20.693 1.00 60.56 541 ASN A CA 1
ATOM 4245 C C . ASN A 1 541 ? -19.810 -14.465 22.150 1.00 60.56 541 ASN A C 1
ATOM 4247 O O . ASN A 1 541 ? -18.703 -14.500 22.694 1.00 60.56 541 ASN A O 1
ATOM 4251 N N . ILE A 1 542 ? -20.899 -14.045 22.808 1.00 63.72 542 ILE A N 1
ATOM 4252 C CA . ILE A 1 542 ? -20.928 -13.672 24.235 1.00 63.72 542 ILE A CA 1
ATOM 4253 C C . ILE A 1 542 ? -21.767 -14.670 25.053 1.00 63.72 542 ILE A C 1
ATOM 4255 O O . ILE A 1 542 ? -22.640 -15.337 24.522 1.00 63.72 542 ILE A O 1
ATOM 4259 N N . CYS A 1 543 ? -21.484 -14.805 26.356 1.00 70.31 543 CYS A N 1
ATOM 4260 C CA . CYS A 1 543 ? -22.254 -15.668 27.265 1.00 70.31 543 CYS A CA 1
ATOM 4261 C C . CYS A 1 543 ? -23.101 -14.814 28.213 1.00 70.31 543 CYS A C 1
ATOM 4263 O O . CYS A 1 543 ? -22.617 -14.320 29.240 1.00 70.31 543 CYS A O 1
ATOM 4265 N N . ALA A 1 544 ? -24.376 -14.654 27.889 1.00 72.69 544 ALA A N 1
ATOM 4266 C CA . ALA A 1 544 ? -25.356 -13.951 28.693 1.00 72.69 544 ALA A CA 1
ATOM 4267 C C . ALA A 1 544 ? -25.889 -14.852 29.821 1.00 72.69 544 ALA A C 1
ATOM 4269 O O . ALA A 1 544 ? -27.001 -15.366 29.772 1.00 72.69 544 ALA A O 1
ATOM 4270 N N . TYR A 1 545 ? -25.087 -15.010 30.882 1.00 75.25 545 TYR A N 1
ATOM 4271 C CA . TYR A 1 545 ? -25.422 -15.798 32.079 1.00 75.25 545 TYR A CA 1
ATOM 4272 C C . TYR A 1 545 ? -26.637 -15.216 32.841 1.00 75.25 545 TYR A C 1
ATOM 4274 O O . TYR A 1 545 ? -26.502 -14.467 33.814 1.00 75.25 545 TYR A O 1
ATOM 4282 N N . LEU A 1 546 ? -27.839 -15.562 32.384 1.00 77.88 546 LEU A N 1
ATOM 4283 C CA . LEU A 1 546 ? -29.132 -15.114 32.902 1.00 77.88 546 LEU A CA 1
ATOM 4284 C C . LEU A 1 546 ? -29.945 -16.307 33.436 1.00 77.88 546 LEU A C 1
ATOM 4286 O O . LEU A 1 546 ? -29.486 -17.444 33.440 1.00 77.88 546 LEU A O 1
ATOM 4290 N N . LYS A 1 547 ? -31.144 -16.054 33.971 1.00 78.56 547 LYS A N 1
ATOM 4291 C CA . LYS A 1 547 ? -32.143 -17.111 34.200 1.00 78.56 547 LYS A CA 1
ATOM 4292 C C . LYS A 1 547 ? -33.527 -16.586 33.836 1.00 78.56 547 LYS A C 1
ATOM 4294 O O . LYS A 1 547 ? -34.242 -16.051 34.688 1.00 78.56 547 LYS A O 1
ATOM 4299 N N . ASP A 1 548 ? -33.863 -16.691 32.558 1.00 80.94 548 ASP A N 1
ATOM 4300 C CA . ASP A 1 548 ? -35.073 -16.141 31.939 1.00 80.94 548 ASP A CA 1
ATOM 4301 C C . ASP A 1 548 ? -35.836 -17.146 31.052 1.00 80.94 548 ASP A C 1
ATOM 4303 O O . ASP A 1 548 ? -36.894 -16.810 30.510 1.00 80.94 548 ASP A O 1
ATOM 4307 N N . ASN A 1 549 ? -35.420 -18.417 31.061 1.00 81.38 549 ASN A N 1
ATOM 4308 C CA . ASN A 1 549 ? -35.908 -19.554 30.271 1.00 81.38 549 ASN A CA 1
ATOM 4309 C C . ASN A 1 549 ? -35.457 -19.567 28.794 1.00 81.38 549 ASN A C 1
ATOM 4311 O O . ASN A 1 549 ? -36.001 -20.355 28.011 1.00 81.38 549 ASN A O 1
ATOM 4315 N N . VAL A 1 550 ? -34.474 -18.750 28.405 1.00 82.81 550 VAL A N 1
ATOM 4316 C CA . VAL A 1 550 ? -33.718 -18.906 27.152 1.00 82.81 550 VAL A CA 1
ATOM 4317 C C . VAL A 1 550 ? -32.382 -19.585 27.460 1.00 82.81 550 VAL A C 1
ATOM 4319 O O . VAL A 1 550 ? -31.764 -19.297 28.471 1.00 82.81 550 VAL A O 1
ATOM 4322 N N . CYS A 1 551 ? -31.966 -20.516 26.601 1.00 80.56 551 CYS A N 1
ATOM 4323 C CA . CYS A 1 551 ? -30.672 -21.190 26.695 1.00 80.56 551 CYS A CA 1
ATOM 4324 C C . CYS A 1 551 ? -29.697 -20.528 25.716 1.00 80.56 551 CYS A C 1
ATOM 4326 O O . CYS A 1 551 ? -29.884 -20.653 24.501 1.00 80.56 551 CYS A O 1
ATOM 4328 N N . ASP A 1 552 ? -28.683 -19.847 26.247 1.00 78.81 552 ASP A N 1
ATOM 4329 C CA . ASP A 1 552 ? -27.590 -19.244 25.486 1.00 78.81 552 ASP A CA 1
ATOM 4330 C C . ASP A 1 552 ? -26.754 -20.332 24.760 1.00 78.81 552 ASP A C 1
ATOM 4332 O O . ASP A 1 552 ? -26.203 -21.243 25.399 1.00 78.81 552 ASP A O 1
ATOM 4336 N N . PRO A 1 553 ? -26.646 -20.282 23.417 1.00 72.06 553 PRO A N 1
ATOM 4337 C CA . PRO A 1 553 ? -25.956 -21.307 22.639 1.00 72.06 553 PRO A CA 1
ATOM 4338 C C . PRO A 1 553 ? -24.422 -21.190 22.644 1.00 72.06 553 PRO A C 1
ATOM 4340 O O . PRO A 1 553 ? -23.764 -22.160 22.257 1.00 72.06 553 PRO A O 1
ATOM 4343 N N . ASP A 1 554 ? -23.848 -20.067 23.082 1.00 70.69 554 ASP A N 1
ATOM 4344 C CA . ASP A 1 554 ? -22.401 -19.874 23.232 1.00 70.69 554 ASP A CA 1
ATOM 4345 C C . ASP A 1 554 ? -21.887 -20.379 24.599 1.00 70.69 554 ASP A C 1
ATOM 4347 O O . ASP A 1 554 ? -20.693 -20.668 24.747 1.00 70.69 554 ASP A O 1
ATOM 4351 N N . CYS A 1 555 ? -22.764 -20.612 25.591 1.00 75.69 555 CYS A N 1
ATOM 4352 C CA . CYS A 1 555 ? -22.374 -21.253 26.857 1.00 75.69 555 CYS A CA 1
ATOM 4353 C C . CYS A 1 555 ? -23.303 -22.363 27.421 1.00 75.69 555 CYS A C 1
ATOM 4355 O O . CYS A 1 555 ? -23.602 -22.368 28.622 1.00 75.69 555 CYS A O 1
ATOM 4357 N N . PRO A 1 556 ? -23.612 -23.428 26.647 1.00 68.81 556 PRO A N 1
ATOM 4358 C CA . PRO A 1 556 ? -24.585 -24.475 27.003 1.00 68.81 556 PRO A CA 1
ATOM 4359 C C . PRO A 1 556 ? -24.222 -25.387 28.194 1.00 68.81 556 PRO A C 1
ATOM 4361 O O . PRO A 1 556 ? -25.056 -26.169 28.650 1.00 68.81 556 PRO A O 1
ATOM 4364 N N . GLU A 1 557 ? -22.992 -25.314 28.720 1.00 73.06 557 GLU A N 1
ATOM 4365 C CA . GLU A 1 557 ? -22.584 -25.988 29.970 1.00 73.06 557 GLU A CA 1
ATOM 4366 C C . GLU A 1 557 ? -22.501 -25.040 31.185 1.00 73.06 557 GLU A C 1
ATOM 4368 O O . GLU A 1 557 ? -22.075 -25.458 32.265 1.00 73.06 557 GLU A O 1
ATOM 4373 N N . ARG A 1 558 ? -22.876 -23.763 31.032 1.00 69.88 558 ARG A N 1
ATOM 4374 C CA . ARG A 1 558 ? -22.825 -22.746 32.099 1.00 69.88 558 ARG A CA 1
ATOM 4375 C C . ARG A 1 558 ? -24.160 -22.049 32.306 1.00 69.88 558 ARG A C 1
ATOM 4377 O O . ARG A 1 558 ? -24.523 -21.822 33.455 1.00 69.88 558 ARG A O 1
ATOM 4384 N N . ASP A 1 559 ? -24.851 -21.731 31.219 1.00 76.94 559 ASP A N 1
ATOM 4385 C CA . ASP A 1 559 ? -26.182 -21.137 31.224 1.00 76.94 559 ASP A CA 1
ATOM 4386 C C . ASP A 1 559 ? -27.150 -21.922 32.159 1.00 76.94 559 ASP A C 1
ATOM 4388 O O . ASP A 1 559 ? -27.269 -23.153 32.045 1.00 76.94 559 ASP A O 1
ATOM 4392 N N . PRO A 1 560 ? -27.807 -21.243 33.123 1.00 77.25 560 PRO A N 1
ATOM 4393 C CA . PRO A 1 560 ? -28.734 -21.846 34.085 1.00 77.25 560 PRO A CA 1
ATOM 4394 C C . PRO A 1 560 ? -29.974 -22.555 33.521 1.00 77.25 560 PRO A C 1
ATOM 4396 O O . PRO A 1 560 ? -30.549 -23.375 34.246 1.00 77.25 560 PRO A O 1
ATOM 4399 N N . ASP A 1 561 ? -30.397 -22.249 32.294 1.00 82.25 561 ASP A N 1
ATOM 4400 C CA . ASP A 1 561 ? -31.608 -22.764 31.646 1.00 82.25 561 ASP A CA 1
ATOM 4401 C C . ASP A 1 561 ? -31.299 -23.785 30.527 1.00 82.25 561 ASP A C 1
ATOM 4403 O O . ASP A 1 561 ? -32.127 -24.654 30.238 1.00 82.25 561 ASP A O 1
ATOM 4407 N N . CYS A 1 562 ? -30.076 -23.802 29.983 1.00 78.56 562 CYS A N 1
ATOM 4408 C CA . CYS A 1 562 ? -29.562 -24.886 29.138 1.00 78.56 562 CYS A CA 1
ATOM 4409 C C . CYS A 1 562 ? -29.476 -26.236 29.874 1.00 78.56 562 CYS A C 1
ATOM 4411 O O . CYS A 1 562 ? -29.539 -27.300 29.246 1.00 78.56 562 CYS A O 1
ATOM 4413 N N . MET A 1 563 ? -29.344 -26.235 31.207 1.00 65.62 563 MET A N 1
ATOM 4414 C CA . MET A 1 563 ? -29.363 -27.465 32.004 1.00 65.62 563 MET A CA 1
ATOM 4415 C C . MET A 1 563 ? -30.777 -27.806 32.505 1.00 65.62 563 MET A C 1
ATOM 4417 O O . MET A 1 563 ? -31.337 -27.057 33.304 1.00 65.62 563 MET A O 1
ATOM 4421 N N . PRO A 1 564 ? -31.342 -28.988 32.175 1.00 57.47 564 PRO A N 1
ATOM 4422 C CA . PRO A 1 564 ? -32.639 -29.392 32.714 1.00 57.47 564 PRO A CA 1
ATOM 4423 C C . PRO A 1 564 ? -32.563 -29.523 34.242 1.00 57.47 564 PRO A C 1
ATOM 4425 O O . PRO A 1 564 ? -31.710 -30.257 34.755 1.00 57.47 564 PRO A O 1
ATOM 4428 N N . GLU A 1 565 ? -33.457 -28.835 34.968 1.00 52.41 565 GLU A N 1
ATOM 4429 C CA . GLU A 1 565 ? -33.386 -28.715 36.431 1.00 52.41 565 GLU A CA 1
ATOM 4430 C C . GLU A 1 565 ? -33.261 -30.079 37.130 1.00 52.41 565 GLU A C 1
ATOM 4432 O O . GLU A 1 565 ? -34.221 -30.845 37.281 1.00 52.41 565 GLU A O 1
ATOM 4437 N N . LYS A 1 566 ? -32.059 -30.366 37.642 1.00 51.84 566 LYS A N 1
ATOM 4438 C CA . LYS A 1 566 ? -31.799 -31.523 38.504 1.00 51.84 566 LYS A CA 1
ATOM 4439 C C . LYS A 1 566 ? -32.427 -31.271 39.870 1.00 51.84 566 LYS A C 1
ATOM 4441 O O . LYS A 1 566 ? -31.761 -30.812 40.793 1.00 51.84 566 LYS A O 1
ATOM 4446 N N . SER A 1 567 ? -33.721 -31.579 39.970 1.00 48.94 567 SER A N 1
ATOM 4447 C CA . SER A 1 567 ? -34.571 -31.366 41.144 1.00 48.94 567 SER A CA 1
ATOM 4448 C C . SER A 1 567 ? -33.881 -31.759 42.457 1.00 48.94 567 SER A C 1
ATOM 4450 O O . SER A 1 567 ? -33.846 -32.929 42.853 1.00 48.94 567 SER A O 1
ATOM 4452 N N . LEU A 1 568 ? -33.366 -30.752 43.169 1.00 46.97 568 LEU A N 1
ATOM 4453 C CA . LEU A 1 568 ? -32.674 -30.911 44.452 1.00 46.97 568 LEU A CA 1
ATOM 4454 C C . LEU A 1 568 ? -33.583 -31.583 45.499 1.00 46.97 568 LEU A C 1
ATOM 4456 O O . LEU A 1 568 ? -33.127 -32.361 46.338 1.00 46.97 568 LEU A O 1
ATOM 4460 N N . ILE A 1 569 ? -34.893 -31.347 45.376 1.00 52.75 569 ILE A N 1
ATOM 4461 C CA . ILE A 1 569 ? -35.970 -31.952 46.167 1.00 52.75 569 ILE A CA 1
ATOM 4462 C C . ILE A 1 569 ? -35.916 -33.487 46.095 1.00 52.75 569 ILE A C 1
ATOM 4464 O O . ILE A 1 569 ? -36.095 -34.151 47.116 1.00 52.75 569 ILE A O 1
ATOM 4468 N N . PHE A 1 570 ? -35.609 -34.069 44.929 1.00 54.22 570 PHE A N 1
ATOM 4469 C CA . PHE A 1 570 ? -35.522 -35.524 44.766 1.00 54.22 570 PHE A CA 1
ATOM 4470 C C . PHE A 1 570 ? -34.319 -36.113 45.523 1.00 54.22 570 PHE A C 1
ATOM 4472 O O . PHE A 1 570 ? -34.450 -37.126 46.210 1.00 54.22 570 PHE A O 1
ATOM 4479 N N . GLY A 1 571 ? -33.163 -35.439 45.482 1.00 54.09 571 GLY A N 1
ATOM 4480 C CA . GLY A 1 571 ? -31.976 -35.832 46.254 1.00 54.09 571 GLY A CA 1
ATOM 4481 C C . GLY A 1 571 ? -32.188 -35.736 47.770 1.00 54.09 571 GLY A C 1
ATOM 4482 O O . GLY A 1 571 ? -31.789 -36.636 48.517 1.00 54.09 571 GLY A O 1
ATOM 4483 N N . ILE A 1 572 ? -32.877 -34.687 48.230 1.00 58.00 572 ILE A N 1
ATOM 4484 C CA . ILE A 1 572 ? -33.236 -34.492 49.644 1.00 58.00 572 ILE A CA 1
ATOM 4485 C C . ILE A 1 572 ? -34.250 -35.553 50.112 1.00 58.00 572 ILE A C 1
ATOM 4487 O O . ILE A 1 572 ? -34.092 -36.112 51.197 1.00 58.00 572 ILE A O 1
ATOM 4491 N N . LEU A 1 573 ? -35.245 -35.906 49.290 1.00 54.25 573 LEU A N 1
ATOM 4492 C CA . LEU A 1 573 ? -36.194 -36.984 49.599 1.00 54.25 573 LEU A CA 1
ATOM 4493 C C . LEU A 1 573 ? -35.508 -38.352 49.724 1.00 54.25 573 LEU A C 1
ATOM 4495 O O . LEU A 1 573 ? -35.714 -39.049 50.718 1.00 54.25 573 LEU A O 1
ATOM 4499 N N . VAL A 1 574 ? -34.666 -38.733 48.758 1.00 65.06 574 VAL A N 1
ATOM 4500 C CA . VAL A 1 574 ? -33.979 -40.039 48.767 1.00 65.06 574 VAL A CA 1
ATOM 4501 C C . VAL A 1 574 ? -33.020 -40.159 49.957 1.00 65.06 574 VAL A C 1
ATOM 4503 O O . VAL A 1 574 ? -33.013 -41.185 50.642 1.00 65.06 574 VAL A O 1
ATOM 4506 N N . SER A 1 575 ? -32.253 -39.107 50.258 1.00 60.97 575 SER A N 1
ATOM 4507 C CA . SER A 1 575 ? -31.343 -39.097 51.414 1.00 60.97 575 SER A CA 1
ATOM 4508 C C . SER A 1 575 ? -32.088 -39.082 52.757 1.00 60.97 575 SER A C 1
ATOM 4510 O O . SER A 1 575 ? -31.723 -39.836 53.662 1.00 60.97 575 SER A O 1
ATOM 4512 N N . GLY A 1 576 ? -33.181 -38.320 52.879 1.00 67.00 576 GLY A N 1
ATOM 4513 C CA . GLY A 1 576 ? -34.040 -38.320 54.068 1.00 67.00 576 GLY A CA 1
ATOM 4514 C C . GLY A 1 576 ? -34.672 -39.689 54.356 1.00 67.00 576 GLY A C 1
ATOM 4515 O O . GLY A 1 576 ? -34.663 -40.148 55.501 1.00 67.00 576 GLY A O 1
ATOM 4516 N N . ILE A 1 577 ? -35.147 -40.385 53.317 1.00 72.81 577 ILE A N 1
ATOM 4517 C CA . ILE A 1 577 ? -35.678 -41.754 53.425 1.00 72.81 577 ILE A CA 1
ATOM 4518 C C . ILE A 1 577 ? -34.582 -42.733 53.873 1.00 72.81 577 ILE A C 1
ATOM 4520 O O . ILE A 1 577 ? -34.819 -43.541 54.773 1.00 72.81 577 ILE A O 1
ATOM 4524 N N . ALA A 1 578 ? -33.370 -42.641 53.315 1.00 68.44 578 ALA A N 1
ATOM 4525 C CA . ALA A 1 578 ? -32.250 -43.499 53.709 1.00 68.44 578 ALA A CA 1
ATOM 4526 C C . ALA A 1 578 ? -31.871 -43.329 55.195 1.00 68.44 578 ALA A C 1
ATOM 4528 O O . ALA A 1 578 ? -31.692 -44.321 55.905 1.00 68.44 578 ALA A O 1
ATOM 4529 N N . VAL A 1 579 ? -31.821 -42.089 55.697 1.00 74.38 579 VAL A N 1
ATOM 4530 C CA . VAL A 1 579 ? -31.567 -41.802 57.123 1.00 74.38 579 VAL A CA 1
ATOM 4531 C C . VAL A 1 579 ? -32.678 -42.369 58.015 1.00 74.38 579 VAL A C 1
ATOM 4533 O O . VAL A 1 579 ? -32.382 -42.978 59.045 1.00 74.38 579 VAL A O 1
ATOM 4536 N N . LEU A 1 580 ? -33.947 -42.252 57.609 1.00 71.00 580 LEU A N 1
ATOM 4537 C CA . LEU A 1 580 ? -35.082 -42.844 58.328 1.00 71.00 580 LEU A CA 1
ATOM 4538 C C . LEU A 1 580 ? -34.981 -44.375 58.425 1.00 71.00 580 LEU A C 1
ATOM 4540 O O . LEU A 1 580 ? -35.160 -44.929 59.511 1.00 71.00 580 LEU A O 1
ATOM 4544 N N . VAL A 1 581 ? -34.630 -45.057 57.330 1.00 76.25 581 VAL A N 1
ATOM 4545 C CA . VAL A 1 581 ? -34.417 -46.517 57.316 1.00 76.25 581 VAL A CA 1
ATOM 4546 C C . VAL A 1 581 ? -33.272 -46.922 58.252 1.00 76.25 581 VAL A C 1
ATOM 4548 O O . VAL A 1 581 ? -33.417 -47.881 59.012 1.00 76.25 581 VAL A O 1
ATOM 4551 N N . ILE A 1 582 ? -32.166 -46.170 58.271 1.00 75.56 582 ILE A N 1
ATOM 4552 C CA . ILE A 1 582 ? -31.031 -46.417 59.176 1.00 75.56 582 ILE A CA 1
ATOM 4553 C C . ILE A 1 582 ? -31.441 -46.237 60.648 1.00 75.56 582 ILE A C 1
ATOM 4555 O O . ILE A 1 582 ? -31.127 -47.089 61.480 1.00 75.56 582 ILE A O 1
ATOM 4559 N N . ILE A 1 583 ? -32.188 -45.179 60.983 1.00 73.75 583 ILE A N 1
ATOM 4560 C CA . ILE A 1 583 ? -32.685 -44.944 62.350 1.00 73.75 583 ILE A CA 1
ATOM 4561 C C . ILE A 1 583 ? -33.622 -46.079 62.792 1.00 73.75 583 ILE A C 1
ATOM 4563 O O . ILE A 1 583 ? -33.468 -46.605 63.897 1.00 73.75 583 ILE A O 1
ATOM 4567 N N . VAL A 1 584 ? -34.543 -46.516 61.927 1.00 73.12 584 VAL A N 1
ATOM 4568 C CA . VAL A 1 584 ? -35.439 -47.652 62.205 1.00 73.12 584 VAL A CA 1
ATOM 4569 C C . VAL A 1 584 ? -34.644 -48.947 62.418 1.00 73.12 584 VAL A C 1
ATOM 4571 O O . VAL A 1 584 ? -34.893 -49.654 63.396 1.00 73.12 584 VAL A O 1
ATOM 4574 N N . ALA A 1 585 ? -33.634 -49.230 61.590 1.00 69.50 585 ALA A N 1
ATOM 4575 C CA . ALA A 1 585 ? -32.765 -50.397 61.757 1.00 69.50 585 ALA A CA 1
ATOM 4576 C C . ALA A 1 585 ? -31.980 -50.369 63.087 1.00 69.50 585 ALA A C 1
ATOM 4578 O O . ALA A 1 585 ? -31.887 -51.389 63.773 1.00 69.50 585 ALA A O 1
ATOM 4579 N N . ILE A 1 586 ? -31.469 -49.203 63.502 1.00 69.44 586 ILE A N 1
ATOM 4580 C CA . ILE A 1 586 ? -30.772 -49.022 64.788 1.00 69.44 586 ILE A CA 1
ATOM 4581 C C . ILE A 1 586 ? -31.726 -49.227 65.977 1.00 69.44 586 ILE A C 1
ATOM 4583 O O . ILE A 1 586 ? -31.349 -49.858 66.969 1.00 69.44 586 ILE A O 1
ATOM 4587 N N . LEU A 1 587 ? -32.967 -48.739 65.888 1.00 63.66 587 LEU A N 1
ATOM 4588 C CA . LEU A 1 587 ? -33.979 -48.914 66.934 1.00 63.66 587 LEU A CA 1
ATOM 4589 C C . LEU A 1 587 ? -34.437 -50.376 67.061 1.00 63.66 587 LEU A C 1
ATOM 4591 O O . LEU A 1 587 ? -34.552 -50.879 68.180 1.00 63.66 587 LEU A O 1
ATOM 4595 N N . ILE A 1 588 ? -34.623 -51.084 65.941 1.00 65.06 588 ILE A N 1
ATOM 4596 C CA . ILE A 1 588 ? -34.923 -52.527 65.928 1.00 65.06 588 ILE A CA 1
ATOM 4597 C C . ILE A 1 588 ? -33.746 -53.325 66.512 1.00 65.06 588 ILE A C 1
ATOM 4599 O O . ILE A 1 588 ? -33.949 -54.164 67.388 1.00 65.06 588 ILE A O 1
ATOM 4603 N N . SER A 1 589 ? -32.511 -53.005 66.109 1.00 55.16 589 SER A N 1
ATOM 4604 C CA . SER A 1 589 ? -31.282 -53.625 66.628 1.00 55.16 589 SER A CA 1
ATOM 4605 C C . SER A 1 589 ? -31.146 -53.480 68.151 1.00 55.16 589 SER A C 1
ATOM 4607 O O . SER A 1 589 ? -30.866 -54.455 68.852 1.00 55.16 589 SER A O 1
ATOM 4609 N N . ARG A 1 590 ? -31.438 -52.292 68.705 1.00 55.56 590 ARG A N 1
ATOM 4610 C CA . ARG A 1 590 ? -31.442 -52.072 70.164 1.00 55.56 590 ARG A CA 1
ATOM 4611 C C . ARG A 1 590 ? -32.545 -52.840 70.899 1.00 55.56 590 ARG A C 1
ATOM 4613 O O . ARG A 1 590 ? -32.343 -53.199 72.055 1.00 55.56 590 ARG A O 1
ATOM 4620 N N . LYS A 1 591 ? -33.681 -53.126 70.253 1.00 50.59 591 LYS A N 1
ATOM 4621 C CA . LYS A 1 591 ? -34.806 -53.851 70.871 1.00 50.59 591 LYS A CA 1
ATOM 4622 C C . LYS A 1 591 ? -34.559 -55.361 71.030 1.00 50.59 591 LYS A C 1
ATOM 4624 O O . LYS A 1 591 ? -35.275 -56.004 71.785 1.00 50.59 591 LYS A O 1
ATOM 4629 N N . HIS A 1 592 ? -33.529 -55.910 70.380 1.00 49.19 592 HIS A N 1
ATOM 4630 C CA . HIS A 1 592 ? -33.081 -57.303 70.530 1.00 49.19 592 HIS A CA 1
ATOM 4631 C C . HIS A 1 592 ? -31.906 -57.480 71.515 1.00 49.19 592 HIS A C 1
ATOM 4633 O O . HIS A 1 592 ? -31.207 -58.493 71.468 1.00 49.19 592 HIS A O 1
ATOM 4639 N N . LYS A 1 593 ? -31.649 -56.500 72.394 1.00 46.56 593 LYS A N 1
ATOM 4640 C CA . LYS A 1 593 ? -30.509 -56.526 73.329 1.00 46.56 593 LYS A CA 1
ATOM 4641 C C . LYS A 1 593 ? -30.868 -56.143 74.774 1.00 46.56 593 LYS A C 1
ATOM 4643 O O . LYS A 1 593 ? -30.047 -55.553 75.476 1.00 46.56 593 LYS A O 1
ATOM 4648 N N . ILE A 1 594 ? -32.095 -56.484 75.174 1.00 42.00 594 ILE A N 1
ATOM 4649 C CA . ILE A 1 594 ? -32.662 -56.413 76.531 1.00 42.00 594 ILE A CA 1
ATOM 4650 C C . ILE A 1 594 ? -33.267 -57.786 76.833 1.00 42.00 594 ILE A C 1
ATOM 4652 O O . ILE A 1 594 ? -33.964 -58.290 75.924 1.00 42.00 594 ILE A O 1
#

Secondary structure (DSSP, 8-state):
------------PPPPPHHHHHHHHHHHHHHHHHHHHHTT---------PPPPS--EEEEESSEE-TT-EEEEEEE-SS-S--EEEEEEEETTEEEEEEEEB-SS-TT-SSTTSSEEEEEEE-TTPPSEEEEEEEEEEETTEEEEEEEEEEEEEPPP-EEEEEBSS-GGGSEEEEEEEES-S-HHHHHHHHHHHHTTTS-SSSGGGSTTTGGGGGGEEEEEEEEE-----BS-GGG-TT--B--HHHHHHHHTTS--SEEEEEE--SS--EEESSSEEEESSTTHHHHHHHHHHHHTT-PPPSSBHHHHSTT----------TT-B-TT-GGGTT-TT---EEEEBEEEEEESSSS-STTTSS-SS--HHHHHHHHHHHTTSPP--TTS-B-S-EE----SEEEEEEEEEETTEEEEEEEEEEE---------S--SEEEEEEETTS-EEEEEEE----EE-----TTS-----EE-SEEEEEEEEE--TTEEEEEEEETTEEEEEEE-GGG---S-SSS--SS-STTT-TTTS-TTS--S------SS---TT-TTT-TTTS----HHHHHHHHHHHHHHHHHHHHHHHHT--